Protein 6CH3 (pdb70)

Secondary structure (DSSP, 8-state):
--SSEEEE-GGGHHHH-SSS--HHHHHHHHHHHHHHHHTSS-PPP-EEEE-TTS-TTEEEEEETTEEEEEEE--TTSEEEE--S---S---SEEEE-SSS--EEEEE-GGGHHHHHHTT-EEE-HHHHHHHHHHHHHHHTTTTT--HHHHHHHHHHHHHH-HHHHHHIIIIIS-HHHHHHHHHHHHTTT-----HHHHHHHHHHHGGG---HHHHHHHHHHHTHHHHHHHHS-TT--EEEEEE-HHHHHHHHHHH--THHHHHHHHHHHHHHHHTTT---EEEE-TTTHHHHHHHHHHH-TT-EEEETTTS-SSS-EEEEEEE-/-HHHHHHHHHHHHHTT--HHHHHHHHHHHHHHHHHHHHHHHHHT-HHHHHHHHHHHHHHIIIIIITT--HHHHTHHHHHHHHHHHHHHHHHHHHHHHT-HHHHHHHHHHHHHHHHHHHT-----HHHHHHHHHHHHHHHH-HHHHHHHH----HHHHHHHH-

Organism: Salmonella typhimurium (strain LT2 / SGSC1412 / ATCC 700720) (NCBI:txid99287)

B-factor: mean 78.68, std 27.87, range [35.01, 174.86]

InterPro domains:
  IPR001712 Type III secretion system FHIPEP [PF00771] (31-680)
  IPR001712 Type III secretion system FHIPEP [PIRSF005419] (25-689)
  IPR001712 Type III secretion system FHIPEP [PR00949] (38-51)
  IPR001712 Type III secretion system FHIPEP [PR00949] (75-94)
  IPR001712 Type III secretion system FHIPEP [PR00949] (142-158)
  IPR001712 Type III secretion system FHIPEP [PR00949] (161-179)
  IPR001712 Type III secretion system FHIPEP [PR00949] (191-208)
  IPR001712 Type III secretion system FHIPEP [PR00949] (242-256)
  IPR001712 Type III secretion system FHIPEP [PTHR30161] (13-690)
  IPR006301 Flagellar biosynthesis protein FlhA [TIGR01398] (22-689)
  IPR025505 FHIPEP conserved site [PS00994] (147-170)
  IPR042193 FHIPEP, domain 3 [G3DSA:1.10.8.540] (505-592)
  IPR042194 FHIPEP, domain 1 [G3DSA:3.40.30.60] (361-504)
  IPR042196 FHIPEP, domain 4 [G3DSA:3.40.50.12790] (596-689)

GO terms:
  GO:0005515 protein binding (F, IPI)

Nearest PDB structures (foldseek):
  6ch3-assembly1_B  TM=1.006E+00  e=1.785E-22  Salmonella enterica subsp. enterica serovar Typhimurium str. LT2
  6gow-assembly1_E  TM=9.628E-01  e=5.610E-05  Bacillus subtilis
  5cwo-assembly2_B  TM=5.028E-01  e=2.666E+00  synthetic construct
  8fbi-assembly1_A-3  TM=4.375E-01  e=2.207E+00  synthetic construct
  6ch3-assembly1_A  TM=1.003E+00  e=2.460E-66  Salmonella enterica subsp. enterica serovar Typhimurium str. LT2

Foldseek 3Di:
DDQKEKEAAQLCVQCCDPVHDNVLVVLQVVLQVVVCVQQPFRFDDYHYDYDNVDDRQKMFIDGPNHTDWIDGFHQQWKKWFAPPPFDDDADAAWDAQGQDGTTIGTHGPVCQVVSVVRPTDIDGRSVSVSVSVSSRCLQCVLVRCDLVRLVVSLVVVCVVPVVLSVCCPPPLPYSVLVSLLQSVCSNQPHHCNPVVQLSVQSVVPSVPDPDSVVSNLSSLLSCLVVVQCVQPNDQDAQEEAEEDPVVLVVQVVVLCPVVVLQQVLLVVQQVCCPPPPHALEYEYASSCQVVVVVVNCVVVVSHHYDHPSSHDPPGNYDYDHYRD/DVVVCVLCVQPVQLVPADLLRLVLLLLVLLLVLLVQLLVCLVVPNLVSNVVSLVLNLCSLVVNQLVQFDPPLQPPLQVLVNVLSVQLNVLSVCCSVVVDNVSSVCSSVLSCLQSVLSVPLDPCVVVSNVSSVVSSVCCNVPRVSNCVGGSRDDSVSSRVSRD

Structure (mmCIF, N/CA/C/O backbone):
data_6CH3
#
_entry.id   6CH3
#
_cell.length_a   73.298
_cell.length_b   88.623
_cell.length_c   117.327
_cell.angle_alpha   90.00
_cell.angle_beta   90.00
_cell.angle_gamma   90.00
#
_symmetry.space_group_name_H-M   'P 21 21 21'
#
loop_
_entity.id
_entity.type
_entity.pdbx_description
1 polymer 'Flagellar biosynthesis protein FlhA'
2 polymer 'Flagellar secretion chaperone FliS,Flagellin'
3 water water
#
loop_
_atom_site.group_PDB
_atom_site.id
_atom_site.type_symbol
_atom_site.label_atom_id
_atom_site.label_alt_id
_atom_site.label_comp_id
_atom_site.label_asym_id
_atom_site.label_entity_id
_atom_site.label_seq_id
_atom_site.pdbx_PDB_ins_code
_atom_site.Cartn_x
_atom_site.Cartn_y
_atom_site.Cartn_z
_atom_site.occupancy
_atom_site.B_iso_or_equiv
_atom_site.auth_seq_id
_atom_site.auth_comp_id
_atom_site.auth_asym_id
_atom_site.auth_atom_id
_atom_site.pdbx_PDB_model_num
ATOM 1 N N . GLU A 1 1 ? -34.701 44.560 9.468 1.00 97.47 360 GLU A N 1
ATOM 2 C CA . GLU A 1 1 ? -33.952 44.169 8.280 1.00 90.29 360 GLU A CA 1
ATOM 3 C C . GLU A 1 1 ? -32.822 43.207 8.638 1.00 82.25 360 GLU A C 1
ATOM 4 O O . GLU A 1 1 ? -32.990 42.329 9.484 1.00 83.44 360 GLU A O 1
ATOM 10 N N . ASP A 1 2 ? -31.672 43.377 7.991 1.00 84.15 361 ASP A N 1
ATOM 11 C CA . ASP A 1 2 ? -30.521 42.514 8.220 1.00 83.81 361 ASP A CA 1
ATOM 12 C C . ASP A 1 2 ? -29.671 43.066 9.357 1.00 71.08 361 ASP A C 1
ATOM 13 O O . ASP A 1 2 ? -29.332 44.254 9.368 1.00 68.50 361 ASP A O 1
ATOM 18 N N . SER A 1 3 ? -29.329 42.198 10.313 1.00 64.90 362 SER A N 1
ATOM 19 C CA . SER A 1 3 ? -28.474 42.617 11.419 1.00 62.32 362 SER A CA 1
ATOM 20 C C . SER A 1 3 ? -27.057 42.907 10.942 1.00 57.91 362 SER A C 1
ATOM 21 O O . SER A 1 3 ? -26.414 43.847 11.423 1.00 65.56 362 SER A O 1
ATOM 24 N N . LEU A 1 4 ? -26.554 42.110 10.002 1.00 55.73 363 LEU A N 1
ATOM 25 C CA . LEU A 1 4 ? -25.257 42.338 9.378 1.00 64.38 363 LEU A CA 1
ATOM 26 C C . LEU A 1 4 ? -25.417 42.208 7.872 1.00 54.42 363 LEU A C 1
ATOM 27 O O . LEU A 1 4 ? -25.717 41.121 7.370 1.00 63.65 363 LEU A O 1
ATOM 32 N N . GLY A 1 5 ? -25.221 43.314 7.155 1.00 48.94 364 GLY A N 1
ATOM 33 C CA . GLY A 1 5 ? -25.364 43.317 5.720 1.00 60.75 364 GLY A CA 1
ATOM 34 C C . GLY A 1 5 ? -24.185 44.001 5.056 1.00 58.73 364 GLY A C 1
ATOM 35 O O . GLY A 1 5 ? -23.468 44.795 5.665 1.00 59.51 364 GLY A O 1
ATOM 36 N N . MET A 1 6 ? -23.999 43.675 3.779 1.00 57.76 365 MET A N 1
ATOM 37 C CA . MET A 1 6 ? -22.919 44.246 2.984 1.00 49.52 365 MET A CA 1
ATOM 38 C C . MET A 1 6 ? -23.394 44.403 1.548 1.00 57.11 365 MET A C 1
ATOM 39 O O . MET A 1 6 ? -23.802 43.423 0.918 1.00 60.05 365 MET A O 1
ATOM 44 N N . GLU A 1 7 ? -23.343 45.631 1.040 1.00 62.19 366 GLU A N 1
ATOM 45 C CA . GLU A 1 7 ? -23.741 45.949 -0.326 1.00 65.19 366 GLU A CA 1
ATOM 46 C C . GLU A 1 7 ? -22.496 46.298 -1.129 1.00 64.49 366 GLU A C 1
ATOM 47 O O . GLU A 1 7 ? -21.730 47.183 -0.736 1.00 68.58 366 GLU A O 1
ATOM 53 N N . VAL A 1 8 ? -22.301 45.608 -2.252 1.00 62.41 367 VAL A N 1
ATOM 54 C CA . VAL A 1 8 ? -21.121 45.792 -3.084 1.00 60.33 367 VAL A CA 1
ATOM 55 C C . VAL A 1 8 ? -21.548 46.183 -4.491 1.00 61.83 367 VAL A C 1
ATOM 56 O O . VAL A 1 8 ? -22.677 45.931 -4.922 1.00 58.70 367 VAL A O 1
ATOM 60 N N . GLY A 1 9 ? -20.619 46.809 -5.211 1.00 59.93 368 GLY A N 1
ATOM 61 C CA . GLY A 1 9 ? -20.808 47.091 -6.615 1.00 61.31 368 GLY A CA 1
ATOM 62 C C . GLY A 1 9 ? -20.613 45.850 -7.464 1.00 66.65 368 GLY A C 1
ATOM 63 O O . GLY A 1 9 ? -20.255 44.775 -6.984 1.00 63.23 368 GLY A O 1
ATOM 64 N N . TYR A 1 10 ? -20.854 46.011 -8.767 1.00 67.66 369 TYR A N 1
ATOM 65 C CA . TYR A 1 10 ? -20.775 44.864 -9.663 1.00 60.94 369 TYR A CA 1
ATOM 66 C C . TYR A 1 10 ? -19.341 44.407 -9.901 1.00 62.38 369 TYR A C 1
ATOM 67 O O . TYR A 1 10 ? -19.131 43.251 -10.284 1.00 59.91 369 TYR A O 1
ATOM 76 N N . ARG A 1 11 ? -18.354 45.278 -9.683 1.00 62.27 370 ARG A N 1
ATOM 77 C CA . ARG A 1 11 ? -16.963 44.853 -9.793 1.00 65.59 370 ARG A CA 1
ATOM 78 C C . ARG A 1 11 ? -16.538 43.951 -8.643 1.00 60.11 370 ARG A C 1
ATOM 79 O O . ARG A 1 11 ? -15.590 43.175 -8.800 1.00 50.04 370 ARG A O 1
ATOM 87 N N . LEU A 1 12 ? -17.216 44.028 -7.502 1.00 63.48 371 LEU A N 1
ATOM 88 C CA . LEU A 1 12 ? -16.885 43.217 -6.338 1.00 61.36 371 LEU A CA 1
ATOM 89 C C . LEU A 1 12 ? -17.659 41.907 -6.287 1.00 59.22 371 LEU A C 1
ATOM 90 O O . LEU A 1 12 ? -17.494 41.147 -5.328 1.00 56.55 371 LEU A O 1
ATOM 95 N N . ILE A 1 13 ? -18.497 41.631 -7.291 1.00 62.04 372 ILE A N 1
ATOM 96 C CA . ILE A 1 13 ? -19.260 40.379 -7.292 1.00 56.19 372 ILE A CA 1
ATOM 97 C C . ILE A 1 13 ? -18.360 39.154 -7.356 1.00 63.38 372 ILE A C 1
ATOM 98 O O . ILE A 1 13 ? -18.626 38.185 -6.628 1.00 65.24 372 ILE A O 1
ATOM 103 N N . PRO A 1 14 ? -17.305 39.100 -8.183 1.00 67.08 373 PRO A N 1
ATOM 104 C CA . PRO A 1 14 ? -16.451 37.899 -8.180 1.00 65.78 373 PRO A CA 1
ATOM 105 C C . PRO A 1 14 ? -15.846 37.571 -6.824 1.00 60.98 373 PRO A C 1
ATOM 106 O O . PRO A 1 14 ? -15.607 36.392 -6.536 1.00 65.11 373 PRO A O 1
ATOM 110 N N . MET A 1 15 ? -15.590 38.572 -5.980 1.00 61.56 374 MET A N 1
ATOM 111 C CA . MET A 1 15 ? -15.025 38.308 -4.662 1.00 59.14 374 MET A CA 1
ATOM 112 C C . MET A 1 15 ? -16.041 37.733 -3.686 1.00 57.15 374 MET A C 1
ATOM 113 O O . MET A 1 15 ? -15.643 37.122 -2.688 1.00 60.41 374 MET A O 1
ATOM 118 N N . VAL A 1 16 ? -17.335 37.915 -3.942 1.00 52.60 375 VAL A N 1
ATOM 119 C CA . VAL A 1 16 ? -18.387 37.430 -3.059 1.00 51.67 375 VAL A CA 1
ATOM 120 C C . VAL A 1 16 ? -19.202 36.319 -3.706 1.00 63.05 375 VAL A C 1
ATOM 121 O O . VAL A 1 16 ? -20.245 35.928 -3.172 1.00 60.72 375 VAL A O 1
ATOM 125 N N . ASP A 1 17 ? -18.754 35.798 -4.845 1.00 73.01 376 ASP A N 1
ATOM 126 C CA . ASP A 1 17 ? -19.455 34.736 -5.555 1.00 76.87 376 ASP A CA 1
ATOM 127 C C . ASP A 1 17 ? -18.730 33.418 -5.315 1.00 82.80 376 ASP A C 1
ATOM 128 O O . ASP A 1 17 ? -17.541 33.291 -5.630 1.00 84.08 376 ASP A O 1
ATOM 133 N N . PHE A 1 18 ? -19.447 32.442 -4.753 1.00 87.62 377 PHE A N 1
ATOM 134 C CA . PHE A 1 18 ? -18.843 31.144 -4.468 1.00 94.67 377 PHE A CA 1
ATOM 135 C C . PHE A 1 18 ? -18.540 30.366 -5.742 1.00 95.97 377 PHE A C 1
ATOM 136 O O . PHE A 1 18 ? -17.624 29.536 -5.756 1.00 94.13 377 PHE A O 1
ATOM 144 N N . GLN A 1 19 ? -19.291 30.617 -6.815 1.00 100.41 378 GLN A N 1
ATOM 145 C CA . GLN A 1 19 ? -19.037 29.954 -8.088 1.00 98.46 378 GLN A CA 1
ATOM 146 C C . GLN A 1 19 ? -17.806 30.500 -8.798 1.00 91.72 378 GLN A C 1
ATOM 147 O O . GLN A 1 19 ? -17.219 29.792 -9.622 1.00 99.59 378 GLN A O 1
ATOM 153 N N . GLN A 1 20 ? -17.404 31.734 -8.502 1.00 86.86 379 GLN A N 1
ATOM 154 C CA . GLN A 1 20 ? -16.193 32.296 -9.085 1.00 90.20 379 GLN A CA 1
ATOM 155 C C . GLN A 1 20 ? -15.029 32.131 -8.116 1.00 93.38 379 GLN A C 1
ATOM 156 O O . GLN A 1 20 ? -14.946 31.119 -7.413 1.00 97.80 379 GLN A O 1
ATOM 162 N N . ASP A 1 21 ? -14.124 33.111 -8.071 1.00 92.89 380 ASP A N 1
ATOM 163 C CA . ASP A 1 21 ? -12.999 33.035 -7.143 1.00 98.81 380 ASP A CA 1
ATOM 164 C C . ASP A 1 21 ? -13.479 33.102 -5.697 1.00 95.49 380 ASP A C 1
ATOM 165 O O . ASP A 1 21 ? -13.274 32.165 -4.917 1.00 89.76 380 ASP A O 1
ATOM 170 N N . GLY A 1 22 ? -14.119 34.206 -5.322 1.00 96.31 381 GLY A N 1
ATOM 171 C CA . GLY A 1 22 ? -14.695 34.338 -3.998 1.00 86.21 381 GLY A CA 1
ATOM 172 C C . GLY A 1 22 ? -13.680 34.406 -2.875 1.00 82.87 381 GLY A C 1
ATOM 173 O O . GLY A 1 22 ? -13.809 33.698 -1.872 1.00 73.60 381 GLY A O 1
ATOM 174 N N . GLU A 1 23 ? -12.662 35.257 -3.029 1.00 84.25 382 GLU A N 1
ATOM 175 C CA . GLU A 1 23 ? -11.675 35.416 -1.966 1.00 75.56 382 GLU A CA 1
ATOM 176 C C . GLU A 1 23 ? -12.270 36.139 -0.765 1.00 67.04 382 GLU A C 1
ATOM 177 O O . GLU A 1 23 ? -12.025 35.752 0.384 1.00 64.54 382 GLU A O 1
ATOM 183 N N . LEU 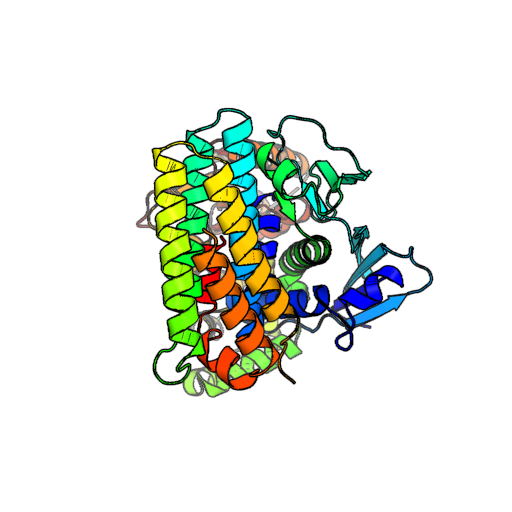A 1 24 ? -13.057 37.190 -1.010 1.00 65.18 383 LEU A N 1
ATOM 184 C CA . LEU A 1 24 ? -13.633 37.961 0.087 1.00 58.18 383 LEU A CA 1
ATOM 185 C C . LEU A 1 24 ? -14.683 37.161 0.848 1.00 58.82 383 LEU A C 1
ATOM 186 O O . LEU A 1 24 ? -14.879 37.383 2.048 1.00 55.70 383 LEU A O 1
ATOM 191 N N . LEU A 1 25 ? -15.361 36.227 0.176 1.00 59.77 384 LEU A N 1
ATOM 192 C CA . LEU A 1 25 ? -16.365 35.416 0.855 1.00 45.50 384 LEU A CA 1
ATOM 193 C C . LEU A 1 25 ? -15.724 34.483 1.876 1.00 41.69 384 LEU A C 1
ATOM 194 O O . LEU A 1 25 ? -16.249 34.309 2.982 1.00 44.30 384 LEU A O 1
ATOM 199 N N . GLY A 1 26 ? -14.588 33.878 1.524 1.00 43.74 385 GLY A N 1
ATOM 200 C CA . GLY A 1 26 ? -13.911 32.995 2.458 1.00 39.63 385 GLY A CA 1
ATOM 201 C C . GLY A 1 26 ? -13.285 33.726 3.627 1.00 52.13 385 GLY A C 1
ATOM 202 O O . GLY A 1 26 ? -13.178 33.171 4.725 1.00 47.14 385 GLY A O 1
ATOM 203 N N . ARG A 1 27 ? -12.865 34.976 3.417 1.00 51.37 386 ARG A N 1
ATOM 204 C CA . ARG A 1 27 ? -12.262 35.739 4.505 1.00 42.37 386 ARG A CA 1
ATOM 205 C C . ARG A 1 27 ? -13.302 36.139 5.543 1.00 52.27 386 ARG A C 1
ATOM 206 O O . ARG A 1 27 ? -13.008 36.164 6.744 1.00 54.62 386 ARG A O 1
ATOM 214 N N . ILE A 1 28 ? -14.523 36.456 5.103 1.00 52.73 387 ILE A N 1
ATOM 215 C CA . ILE A 1 28 ? -15.585 36.804 6.043 1.00 53.38 387 ILE A CA 1
ATOM 216 C C . ILE A 1 28 ? -15.901 35.623 6.950 1.00 53.09 387 ILE A C 1
ATOM 217 O O . ILE A 1 28 ? -16.106 35.784 8.160 1.00 62.68 387 ILE A O 1
ATOM 222 N N . ARG A 1 29 ? -15.935 34.414 6.384 1.00 44.75 388 ARG A N 1
ATOM 223 C CA . ARG A 1 29 ? -16.223 33.231 7.186 1.00 49.35 388 ARG A CA 1
ATOM 224 C C . ARG A 1 29 ? -15.091 32.919 8.157 1.00 58.13 388 ARG A C 1
ATOM 225 O O . ARG A 1 29 ? -15.332 32.340 9.222 1.00 58.29 388 ARG A O 1
ATOM 233 N N . SER A 1 30 ? -13.856 33.294 7.814 1.00 60.93 389 SER A N 1
ATOM 234 C CA . SER A 1 30 ? -12.750 33.124 8.751 1.00 53.79 389 SER A CA 1
ATOM 235 C C . SER A 1 30 ? -12.838 34.130 9.891 1.00 47.93 389 SER A C 1
ATOM 236 O O . SER A 1 30 ? -12.556 33.793 11.047 1.00 56.04 389 SER A O 1
ATOM 239 N N . ILE A 1 31 ? -13.218 35.371 9.582 1.00 37.37 390 ILE A N 1
ATOM 240 C CA . ILE A 1 31 ? -13.372 36.380 10.624 1.00 43.47 390 ILE A CA 1
ATOM 241 C C . ILE A 1 31 ? -14.526 36.016 11.549 1.00 51.97 390 ILE A C 1
ATOM 242 O O . ILE A 1 31 ? -14.452 36.221 12.767 1.00 67.88 390 ILE A O 1
ATOM 247 N N . ARG A 1 32 ? -15.604 35.463 10.991 1.00 56.15 391 ARG A N 1
ATOM 248 C CA . ARG A 1 32 ? -16.718 35.019 11.822 1.00 59.90 391 ARG A CA 1
ATOM 249 C C . ARG A 1 32 ? -16.310 33.846 12.705 1.00 55.75 391 ARG A C 1
ATOM 250 O O . ARG A 1 32 ? -16.768 33.733 13.848 1.00 53.15 391 ARG A O 1
ATOM 258 N N . LYS A 1 33 ? -15.449 32.964 12.192 1.00 47.06 392 LYS A N 1
ATOM 259 C CA . LYS A 1 33 ? -14.998 31.827 12.987 1.00 47.58 392 LYS A CA 1
ATOM 260 C C . LYS A 1 33 ? -14.112 32.278 14.142 1.00 44.88 392 LYS A C 1
ATOM 261 O O . LYS A 1 33 ? -14.257 31.792 15.269 1.00 43.70 392 LYS A O 1
ATOM 267 N N . LYS A 1 34 ? -13.189 33.208 13.882 1.00 49.09 393 LYS A N 1
ATOM 268 C CA . LYS A 1 34 ? -12.358 33.739 14.958 1.00 61.55 393 LYS A CA 1
ATOM 269 C C . LYS A 1 34 ? -13.173 34.598 15.916 1.00 55.94 393 LYS A C 1
ATOM 270 O O . LYS A 1 34 ? -12.862 34.656 17.111 1.00 53.26 393 LYS A O 1
ATOM 276 N N . PHE A 1 35 ? -14.206 35.276 15.408 1.00 54.43 394 PHE A N 1
ATOM 277 C CA . PHE A 1 35 ? -15.170 35.945 16.278 1.00 51.84 394 PHE A CA 1
ATOM 278 C C . PHE A 1 35 ? -15.773 34.954 17.267 1.00 50.62 394 PHE A C 1
ATOM 279 O O . PHE A 1 35 ? -15.774 35.190 18.481 1.00 51.73 394 PHE A O 1
ATOM 287 N N . ALA A 1 36 ? -16.280 33.827 16.761 1.00 49.62 395 ALA A N 1
ATOM 288 C CA . ALA A 1 36 ? -16.856 32.808 17.629 1.00 57.97 395 ALA A CA 1
ATOM 289 C C . ALA A 1 36 ? -15.829 32.208 18.579 1.00 63.99 395 ALA A C 1
ATOM 290 O O . ALA A 1 36 ? -16.206 31.697 19.639 1.00 70.34 395 ALA A O 1
ATOM 292 N N . GLN A 1 37 ? -14.542 32.261 18.229 1.00 67.08 396 GLN A N 1
ATOM 293 C CA . GLN A 1 37 ? -13.512 31.713 19.104 1.00 71.06 396 GLN A CA 1
ATOM 294 C C . GLN A 1 37 ? -13.115 32.698 20.196 1.00 67.38 396 GLN A C 1
ATOM 295 O O . GLN A 1 37 ? -12.957 32.308 21.357 1.00 60.53 396 GLN A O 1
ATOM 301 N N . ASP A 1 38 ? -12.953 33.976 19.846 1.00 60.58 397 ASP A N 1
ATOM 302 C CA . ASP A 1 38 ? -12.417 34.947 20.794 1.00 56.25 397 ASP A CA 1
ATOM 303 C C . ASP A 1 38 ? -13.490 35.469 21.743 1.00 68.16 397 ASP A C 1
ATOM 304 O O . ASP A 1 38 ? -13.286 35.503 22.961 1.00 64.65 397 ASP A O 1
ATOM 309 N N . MET A 1 39 ? -14.636 35.889 21.206 1.00 68.01 398 MET A N 1
ATOM 310 C CA . MET A 1 39 ? -15.653 36.510 22.049 1.00 61.01 398 MET A CA 1
ATOM 311 C C . MET A 1 39 ? -16.534 35.482 22.747 1.00 59.17 398 MET A C 1
ATOM 312 O O . MET A 1 39 ? -17.038 35.751 23.844 1.00 72.25 398 MET A O 1
ATOM 317 N N . GLY A 1 40 ? -16.736 34.312 22.142 1.00 54.99 399 GLY A N 1
ATOM 318 C CA . GLY A 1 40 ? -17.424 33.217 22.797 1.00 58.12 399 GLY A CA 1
ATOM 319 C C . GLY A 1 40 ? -18.823 32.923 22.300 1.00 62.51 399 GLY A C 1
ATOM 320 O O . GLY A 1 40 ? -19.487 32.050 22.873 1.00 66.48 399 GLY A O 1
ATOM 321 N N . PHE A 1 41 ? -19.301 33.609 21.265 1.00 59.53 400 PHE A N 1
ATOM 322 C CA . PHE A 1 41 ? -20.625 33.345 20.723 1.00 65.35 400 PHE A CA 1
ATOM 323 C C . PHE A 1 41 ? -20.586 33.480 19.208 1.00 55.06 400 PHE A C 1
ATOM 324 O O . PHE A 1 41 ? -19.719 34.153 18.645 1.00 50.89 400 PHE A O 1
ATOM 332 N N . LEU A 1 42 ? -21.543 32.828 18.551 1.00 65.23 401 LEU A N 1
ATOM 333 C CA . LEU A 1 42 ? -21.639 32.860 17.098 1.00 46.56 401 LEU A CA 1
ATOM 334 C C . LEU A 1 42 ? -22.372 34.119 16.650 1.00 56.51 401 LEU A C 1
ATOM 335 O O . LEU A 1 42 ? -23.569 34.274 16.927 1.00 68.09 401 LEU A O 1
ATOM 340 N N . PRO A 1 43 ? -21.697 35.033 15.962 1.00 56.52 402 PRO A N 1
ATOM 341 C CA . PRO A 1 43 ? -22.349 36.269 15.525 1.00 59.46 402 PRO A CA 1
ATOM 342 C C . PRO A 1 43 ? -23.274 36.005 14.352 1.00 63.53 402 PRO A C 1
ATOM 343 O O . PRO A 1 43 ? -23.173 34.957 13.696 1.00 57.30 402 PRO A O 1
ATOM 347 N N . PRO A 1 44 ? -24.195 36.921 14.060 1.00 69.37 403 PRO A N 1
ATOM 348 C CA . PRO A 1 44 ? -25.065 36.738 12.894 1.00 70.09 403 PRO A CA 1
ATOM 349 C C . PRO A 1 44 ? -24.280 36.792 11.594 1.00 66.78 403 PRO A C 1
ATOM 350 O O . PRO A 1 44 ? -23.205 37.391 11.510 1.00 70.43 403 PRO A O 1
ATOM 354 N N . VAL A 1 45 ? -24.837 36.143 10.570 1.00 69.10 404 VAL A N 1
ATOM 355 C CA . VAL A 1 45 ? -24.173 36.079 9.273 1.00 56.88 404 VAL A CA 1
ATOM 356 C C . VAL A 1 45 ? -24.123 37.462 8.633 1.00 64.57 404 VAL A C 1
ATOM 357 O O . VAL A 1 45 ? -24.902 38.366 8.958 1.00 82.88 404 VAL A O 1
ATOM 361 N N . VAL A 1 46 ? -23.191 37.622 7.700 1.00 59.45 405 VAL A N 1
ATOM 362 C CA . VAL A 1 46 ? -23.040 38.862 6.942 1.00 59.25 405 VAL A CA 1
ATOM 363 C C . VAL A 1 46 ? -23.734 38.631 5.604 1.00 53.42 405 VAL A C 1
ATOM 364 O O . VAL A 1 46 ? -23.156 38.086 4.661 1.00 55.41 405 VAL A O 1
ATOM 368 N N . HIS A 1 47 ? -24.996 39.046 5.521 1.00 47.96 406 HIS A N 1
ATOM 369 C CA . HIS A 1 47 ? -25.759 38.901 4.288 1.00 51.72 406 HIS A CA 1
ATOM 370 C C . HIS A 1 47 ? -25.204 39.847 3.230 1.00 57.04 406 HIS A C 1
ATOM 371 O O . HIS A 1 47 ? -25.150 41.063 3.442 1.00 58.80 406 HIS A O 1
ATOM 378 N N . ILE A 1 48 ? -24.792 39.293 2.094 1.00 50.01 407 ILE A N 1
ATOM 379 C CA . ILE A 1 48 ? -24.145 40.052 1.031 1.00 52.16 407 ILE A CA 1
ATOM 380 C C . ILE A 1 48 ? -25.124 40.190 -0.126 1.00 54.37 407 ILE A C 1
ATOM 381 O O . ILE A 1 48 ? -25.554 39.188 -0.711 1.00 57.54 407 ILE A O 1
ATOM 386 N N . ARG A 1 49 ? -25.476 41.430 -0.454 1.00 49.60 408 ARG A N 1
ATOM 387 C CA . ARG A 1 49 ? -26.316 41.740 -1.599 1.00 58.27 408 ARG A CA 1
ATOM 388 C C . ARG A 1 49 ? -25.561 42.651 -2.556 1.00 59.08 408 ARG A C 1
ATOM 389 O O . ARG A 1 49 ? -24.644 43.378 -2.165 1.00 58.49 408 ARG A O 1
ATOM 397 N N . ASP A 1 50 ? -25.956 42.602 -3.824 1.00 68.52 409 ASP A N 1
ATOM 398 C CA . ASP A 1 50 ? -25.383 43.458 -4.851 1.00 67.61 409 ASP A CA 1
ATOM 399 C C . ASP A 1 50 ? -26.264 44.683 -5.056 1.00 65.96 409 ASP A C 1
ATOM 400 O O . ASP A 1 50 ? -27.492 44.574 -5.125 1.00 76.42 409 ASP A O 1
ATOM 405 N N . ASN A 1 51 ? -25.629 45.849 -5.145 1.00 62.97 410 ASN A N 1
ATOM 406 C CA . ASN A 1 51 ? -26.326 47.119 -5.327 1.00 62.54 410 ASN A CA 1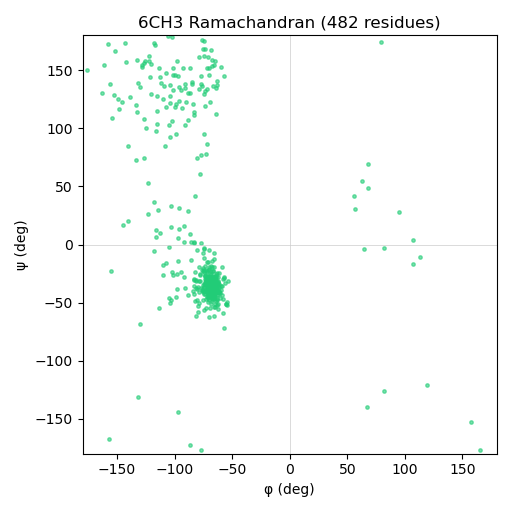
ATOM 407 C C . ASN A 1 51 ? -25.718 47.823 -6.532 1.00 66.10 410 ASN A C 1
ATOM 408 O O . ASN A 1 51 ? -24.591 48.322 -6.460 1.00 71.72 410 ASN A O 1
ATOM 413 N N . MET A 1 52 ? -26.466 47.862 -7.637 1.00 74.05 411 MET A N 1
ATOM 414 C CA . MET A 1 52 ? -25.985 48.498 -8.857 1.00 79.38 411 MET A CA 1
ATOM 415 C C . MET A 1 52 ? -25.948 50.017 -8.762 1.00 81.17 411 MET A C 1
ATOM 416 O O . MET A 1 52 ? -25.300 50.653 -9.600 1.00 81.71 411 MET A O 1
ATOM 421 N N . ASP A 1 53 ? -26.616 50.612 -7.772 1.00 86.02 412 ASP A N 1
ATOM 422 C CA . ASP A 1 53 ? -26.554 52.058 -7.598 1.00 91.25 412 ASP A CA 1
ATOM 423 C C . ASP A 1 53 ? -25.198 52.520 -7.083 1.00 82.65 412 ASP A C 1
ATOM 424 O O . ASP A 1 53 ? -24.840 53.687 -7.275 1.00 87.40 412 ASP A O 1
ATOM 429 N N . LEU A 1 54 ? -24.441 51.639 -6.437 1.00 65.66 413 LEU A N 1
ATOM 430 C CA . LEU A 1 54 ? -23.117 51.977 -5.945 1.00 65.62 413 LEU A CA 1
ATOM 431 C C . LEU A 1 54 ? -22.115 52.029 -7.096 1.00 72.94 413 LEU A C 1
ATOM 432 O O . LEU A 1 54 ? -22.387 51.597 -8.219 1.00 80.46 413 LEU A O 1
ATOM 437 N N . GLN A 1 55 ? -20.934 52.573 -6.800 1.00 67.10 414 GLN A N 1
ATOM 438 C CA . GLN A 1 55 ? -19.837 52.533 -7.749 1.00 63.89 414 GLN A CA 1
ATOM 439 C C . GLN A 1 55 ? -19.411 51.083 -7.977 1.00 75.95 414 GLN A C 1
ATOM 440 O O . GLN A 1 55 ? -19.684 50.210 -7.148 1.00 79.25 414 GLN A O 1
ATOM 446 N N . PRO A 1 56 ? -18.756 50.798 -9.108 1.00 71.46 415 PRO A N 1
ATOM 447 C CA . PRO A 1 56 ? -18.328 49.411 -9.370 1.00 62.81 415 PRO A CA 1
ATOM 448 C C . PRO A 1 56 ? -17.488 48.804 -8.256 1.00 58.00 415 PRO A C 1
ATOM 449 O O . PRO A 1 56 ? -17.810 47.715 -7.765 1.00 66.87 415 PRO A O 1
ATOM 453 N N . ALA A 1 57 ? -16.422 49.485 -7.835 1.00 51.93 416 ALA A N 1
ATOM 454 C CA . ALA A 1 57 ? -15.527 48.987 -6.797 1.00 57.24 416 ALA A CA 1
ATOM 455 C C . ALA A 1 57 ? -15.875 49.534 -5.416 1.00 58.70 416 ALA A C 1
ATOM 456 O O . ALA A 1 57 ? -14.986 49.712 -4.577 1.00 64.47 416 ALA A O 1
ATOM 458 N N . ARG A 1 58 ? -17.153 49.796 -5.161 1.00 54.81 417 ARG A N 1
ATOM 459 C CA . ARG A 1 58 ? -17.610 50.372 -3.905 1.00 61.49 417 ARG A CA 1
ATOM 460 C C . ARG A 1 58 ? -18.363 49.327 -3.092 1.00 58.28 417 ARG A C 1
ATOM 461 O O . ARG A 1 58 ? -19.183 48.578 -3.632 1.00 58.83 417 ARG A O 1
ATOM 469 N N . TYR A 1 59 ? -18.077 49.280 -1.792 1.00 59.09 418 TYR A N 1
ATOM 470 C CA . TYR A 1 59 ? -18.774 48.398 -0.870 1.00 57.24 418 TYR A CA 1
ATOM 471 C C . TYR A 1 59 ? -19.320 49.213 0.295 1.00 62.23 418 TYR A C 1
ATOM 472 O O . TYR A 1 59 ? -18.819 50.294 0.615 1.00 51.82 418 TYR A O 1
ATOM 481 N N . ARG A 1 60 ? -20.360 48.676 0.929 1.00 71.93 419 ARG A N 1
ATOM 482 C CA . ARG A 1 60 ? -20.991 49.310 2.079 1.00 66.87 419 ARG A CA 1
ATOM 483 C C . ARG A 1 60 ? -21.318 48.248 3.114 1.00 63.67 419 ARG A C 1
ATOM 484 O O . ARG A 1 60 ? -21.974 47.252 2.796 1.00 64.33 419 ARG A O 1
ATOM 492 N N . ILE A 1 61 ? -20.867 48.461 4.346 1.00 65.73 420 ILE A N 1
ATOM 493 C CA . ILE A 1 61 ? -21.140 47.554 5.455 1.00 57.37 420 ILE A CA 1
ATOM 494 C C . ILE A 1 61 ? -22.348 48.086 6.214 1.00 61.07 420 ILE A C 1
ATOM 495 O O . ILE A 1 61 ? -22.347 49.234 6.674 1.00 54.14 420 ILE A O 1
ATOM 500 N N . LEU A 1 62 ? -23.377 47.255 6.343 1.00 65.63 421 LEU A N 1
ATOM 501 C CA . LEU A 1 62 ? -24.640 47.646 6.950 1.00 70.37 421 LEU A CA 1
ATOM 502 C C . LEU A 1 62 ? -24.860 46.900 8.260 1.00 70.49 421 LEU A C 1
ATOM 503 O O . LEU A 1 62 ? -24.372 45.783 8.451 1.00 69.59 421 LEU A O 1
ATOM 508 N N . MET A 1 63 ? -25.605 47.536 9.162 1.00 71.59 422 MET A N 1
ATOM 509 C CA . MET A 1 63 ? -25.997 46.918 10.424 1.00 69.77 422 MET A CA 1
ATOM 510 C C . MET A 1 63 ? -27.360 47.466 10.814 1.00 74.29 422 MET A C 1
ATOM 511 O O . MET A 1 63 ? -27.496 48.670 11.049 1.00 74.36 422 MET A O 1
ATOM 516 N N . LYS A 1 64 ? -28.359 46.582 10.878 1.00 71.72 423 LYS A N 1
ATOM 517 C CA . LYS A 1 64 ? -29.747 46.967 11.140 1.00 84.79 423 LYS A CA 1
ATOM 518 C C . LYS A 1 64 ? -30.244 47.995 10.127 1.00 86.46 423 LYS A C 1
ATOM 519 O O . LYS A 1 64 ? -31.091 48.835 10.441 1.00 92.38 423 LYS A O 1
ATOM 525 N N . GLY A 1 65 ? -29.723 47.933 8.903 1.00 79.25 424 GLY A N 1
ATOM 526 C CA . GLY A 1 65 ? -30.057 48.894 7.876 1.00 82.42 424 GLY A CA 1
ATOM 527 C C . GLY A 1 65 ? -29.293 50.198 7.943 1.00 83.52 424 GLY A C 1
ATOM 528 O O . GLY A 1 65 ? -29.479 51.050 7.064 1.00 86.99 424 GLY A O 1
ATOM 529 N N . VAL A 1 66 ? -28.442 50.384 8.949 1.00 79.51 425 VAL A N 1
ATOM 530 C CA . VAL A 1 66 ? -27.676 51.613 9.126 1.00 71.70 425 VAL A CA 1
ATOM 531 C C . VAL A 1 66 ? -26.253 51.372 8.644 1.00 72.66 425 VAL A C 1
ATOM 532 O O . VAL A 1 66 ? -25.630 50.363 8.999 1.00 70.42 425 VAL A O 1
ATOM 536 N N . GLU A 1 67 ? -25.737 52.298 7.839 1.00 80.08 426 GLU A N 1
ATOM 537 C CA . GLU A 1 67 ? -24.384 52.166 7.315 1.00 77.15 426 GLU A CA 1
ATOM 538 C C . GLU A 1 67 ? -23.362 52.455 8.406 1.00 71.18 426 GLU A C 1
ATOM 539 O O . GLU A 1 67 ? -23.438 53.481 9.089 1.00 74.12 426 GLU A O 1
ATOM 545 N N . ILE A 1 68 ? -22.403 51.547 8.569 1.00 67.08 427 ILE A N 1
ATOM 546 C CA . ILE A 1 68 ? -21.338 51.711 9.552 1.00 61.15 427 ILE A CA 1
ATOM 547 C C . ILE A 1 68 ? -19.956 51.777 8.922 1.00 66.27 427 ILE A C 1
ATOM 548 O O . ILE A 1 68 ? -18.977 52.019 9.645 1.00 69.48 427 ILE A O 1
ATOM 553 N N . GLY A 1 69 ? -19.834 51.574 7.613 1.00 70.44 428 GLY A N 1
ATOM 554 C CA . GLY A 1 69 ? -18.541 51.626 6.960 1.00 76.87 428 GLY A CA 1
ATOM 555 C C . GLY A 1 69 ? -18.618 51.456 5.457 1.00 71.60 428 GLY A C 1
ATOM 556 O O . GLY A 1 69 ? -19.513 50.776 4.945 1.00 67.64 428 GLY A O 1
ATOM 557 N N . SER A 1 70 ? -17.681 52.071 4.739 1.00 75.21 429 SER A N 1
ATOM 558 C CA . SER A 1 70 ? -17.632 51.973 3.287 1.00 72.35 429 SER A CA 1
ATOM 559 C C . SER A 1 70 ? -16.215 52.288 2.830 1.00 68.51 429 SER A C 1
ATOM 560 O O . SER A 1 70 ? -15.361 52.696 3.620 1.00 75.72 429 SER A O 1
ATOM 563 N N . GLY A 1 71 ? -15.978 52.095 1.540 1.00 70.59 430 GLY A N 1
ATOM 564 C CA . GLY A 1 71 ? -14.673 52.360 0.973 1.00 71.33 430 GLY A CA 1
ATOM 565 C C . GLY A 1 71 ? -14.548 51.740 -0.400 1.00 64.65 430 GLY A C 1
ATOM 566 O O . GLY A 1 71 ? -15.489 51.145 -0.932 1.00 56.81 430 GLY A O 1
ATOM 567 N N . ASP A 1 72 ? -13.354 51.889 -0.965 1.00 66.71 431 ASP A N 1
ATOM 568 C CA . ASP A 1 72 ? -13.044 51.365 -2.285 1.00 53.59 431 ASP A CA 1
ATOM 569 C C . ASP A 1 72 ? -12.242 50.075 -2.173 1.00 49.75 431 ASP A C 1
ATOM 570 O O . ASP A 1 72 ? -11.516 49.853 -1.201 1.00 55.78 431 ASP A O 1
ATOM 575 N N . ALA A 1 73 ? -12.383 49.223 -3.186 1.00 49.77 432 ALA A N 1
ATOM 576 C CA . ALA A 1 73 ? -11.653 47.959 -3.241 1.00 53.03 432 ALA A CA 1
ATOM 577 C C . ALA A 1 73 ? -11.523 47.560 -4.703 1.00 69.79 432 ALA A C 1
ATOM 578 O O . ALA A 1 73 ? -12.513 47.173 -5.329 1.00 83.49 432 ALA A O 1
ATOM 580 N N . TYR A 1 74 ? -10.310 47.657 -5.245 1.00 67.74 433 TYR A N 1
ATOM 581 C CA . TYR A 1 74 ? -10.070 47.320 -6.639 1.00 60.57 433 TYR A CA 1
ATOM 582 C C . TYR A 1 74 ? -9.484 45.922 -6.725 1.00 63.35 433 TYR A C 1
ATOM 583 O O . TYR A 1 74 ? -8.384 45.690 -6.199 1.00 72.07 433 TYR A O 1
ATOM 592 N N . PRO A 1 75 ? -10.168 44.971 -7.378 1.00 60.25 434 PRO A N 1
ATOM 593 C CA . PRO A 1 75 ? -9.779 43.555 -7.279 1.00 68.44 434 PRO A CA 1
ATOM 594 C C . PRO A 1 75 ? -8.352 43.255 -7.716 1.00 79.39 434 PRO A C 1
ATOM 595 O O . PRO A 1 75 ? -7.556 42.737 -6.926 1.00 98.72 434 PRO A O 1
ATOM 599 N N . GLY A 1 76 ? -8.018 43.571 -8.966 1.00 63.41 435 GLY A N 1
ATOM 600 C CA . GLY A 1 76 ? -6.715 43.219 -9.504 1.00 73.00 435 GLY A CA 1
ATOM 601 C C . GLY A 1 76 ? -5.545 43.954 -8.880 1.00 66.69 435 GLY A C 1
ATOM 602 O O . GLY A 1 76 ? -4.400 43.535 -9.082 1.00 70.09 435 GLY A O 1
ATOM 603 N N . ARG A 1 77 ? -5.798 45.021 -8.132 1.00 55.38 436 ARG A N 1
ATOM 604 C CA . ARG A 1 77 ? -4.744 45.848 -7.565 1.00 52.45 436 ARG A CA 1
ATOM 605 C C . ARG A 1 77 ? -4.472 45.475 -6.112 1.00 64.46 436 ARG A C 1
ATOM 606 O O . ARG A 1 77 ? -5.312 44.894 -5.421 1.00 59.15 436 ARG A O 1
ATOM 614 N N . TRP A 1 78 ? -3.271 45.822 -5.658 1.00 67.65 437 TRP A N 1
ATOM 615 C CA . TRP A 1 78 ? -2.850 45.636 -4.278 1.00 59.73 437 TRP A CA 1
ATOM 616 C C . TRP A 1 78 ? -2.794 46.983 -3.572 1.00 60.52 437 TRP A C 1
ATOM 617 O O . TRP A 1 78 ? -2.483 48.009 -4.183 1.00 69.38 437 TRP A O 1
ATOM 628 N N . LEU A 1 79 ? -3.094 46.974 -2.275 1.00 54.06 438 LEU A N 1
ATOM 629 C CA . LEU A 1 79 ? -3.088 48.186 -1.463 1.00 57.91 438 LEU A CA 1
ATOM 630 C C . LEU A 1 79 ? -1.815 48.210 -0.626 1.00 58.61 438 LEU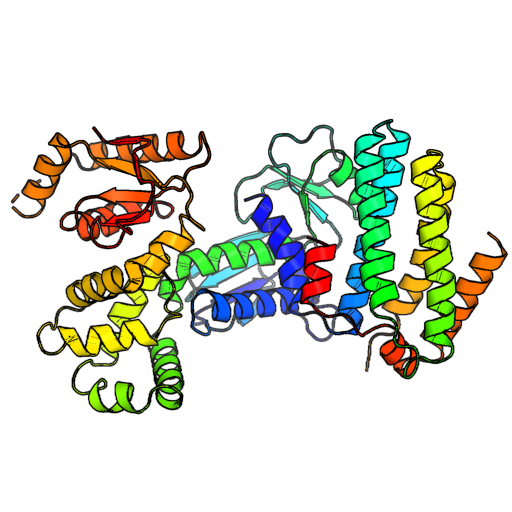 A C 1
ATOM 631 O O . LEU A 1 79 ? -1.692 47.465 0.352 1.00 45.82 438 LEU A O 1
ATOM 636 N N . ALA A 1 80 ? -0.871 49.066 -1.010 1.00 57.67 439 ALA A N 1
ATOM 637 C CA . ALA A 1 80 ? 0.365 49.256 -0.258 1.00 60.70 439 ALA A CA 1
ATOM 638 C C . ALA A 1 80 ? 0.126 50.338 0.788 1.00 60.27 439 ALA A C 1
ATOM 639 O O . ALA A 1 80 ? 0.018 51.522 0.455 1.00 60.43 439 ALA A O 1
ATOM 641 N N . ILE A 1 81 ? 0.041 49.933 2.051 1.00 63.33 440 ILE A N 1
ATOM 642 C CA . ILE A 1 81 ? -0.278 50.844 3.143 1.00 65.40 440 ILE A CA 1
ATOM 643 C C . ILE A 1 81 ? 1.017 51.337 3.773 1.00 68.38 440 ILE A C 1
ATOM 644 O O . ILE A 1 81 ? 1.919 50.543 4.066 1.00 63.63 440 ILE A O 1
ATOM 649 N N . ASN A 1 82 ? 1.108 52.649 3.983 1.00 72.38 441 ASN A N 1
ATOM 650 C CA . ASN A 1 82 ? 2.309 53.256 4.540 1.00 66.24 441 ASN A CA 1
ATOM 651 C C . ASN A 1 82 ? 2.174 53.372 6.052 1.00 65.21 441 ASN A C 1
ATOM 652 O O . ASN A 1 82 ? 1.274 54.077 6.528 1.00 61.05 441 ASN A O 1
ATOM 657 N N . PRO A 1 83 ? 3.027 52.708 6.838 1.00 73.39 442 PRO A N 1
ATOM 658 C CA . PRO A 1 83 ? 2.969 52.877 8.299 1.00 73.69 442 PRO A CA 1
ATOM 659 C C . PRO A 1 83 ? 3.430 54.244 8.775 1.00 74.06 442 PRO A C 1
ATOM 660 O O . PRO A 1 83 ? 3.329 54.524 9.977 1.00 68.34 442 PRO A O 1
ATOM 664 N N . GLY A 1 84 ? 3.927 55.098 7.883 1.00 84.42 443 GLY A N 1
ATOM 665 C CA . GLY A 1 84 ? 4.443 56.402 8.236 1.00 89.54 443 GLY A CA 1
ATOM 666 C C . GLY A 1 84 ? 5.951 56.508 8.168 1.00 93.71 443 GLY A C 1
ATOM 667 O O . GLY A 1 84 ? 6.479 57.628 8.135 1.00 100.33 443 GLY A O 1
ATOM 668 N N . THR A 1 85 ? 6.659 55.379 8.143 1.00 89.53 444 THR A N 1
ATOM 669 C CA . THR A 1 85 ? 8.115 55.369 8.088 1.00 87.21 444 THR A CA 1
ATOM 670 C C . THR A 1 85 ? 8.649 54.733 6.810 1.00 83.43 444 THR A C 1
ATOM 671 O O . THR A 1 85 ? 9.849 54.447 6.729 1.00 81.15 444 THR A O 1
ATOM 675 N N . ALA A 1 86 ? 7.797 54.506 5.814 1.00 78.82 445 ALA A N 1
ATOM 676 C CA . ALA A 1 86 ? 8.240 53.917 4.559 1.00 77.13 445 ALA A CA 1
ATOM 677 C C . ALA A 1 86 ? 8.781 54.993 3.627 1.00 80.71 445 ALA A C 1
ATOM 678 O O . ALA A 1 86 ? 8.228 56.092 3.534 1.00 88.37 445 ALA A O 1
ATOM 680 N N . ALA A 1 87 ? 9.868 54.667 2.934 1.00 79.89 446 ALA A N 1
ATOM 681 C CA . ALA A 1 87 ? 10.511 55.583 2.009 1.00 78.66 446 ALA A CA 1
ATOM 682 C C . ALA A 1 87 ? 10.138 55.224 0.572 1.00 81.94 446 ALA A C 1
ATOM 683 O O . ALA A 1 87 ? 9.414 54.262 0.307 1.00 81.11 446 ALA A O 1
ATOM 685 N N . GLY A 1 88 ? 10.644 56.017 -0.368 1.00 87.92 447 GLY A N 1
ATOM 686 C CA . GLY A 1 88 ? 10.393 55.790 -1.775 1.00 88.03 447 GLY A CA 1
ATOM 687 C C . GLY A 1 88 ? 9.025 56.279 -2.214 1.00 90.55 447 GLY A C 1
ATOM 688 O O . GLY A 1 88 ? 8.189 56.716 -1.421 1.00 84.95 447 GLY A O 1
ATOM 689 N N . THR A 1 89 ? 8.798 56.197 -3.523 1.00 98.03 448 THR A N 1
ATOM 690 C CA . THR A 1 89 ? 7.554 56.636 -4.137 1.00 104.02 448 THR A CA 1
ATOM 691 C C . THR A 1 89 ? 7.021 55.535 -5.042 1.00 99.11 448 THR A C 1
ATOM 692 O O . THR A 1 89 ? 7.776 54.929 -5.808 1.00 99.55 448 THR A O 1
ATOM 696 N N . LEU A 1 90 ? 5.714 55.281 -4.946 1.00 86.97 449 LEU A N 1
ATOM 697 C CA . LEU A 1 90 ? 5.051 54.251 -5.727 1.00 76.41 449 LEU A CA 1
ATOM 698 C C . LEU A 1 90 ? 4.095 54.867 -6.740 1.00 72.71 449 LEU A C 1
ATOM 699 O O . LEU A 1 90 ? 3.396 55.836 -6.422 1.00 74.34 449 LEU A O 1
ATOM 704 N N . PRO A 1 91 ? 4.045 54.339 -7.963 1.00 67.73 450 PRO A N 1
ATOM 705 C CA . PRO A 1 91 ? 3.022 54.775 -8.919 1.00 68.03 450 PRO A CA 1
ATOM 706 C C . PRO A 1 91 ? 1.721 54.012 -8.728 1.00 71.01 450 PRO A C 1
ATOM 707 O O . PRO A 1 91 ? 1.702 52.798 -8.511 1.00 74.59 450 PRO A O 1
ATOM 711 N N . GLY A 1 92 ? 0.618 54.742 -8.813 1.00 64.20 451 GLY A N 1
ATOM 712 C CA . GLY A 1 92 ? -0.689 54.124 -8.648 1.00 62.34 451 GLY A CA 1
ATOM 713 C C . GLY A 1 92 ? -1.727 55.154 -8.237 1.00 76.43 451 GLY A C 1
ATOM 714 O O . GLY A 1 92 ? -1.599 56.338 -8.547 1.00 89.88 451 GLY A O 1
ATOM 715 N N . GLU A 1 93 ? -2.748 54.670 -7.534 1.00 70.39 452 GLU A N 1
ATOM 716 C CA . GLU A 1 93 ? -3.875 55.491 -7.100 1.00 81.75 452 GLU A CA 1
ATOM 717 C C . GLU A 1 93 ? -3.727 55.766 -5.607 1.00 76.39 452 GLU A C 1
ATOM 718 O O . GLU A 1 93 ? -4.006 54.899 -4.775 1.00 76.93 452 GLU A O 1
ATOM 724 N N . LYS A 1 94 ? -3.285 56.975 -5.271 1.00 73.27 453 LYS A N 1
ATOM 725 C CA . LYS A 1 94 ? -3.152 57.362 -3.874 1.00 75.31 453 LYS A CA 1
ATOM 726 C C . LYS A 1 94 ? -4.523 57.446 -3.214 1.00 75.37 453 LYS A C 1
ATOM 727 O O . LYS A 1 94 ? -5.473 57.989 -3.785 1.00 79.27 453 LYS A O 1
ATOM 733 N N . THR A 1 95 ? -4.623 56.905 -2.004 1.00 72.63 454 THR A N 1
ATOM 734 C CA . THR A 1 95 ? -5.890 56.856 -1.285 1.00 75.62 454 THR A CA 1
ATOM 735 C C . THR A 1 95 ? -5.598 56.721 0.206 1.00 81.92 454 THR A C 1
ATOM 736 O O . THR A 1 95 ? -4.460 56.901 0.655 1.00 83.96 454 THR A O 1
ATOM 740 N N . VAL A 1 96 ? -6.637 56.409 0.977 1.00 75.95 455 VAL A N 1
ATOM 741 C CA . VAL A 1 96 ? -6.538 56.197 2.416 1.00 64.50 455 VAL A CA 1
ATOM 742 C C . VAL A 1 96 ? -7.262 54.901 2.751 1.00 66.52 455 VAL A C 1
ATOM 743 O O . VAL A 1 96 ? -8.330 54.617 2.196 1.00 75.85 455 VAL A O 1
ATOM 747 N N . ASP A 1 97 ? -6.677 54.110 3.647 1.00 61.89 456 ASP A N 1
ATOM 748 C CA . ASP A 1 97 ? -7.282 52.839 4.014 1.00 68.81 456 ASP A CA 1
ATOM 749 C C . ASP A 1 97 ? -8.638 53.074 4.677 1.00 80.05 456 ASP A C 1
ATOM 750 O O . ASP A 1 97 ? -8.778 53.982 5.506 1.00 82.05 456 ASP A O 1
ATOM 755 N N . PRO A 1 98 ? -9.660 52.287 4.330 1.00 84.10 457 PRO A N 1
ATOM 756 C CA . PRO A 1 98 ? -10.999 52.559 4.879 1.00 88.90 457 PRO A CA 1
ATOM 757 C C . PRO A 1 98 ? -11.118 52.252 6.361 1.00 83.07 457 PRO A C 1
ATOM 758 O O . PRO A 1 98 ? -11.826 52.970 7.079 1.00 78.41 457 PRO A O 1
ATOM 762 N N . ALA A 1 99 ? -10.448 51.202 6.842 1.00 84.16 458 ALA A N 1
ATOM 763 C CA . ALA A 1 99 ? -10.599 50.808 8.239 1.00 71.87 458 ALA A CA 1
ATOM 764 C C . ALA A 1 99 ? -9.993 51.832 9.189 1.00 69.68 458 ALA A C 1
ATOM 765 O O . ALA A 1 99 ? -10.468 51.981 10.320 1.00 75.78 458 ALA A O 1
ATOM 767 N N . PHE A 1 100 ? -8.952 52.542 8.756 1.00 72.33 459 PHE A N 1
ATOM 768 C CA . PHE A 1 100 ? -8.305 53.528 9.613 1.00 79.39 459 PHE A CA 1
ATOM 769 C C . PHE A 1 100 ? -8.113 54.845 8.872 1.00 96.04 459 PHE A C 1
ATOM 770 O O . PHE A 1 100 ? -9.049 55.355 8.247 1.00 111.31 459 PHE A O 1
ATOM 778 N N . GLY A 1 101 ? -6.906 55.400 8.934 1.00 91.45 460 GLY A N 1
ATOM 779 C CA . GLY A 1 101 ? -6.618 56.655 8.268 1.00 89.77 460 GLY A CA 1
ATOM 780 C C . GLY A 1 101 ? -5.209 56.731 7.719 1.00 84.91 460 GLY A C 1
ATOM 781 O O . GLY A 1 101 ? -4.715 57.819 7.406 1.00 91.76 460 GLY A O 1
ATOM 782 N N . LEU A 1 102 ? -4.553 55.581 7.596 1.00 75.54 461 LEU A N 1
ATOM 783 C CA . LEU A 1 102 ? -3.183 55.546 7.107 1.00 72.08 461 LEU A CA 1
ATOM 784 C C . LEU A 1 102 ? -3.130 55.858 5.616 1.00 70.94 461 LEU A C 1
ATOM 785 O O . LEU A 1 102 ? -4.078 55.606 4.868 1.00 68.99 461 LEU A O 1
ATOM 790 N N . ASP A 1 103 ? -2.001 56.417 5.187 1.00 64.96 462 ASP A N 1
ATOM 791 C CA . ASP A 1 103 ? -1.791 56.682 3.771 1.00 58.14 462 ASP A CA 1
ATOM 792 C C . ASP A 1 103 ? -1.517 55.378 3.033 1.00 61.19 462 ASP A C 1
ATOM 793 O O . ASP A 1 103 ? -0.695 54.566 3.469 1.00 66.25 462 ASP A O 1
ATOM 798 N N . ALA A 1 104 ? -2.211 55.175 1.916 1.00 60.02 463 ALA A N 1
ATOM 799 C CA . ALA A 1 104 ? -2.066 53.963 1.126 1.00 60.13 463 ALA A CA 1
ATOM 800 C C . ALA A 1 104 ? -2.170 54.315 -0.350 1.00 52.69 463 ALA A C 1
ATOM 801 O O . ALA A 1 104 ? -2.475 55.451 -0.723 1.00 51.89 463 ALA A O 1
ATOM 803 N N . ILE A 1 105 ? -1.911 53.322 -1.196 1.00 46.23 464 ILE A N 1
ATOM 804 C CA . ILE A 1 105 ? -1.954 53.515 -2.641 1.00 53.95 464 ILE A CA 1
ATOM 805 C C . ILE A 1 105 ? -2.207 52.165 -3.296 1.00 53.31 464 ILE A C 1
ATOM 806 O O . ILE A 1 105 ? -1.646 51.144 -2.887 1.00 46.95 464 ILE A O 1
ATOM 811 N N . TRP A 1 106 ? -3.069 52.166 -4.310 1.00 56.81 465 TRP A N 1
ATOM 812 C CA . TRP A 1 106 ? -3.363 50.958 -5.071 1.00 56.78 465 TRP A CA 1
ATOM 813 C C . TRP A 1 106 ? -2.310 50.779 -6.157 1.00 61.15 465 TRP A C 1
ATOM 814 O O . TRP A 1 106 ? -2.140 51.650 -7.018 1.00 60.97 465 TRP A O 1
ATOM 825 N N . ILE A 1 107 ? -1.604 49.650 -6.116 1.00 54.83 466 ILE A N 1
ATOM 826 C CA . ILE A 1 107 ? -0.509 49.375 -7.034 1.00 57.06 466 ILE A CA 1
ATOM 827 C C . ILE A 1 107 ? -0.798 48.079 -7.780 1.00 58.97 466 ILE A C 1
ATOM 828 O O . ILE A 1 107 ? -1.631 47.266 -7.373 1.00 63.37 466 ILE A O 1
ATOM 833 N N . GLU A 1 108 ? -0.088 47.895 -8.890 1.00 52.32 467 GLU A N 1
ATOM 834 C CA . GLU A 1 108 ? -0.189 46.657 -9.643 1.00 54.45 467 GLU A CA 1
ATOM 835 C C . GLU A 1 108 ? 0.478 45.516 -8.880 1.00 52.98 467 GLU A C 1
ATOM 836 O O . GLU A 1 108 ? 1.289 45.727 -7.973 1.00 63.07 467 GLU A O 1
ATOM 842 N N . SER A 1 109 ? 0.122 44.287 -9.260 1.00 49.23 468 SER A N 1
ATOM 843 C CA . SER A 1 109 ? 0.663 43.113 -8.584 1.00 53.29 468 SER A CA 1
ATOM 844 C C . SER A 1 109 ? 2.161 42.950 -8.806 1.00 68.94 468 SER A C 1
ATOM 845 O O . SER A 1 109 ? 2.826 42.300 -7.993 1.00 70.70 468 SER A O 1
ATOM 848 N N . ALA A 1 110 ? 2.705 43.522 -9.883 1.00 71.78 469 ALA A N 1
ATOM 849 C CA . ALA A 1 110 ? 4.137 43.405 -10.134 1.00 63.60 469 ALA A CA 1
ATOM 850 C C . ALA A 1 110 ? 4.954 44.197 -9.123 1.00 74.03 469 ALA A C 1
ATOM 851 O O . ALA A 1 110 ? 6.095 43.827 -8.824 1.00 92.12 469 ALA A O 1
ATOM 853 N N . LEU A 1 111 ? 4.395 45.282 -8.587 1.00 64.03 470 LEU A N 1
ATOM 854 C CA . LEU A 1 111 ? 5.072 46.108 -7.598 1.00 53.38 470 LEU A CA 1
ATOM 855 C C . LEU A 1 111 ? 4.761 45.684 -6.167 1.00 53.22 470 LEU A C 1
ATOM 856 O O . LEU A 1 111 ? 5.009 46.457 -5.234 1.00 63.51 470 LEU A O 1
ATOM 861 N N . LYS A 1 112 ? 4.224 44.477 -5.975 1.00 58.37 471 LYS A N 1
ATOM 862 C CA . LYS A 1 112 ? 3.892 44.015 -4.630 1.00 69.28 471 LYS A CA 1
ATOM 863 C C . LYS A 1 112 ? 5.147 43.865 -3.778 1.00 64.95 471 LYS A C 1
ATOM 864 O O . LYS A 1 112 ? 5.238 44.430 -2.682 1.00 60.06 471 LYS A O 1
ATOM 870 N N . GLU A 1 113 ? 6.128 43.105 -4.268 1.00 63.46 472 GLU A N 1
ATOM 871 C CA . GLU A 1 113 ? 7.357 42.909 -3.505 1.00 65.55 472 GLU A CA 1
ATOM 872 C C . GLU A 1 113 ? 8.188 44.184 -3.456 1.00 64.04 472 GLU A C 1
ATOM 873 O O . GLU A 1 113 ? 8.832 44.471 -2.441 1.00 57.25 472 GLU A O 1
ATOM 879 N N . GLN A 1 114 ? 8.186 44.962 -4.543 1.00 62.57 473 GLN A N 1
ATOM 880 C CA . GLN A 1 114 ? 8.933 46.216 -4.556 1.00 57.73 473 GLN A CA 1
ATOM 881 C C . GLN A 1 114 ? 8.417 47.175 -3.491 1.00 58.80 473 GLN A C 1
ATOM 882 O O . GLN A 1 114 ? 9.198 47.905 -2.870 1.00 51.18 473 GLN A O 1
ATOM 888 N N . ALA A 1 115 ? 7.102 47.184 -3.263 1.00 60.76 474 ALA A N 1
ATOM 889 C CA . ALA A 1 115 ? 6.545 48.010 -2.199 1.00 53.50 474 ALA A CA 1
ATOM 890 C C . ALA A 1 115 ? 6.970 47.512 -0.824 1.00 55.72 474 ALA A C 1
ATOM 891 O O . ALA A 1 115 ? 7.165 48.318 0.093 1.00 64.51 474 ALA A O 1
ATOM 893 N N . GLN A 1 116 ? 7.118 46.195 -0.662 1.00 59.60 475 GLN A N 1
ATOM 894 C CA . GLN A 1 116 ? 7.583 45.655 0.611 1.00 59.14 475 GLN A CA 1
ATOM 895 C C . GLN A 1 116 ? 9.051 45.978 0.854 1.00 67.41 475 GLN A C 1
ATOM 896 O O . GLN A 1 116 ? 9.478 46.081 2.010 1.00 68.26 475 GLN A O 1
ATOM 902 N N . ILE A 1 117 ? 9.837 46.137 -0.215 1.00 68.83 476 ILE A N 1
ATOM 903 C CA . ILE A 1 117 ? 11.235 46.529 -0.059 1.00 71.97 476 ILE A CA 1
ATOM 904 C C . ILE A 1 117 ? 11.328 47.929 0.534 1.00 65.69 476 ILE A C 1
ATOM 905 O O . ILE A 1 117 ? 12.203 48.215 1.361 1.00 67.92 476 ILE A O 1
ATOM 910 N N . GLN A 1 118 ? 10.424 48.817 0.131 1.00 52.47 477 GLN A N 1
ATOM 911 C CA . GLN A 1 118 ? 10.425 50.199 0.590 1.00 51.21 477 GLN A CA 1
ATOM 912 C C . GLN A 1 118 ? 9.691 50.389 1.912 1.00 58.43 477 GLN A C 1
ATOM 913 O O . GLN A 1 118 ? 9.584 51.526 2.384 1.00 58.96 477 GLN A O 1
ATOM 919 N N . GLY A 1 119 ? 9.186 49.319 2.513 1.00 51.58 478 GLY A N 1
ATOM 920 C CA . GLY A 1 119 ? 8.578 49.385 3.821 1.00 59.53 478 GLY A CA 1
ATOM 921 C C . GLY A 1 119 ? 7.075 49.547 3.855 1.00 65.63 478 GLY A C 1
ATOM 922 O O . GLY A 1 119 ? 6.555 50.108 4.827 1.00 61.70 478 GLY A O 1
ATOM 923 N N . PHE A 1 120 ? 6.360 49.074 2.840 1.00 66.38 479 PHE A N 1
ATOM 924 C CA . PHE A 1 120 ? 4.910 49.179 2.791 1.00 50.88 479 PHE A CA 1
ATOM 925 C C . PHE A 1 120 ? 4.263 47.852 3.167 1.00 58.06 479 PHE A C 1
ATOM 926 O O . PHE A 1 120 ? 4.791 46.776 2.875 1.00 63.41 479 PHE A O 1
ATOM 934 N N . THR A 1 121 ? 3.108 47.942 3.823 1.00 60.85 480 THR A N 1
ATOM 935 C CA . THR A 1 121 ? 2.299 46.770 4.151 1.00 60.45 480 THR A CA 1
ATOM 936 C C . THR A 1 121 ? 1.328 46.546 2.998 1.00 61.92 480 THR A C 1
ATOM 937 O O . THR A 1 121 ? 0.326 47.253 2.867 1.00 65.18 480 THR A O 1
ATOM 941 N N . VAL A 1 122 ? 1.627 45.560 2.158 1.00 55.35 481 VAL A N 1
ATOM 942 C CA . VAL A 1 122 ? 0.874 45.306 0.935 1.00 54.20 481 VAL A CA 1
ATOM 943 C C . VAL A 1 122 ? -0.116 44.180 1.199 1.00 52.87 481 VAL A C 1
ATOM 944 O O . VAL A 1 122 ? 0.279 43.066 1.565 1.00 57.41 481 VAL A O 1
ATOM 948 N N . VAL A 1 123 ? -1.402 44.468 1.012 1.00 50.66 482 VAL A N 1
ATOM 949 C CA . VAL A 1 123 ? -2.464 43.487 1.185 1.00 56.81 482 VAL A CA 1
ATOM 950 C C . VAL A 1 123 ? -3.340 43.488 -0.059 1.00 64.30 482 VAL A C 1
ATOM 951 O O . VAL A 1 123 ? -3.451 44.495 -0.765 1.00 55.28 482 VAL A O 1
ATOM 955 N N . GLU A 1 124 ? -3.963 42.343 -0.328 1.00 60.83 483 GLU A N 1
ATOM 956 C CA . GLU A 1 124 ? -4.822 42.213 -1.493 1.00 49.99 483 GLU A CA 1
ATOM 957 C C . GLU A 1 124 ? -6.143 42.949 -1.269 1.00 45.18 483 GLU A C 1
ATOM 958 O O . GLU A 1 124 ? -6.426 43.469 -0.187 1.00 48.65 483 GLU A O 1
ATOM 964 N N . ALA A 1 125 ? -6.962 42.984 -2.324 1.00 50.65 484 ALA A N 1
ATOM 965 C CA . ALA A 1 125 ? -8.204 43.750 -2.277 1.00 44.69 484 ALA A CA 1
ATOM 966 C C . ALA A 1 125 ? -9.197 43.152 -1.287 1.00 44.77 484 ALA A C 1
ATOM 967 O O . ALA A 1 125 ? -9.849 43.887 -0.536 1.00 40.64 484 ALA A O 1
ATOM 969 N N . SER A 1 126 ? -9.332 41.823 -1.277 1.00 40.48 485 SER A N 1
ATOM 970 C CA . SER A 1 126 ? -10.268 41.185 -0.358 1.00 40.86 485 SER A CA 1
ATOM 971 C C . SER A 1 126 ? -9.866 41.404 1.095 1.00 51.26 485 SER A C 1
ATOM 972 O O . SER A 1 126 ? -10.731 41.448 1.978 1.00 61.70 485 SER A O 1
ATOM 975 N N . THR A 1 127 ? -8.566 41.545 1.363 1.00 47.85 486 THR A N 1
ATOM 976 C CA . THR A 1 127 ? -8.119 41.817 2.725 1.00 45.16 486 THR A CA 1
ATOM 977 C C . THR A 1 127 ? -8.525 43.214 3.179 1.00 50.95 486 THR A C 1
ATOM 978 O O . THR A 1 127 ? -8.847 43.412 4.357 1.00 48.42 486 THR A O 1
ATOM 982 N N . VAL A 1 128 ? -8.526 44.186 2.262 1.00 50.53 487 VAL A N 1
ATOM 983 C CA . VAL A 1 128 ? -8.903 45.552 2.617 1.00 52.08 487 VAL A CA 1
ATOM 984 C C . VAL A 1 128 ? -10.321 45.588 3.168 1.00 63.99 487 VAL A C 1
ATOM 985 O O . VAL A 1 128 ? -10.600 46.263 4.167 1.00 67.33 487 VAL A O 1
ATOM 989 N N . VAL A 1 129 ? -11.239 44.862 2.531 1.00 65.03 488 VAL A N 1
ATOM 990 C CA . VAL A 1 129 ? -12.615 44.838 3.009 1.00 63.84 488 VAL A CA 1
ATOM 991 C C . VAL A 1 129 ? -12.732 43.973 4.256 1.00 55.31 488 VAL A C 1
ATOM 992 O O . VAL A 1 129 ? -13.468 44.306 5.193 1.00 59.23 488 VAL A O 1
ATOM 996 N N . ALA A 1 130 ? -12.016 42.846 4.287 1.00 48.09 489 ALA A N 1
ATOM 997 C CA . ALA A 1 130 ? -12.070 41.967 5.450 1.00 47.57 489 ALA A CA 1
ATOM 998 C C . ALA A 1 130 ? -11.548 42.669 6.697 1.00 61.13 489 ALA A C 1
ATOM 999 O O . ALA A 1 130 ? -12.144 42.561 7.775 1.00 69.81 489 ALA A O 1
ATOM 1001 N N . THR A 1 131 ? -10.438 43.400 6.569 1.00 61.67 490 THR A N 1
ATOM 1002 C CA . THR A 1 131 ? -9.906 44.142 7.708 1.00 58.71 490 THR A CA 1
ATOM 1003 C C . THR A 1 131 ? -10.883 45.218 8.165 1.00 56.24 490 THR A C 1
ATOM 1004 O O . THR A 1 131 ? -11.044 45.452 9.369 1.00 60.33 490 THR A O 1
ATOM 1008 N N . HIS A 1 132 ? -11.552 45.878 7.217 1.00 55.93 491 HIS A N 1
ATOM 1009 C CA . HIS A 1 132 ? -12.540 46.888 7.579 1.00 51.29 491 HIS A CA 1
ATOM 1010 C C . HIS A 1 132 ? -13.743 46.257 8.270 1.00 55.85 491 HIS A C 1
ATOM 1011 O O . HIS A 1 132 ? -14.295 46.830 9.216 1.00 44.77 491 HIS A O 1
ATOM 1018 N N . LEU A 1 133 ? -14.159 45.073 7.815 1.00 52.20 492 LEU A N 1
ATOM 1019 C CA . LEU A 1 133 ? -15.283 44.393 8.449 1.00 48.65 492 LEU A CA 1
ATOM 1020 C C . LEU A 1 133 ? -14.903 43.862 9.826 1.00 58.60 492 LEU A C 1
ATOM 1021 O O . LEU A 1 133 ? -15.695 43.950 10.772 1.00 64.77 492 LEU A O 1
ATOM 1026 N N . ASN A 1 134 ? -13.694 43.309 9.957 1.00 57.83 493 ASN A N 1
ATOM 1027 C CA . ASN A 1 134 ? -13.248 42.804 11.252 1.00 54.43 493 ASN A CA 1
ATOM 1028 C C . ASN A 1 134 ? -13.066 43.927 12.265 1.00 50.64 493 ASN A C 1
ATOM 1029 O O . ASN A 1 134 ? -13.338 43.734 13.456 1.00 50.05 493 ASN A O 1
ATOM 1034 N N . HIS A 1 135 ? -12.611 45.098 11.815 1.00 56.16 494 HIS A N 1
ATOM 1035 C CA . HIS A 1 135 ? -12.478 46.252 12.696 1.00 53.97 494 HIS A CA 1
ATOM 1036 C C . HIS A 1 135 ? -13.825 46.798 13.149 1.00 60.13 494 HIS A C 1
ATOM 1037 O O . HIS A 1 135 ? -13.900 47.418 14.215 1.00 64.61 494 HIS A O 1
ATOM 1044 N N . LEU A 1 136 ? -14.885 46.584 12.370 1.00 67.61 495 LEU A N 1
ATOM 1045 C CA . LEU A 1 136 ? -16.202 47.115 12.701 1.00 63.36 495 LEU A CA 1
ATOM 1046 C C . LEU A 1 136 ? -17.008 46.177 13.591 1.00 60.35 495 LEU A C 1
ATOM 1047 O O . LEU A 1 136 ? -17.646 46.633 14.546 1.00 60.90 495 LEU A O 1
ATOM 1052 N N . ILE A 1 137 ? -16.999 44.873 13.299 1.00 55.23 496 ILE A N 1
ATOM 1053 C CA . ILE A 1 137 ? -17.752 43.932 14.120 1.00 56.41 496 ILE A CA 1
ATOM 1054 C C . ILE A 1 137 ? -17.177 43.828 15.525 1.00 67.59 496 ILE A C 1
ATOM 1055 O O . ILE A 1 137 ? -17.888 43.426 16.454 1.00 80.95 496 ILE A O 1
ATOM 1060 N N . GLY A 1 138 ? -15.903 44.178 15.709 1.00 58.77 497 GLY A N 1
ATOM 1061 C CA . GLY A 1 138 ? -15.347 44.210 17.051 1.00 51.57 497 GLY A CA 1
ATOM 1062 C C . GLY A 1 138 ? -15.879 45.373 17.866 1.00 63.66 497 GLY A C 1
ATOM 1063 O O . GLY A 1 138 ? -16.105 45.245 19.072 1.00 64.78 497 GLY A O 1
ATOM 1064 N N . GLN A 1 139 ? -16.089 46.522 17.219 1.00 62.48 498 GLN A N 1
ATOM 1065 C CA . GLN A 1 139 ? -16.646 47.676 17.918 1.00 63.94 498 GLN A CA 1
ATOM 1066 C C . GLN A 1 139 ? -18.099 47.437 18.308 1.00 59.79 498 GLN A C 1
ATOM 1067 O O . GLN A 1 139 ? -18.542 47.875 19.376 1.00 82.03 498 GLN A O 1
ATOM 1073 N N . PHE A 1 140 ? -18.855 46.745 17.455 1.00 54.16 499 PHE A N 1
ATOM 1074 C CA . PHE A 1 140 ? -20.265 46.465 17.694 1.00 60.96 499 PHE A CA 1
ATOM 1075 C C . PHE A 1 140 ? -20.501 45.030 18.152 1.00 64.67 499 PHE A C 1
ATOM 1076 O O . PHE A 1 140 ? -21.539 44.441 17.834 1.00 74.43 499 PHE A O 1
ATOM 1084 N N . SER A 1 141 ? -19.553 44.452 18.896 1.00 59.20 500 SER A N 1
ATOM 1085 C CA . SER A 1 141 ? -19.712 43.076 19.352 1.00 56.17 500 SER A CA 1
ATOM 1086 C C . SER A 1 141 ? -20.892 42.931 20.305 1.00 59.38 500 SER A C 1
ATOM 1087 O O . SER A 1 141 ? -21.498 41.856 20.382 1.00 57.72 500 SER A O 1
ATOM 1090 N N . ALA A 1 142 ? -21.235 43.995 21.036 1.00 64.16 501 ALA A N 1
ATOM 1091 C CA . ALA A 1 142 ? -22.369 43.917 21.949 1.00 70.39 501 ALA A CA 1
ATOM 1092 C C . ALA A 1 142 ? -23.690 43.979 21.193 1.00 76.98 501 ALA A C 1
ATOM 1093 O O . ALA A 1 142 ? -24.645 43.273 21.540 1.00 71.69 501 ALA A O 1
ATOM 1095 N N . GLU A 1 143 ? -23.765 44.817 20.154 1.00 83.85 502 GLU A N 1
ATOM 1096 C CA . GLU A 1 143 ? -24.989 44.926 19.368 1.00 75.05 502 GLU A CA 1
ATOM 1097 C C . GLU A 1 143 ? -25.274 43.668 18.559 1.00 64.09 502 GLU A C 1
ATOM 1098 O O . GLU A 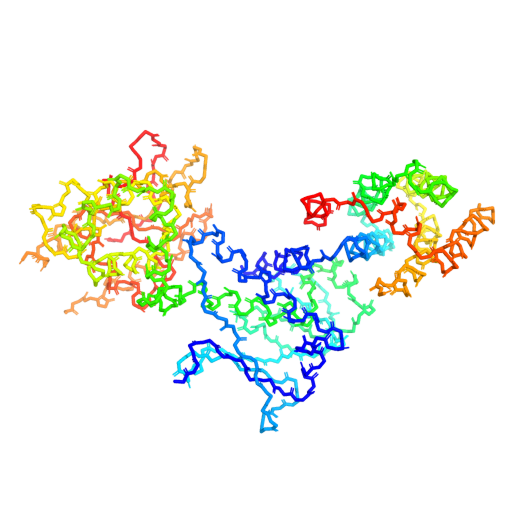1 143 ? -26.428 43.435 18.187 1.00 62.81 502 GLU A O 1
ATOM 1104 N N . LEU A 1 144 ? -24.255 42.857 18.277 1.00 61.33 503 LEU A N 1
ATOM 1105 C CA . LEU A 1 144 ? -24.442 41.606 17.555 1.00 58.98 503 LEU A CA 1
ATOM 1106 C C . LEU A 1 144 ? -24.883 40.461 18.457 1.00 66.94 503 LEU A C 1
ATOM 1107 O O . LEU A 1 144 ? -25.062 39.342 17.966 1.00 58.17 503 LEU A O 1
ATOM 1112 N N . PHE A 1 145 ? -25.065 40.711 19.751 1.00 70.20 504 PHE A N 1
ATOM 1113 C CA . PHE A 1 145 ? -25.448 39.686 20.718 1.00 59.19 504 PHE A CA 1
ATOM 1114 C C . PHE A 1 145 ? -26.897 39.940 21.128 1.00 66.73 504 PHE A C 1
ATOM 1115 O O . PHE A 1 145 ? -27.178 40.591 22.135 1.00 74.49 504 PHE A O 1
ATOM 1123 N N . GLY A 1 146 ? -27.824 39.419 20.326 1.00 66.33 505 GLY A N 1
ATOM 1124 C CA . GLY A 1 146 ? -29.239 39.542 20.599 1.00 65.97 505 GLY A CA 1
ATOM 1125 C C . GLY A 1 146 ? -29.744 38.439 21.508 1.00 74.67 505 GLY A C 1
ATOM 1126 O O . GLY A 1 146 ? -28.984 37.637 22.054 1.00 86.56 505 GLY A O 1
ATOM 1127 N N . ARG A 1 147 ? -31.069 38.406 21.668 1.00 79.91 506 ARG A N 1
ATOM 1128 C CA . ARG A 1 147 ? -31.681 37.399 22.530 1.00 86.72 506 ARG A CA 1
ATOM 1129 C C . ARG A 1 147 ? -31.502 35.997 21.961 1.00 89.57 506 ARG A C 1
ATOM 1130 O O . ARG A 1 147 ? -31.306 35.037 22.715 1.00 97.45 506 ARG A O 1
ATOM 1138 N N . GLN A 1 148 ? -31.569 35.856 20.635 1.00 85.36 507 GLN A N 1
ATOM 1139 C CA . GLN A 1 148 ? -31.369 34.544 20.030 1.00 91.25 507 GLN A CA 1
ATOM 1140 C C . GLN A 1 148 ? -29.918 34.096 20.154 1.00 82.45 507 GLN A C 1
ATOM 1141 O O . GLN A 1 148 ? -29.645 32.908 20.363 1.00 82.08 507 GLN A O 1
ATOM 1147 N N . GLU A 1 149 ? -28.974 35.033 20.030 1.00 74.00 508 GLU A N 1
ATOM 1148 C CA . GLU A 1 149 ? -27.575 34.700 20.273 1.00 80.81 508 GLU A CA 1
ATOM 1149 C C . GLU A 1 149 ? -27.340 34.312 21.727 1.00 84.45 508 GLU A C 1
ATOM 1150 O O . GLU A 1 149 ? -26.417 33.545 22.021 1.00 90.80 508 GLU A O 1
ATOM 1156 N N . ALA A 1 150 ? -28.162 34.825 22.644 1.00 80.00 509 ALA A N 1
ATOM 1157 C CA . ALA A 1 150 ? -28.074 34.418 24.040 1.00 72.51 509 ALA A CA 1
ATOM 1158 C C . ALA A 1 150 ? -28.832 33.123 24.302 1.00 74.20 509 ALA A C 1
ATOM 1159 O O . ALA A 1 150 ? -28.445 32.353 25.188 1.00 76.30 509 ALA A O 1
ATOM 1161 N N . GLN A 1 151 ? -29.905 32.869 23.550 1.00 77.55 510 GLN A N 1
ATOM 1162 C CA . GLN A 1 151 ? -30.660 31.633 23.732 1.00 82.26 510 GLN A CA 1
ATOM 1163 C C . GLN A 1 151 ? -29.885 30.431 23.207 1.00 92.29 510 GLN A C 1
ATOM 1164 O O . GLN A 1 151 ? -29.828 29.386 23.867 1.00 95.84 510 GLN A O 1
ATOM 1170 N N . GLN A 1 152 ? -29.288 30.556 22.019 1.00 94.64 511 GLN A N 1
ATOM 1171 C CA . GLN A 1 152 ? -28.469 29.472 21.488 1.00 95.58 511 GLN A CA 1
ATOM 1172 C C . GLN A 1 152 ? -27.242 29.238 22.359 1.00 84.79 511 GLN A C 1
ATOM 1173 O O . GLN A 1 152 ? -26.816 28.094 22.553 1.00 85.03 511 GLN A O 1
ATOM 1179 N N . LEU A 1 153 ? -26.662 30.314 22.896 1.00 75.26 512 LEU A N 1
ATOM 1180 C CA . LEU A 1 153 ? -25.539 30.169 23.815 1.00 69.65 512 LEU A CA 1
ATOM 1181 C C . LEU A 1 153 ? -25.969 29.510 25.119 1.00 70.92 512 LEU A C 1
ATOM 1182 O O . LEU A 1 153 ? -25.187 28.771 25.726 1.00 70.35 512 LEU A O 1
ATOM 1187 N N . LEU A 1 154 ? -27.204 29.762 25.561 1.00 66.99 513 LEU A N 1
ATOM 1188 C CA . LEU A 1 154 ? -27.712 29.089 26.752 1.00 73.82 513 LEU A CA 1
ATOM 1189 C C . LEU A 1 154 ? -27.984 27.615 26.485 1.00 88.48 513 LEU A C 1
ATOM 1190 O O . LEU A 1 154 ? -27.819 26.782 27.384 1.00 94.61 513 LEU A O 1
ATOM 1195 N N . ASP A 1 155 ? -28.402 27.272 25.264 1.00 93.56 514 ASP A N 1
ATOM 1196 C CA . ASP A 1 155 ? -28.591 25.867 24.923 1.00 95.56 514 ASP A CA 1
ATOM 1197 C C . ASP A 1 155 ? -27.258 25.154 24.737 1.00 84.26 514 ASP A C 1
ATOM 1198 O O . ASP A 1 155 ? -27.175 23.937 24.935 1.00 83.46 514 ASP A O 1
ATOM 1203 N N . ARG A 1 156 ? -26.210 25.890 24.359 1.00 76.40 515 ARG A N 1
ATOM 1204 C CA . ARG A 1 156 ? -24.885 25.289 24.251 1.00 79.63 515 ARG A CA 1
ATOM 1205 C C . ARG A 1 156 ? -24.330 24.946 25.627 1.00 88.42 515 ARG A C 1
ATOM 1206 O O . ARG A 1 156 ? -23.796 23.850 25.837 1.00 91.48 515 ARG A O 1
ATOM 1214 N N . VAL A 1 157 ? -24.449 25.873 26.581 1.00 89.11 516 VAL A N 1
ATOM 1215 C CA . VAL A 1 157 ? -23.981 25.604 27.934 1.00 91.25 516 VAL A CA 1
ATOM 1216 C C . VAL A 1 157 ? -24.914 24.650 28.666 1.00 95.30 516 VAL A C 1
ATOM 1217 O O . VAL A 1 157 ? -24.516 24.054 29.673 1.00 87.94 516 VAL A O 1
ATOM 1221 N N . SER A 1 158 ? -26.151 24.489 28.190 1.00 103.50 517 SER A N 1
ATOM 1222 C CA . SER A 1 158 ? -27.034 23.485 28.772 1.00 107.85 517 SER A CA 1
ATOM 1223 C C . SER A 1 158 ? -26.547 22.075 28.465 1.00 118.03 517 SER A C 1
ATOM 1224 O O . SER A 1 158 ? -26.751 21.160 29.271 1.00 120.54 517 SER A O 1
ATOM 1227 N N . GLN A 1 159 ? -25.906 21.882 27.311 1.00 122.45 518 GLN A N 1
ATOM 1228 C CA . GLN A 1 159 ? -25.369 20.574 26.960 1.00 128.02 518 GLN A CA 1
ATOM 1229 C C . GLN A 1 159 ? -24.059 20.291 27.686 1.00 127.93 518 GLN A C 1
ATOM 1230 O O . GLN A 1 159 ? -23.710 19.124 27.898 1.00 130.03 518 GLN A O 1
ATOM 1236 N N . GLU A 1 160 ? -23.331 21.338 28.082 1.00 127.71 519 GLU A N 1
ATOM 1237 C CA . GLU A 1 160 ? -22.057 21.178 28.769 1.00 127.92 519 GLU A CA 1
ATOM 1238 C C . GLU A 1 160 ? -22.144 21.408 30.272 1.00 130.26 519 GLU A C 1
ATOM 1239 O O . GLU A 1 160 ? -21.295 20.895 31.009 1.00 131.43 519 GLU A O 1
ATOM 1245 N N . MET A 1 161 ? -23.138 22.159 30.742 1.00 119.82 520 MET A N 1
ATOM 1246 C CA . MET A 1 161 ? -23.337 22.420 32.167 1.00 114.66 520 MET A CA 1
ATOM 1247 C C . MET A 1 161 ? -24.805 22.216 32.515 1.00 105.89 520 MET A C 1
ATOM 1248 O O . MET A 1 161 ? -25.543 23.180 32.752 1.00 100.14 520 MET A O 1
ATOM 1253 N N . PRO A 1 162 ? -25.265 20.962 32.559 1.00 104.66 521 PRO A N 1
ATOM 1254 C CA . PRO A 1 162 ? -26.675 20.727 32.903 1.00 107.11 521 PRO A CA 1
ATOM 1255 C C . PRO A 1 162 ? -26.976 20.955 34.373 1.00 109.85 521 PRO A C 1
ATOM 1256 O O . PRO A 1 162 ? -28.093 21.371 34.705 1.00 107.84 521 PRO A O 1
ATOM 1260 N N . LYS A 1 163 ? -26.015 20.700 35.264 1.00 107.82 522 LYS A N 1
ATOM 1261 C CA . LYS A 1 163 ? -26.259 20.888 36.690 1.00 105.16 522 LYS A CA 1
ATOM 1262 C C . LYS A 1 163 ? -26.328 22.362 37.066 1.00 104.57 522 LYS A C 1
ATOM 1263 O O . LYS A 1 163 ? -27.036 22.723 38.013 1.00 114.11 522 LYS A O 1
ATOM 1269 N N . LEU A 1 164 ? -25.608 23.220 36.347 1.00 97.76 523 LEU A N 1
ATOM 1270 C CA . LEU A 1 164 ? -25.647 24.656 36.595 1.00 92.65 523 LEU A CA 1
ATOM 1271 C C . LEU A 1 164 ? -26.819 25.339 35.899 1.00 92.95 523 LEU A C 1
ATOM 1272 O O . LEU A 1 164 ? -27.451 26.225 36.482 1.00 93.69 523 LEU A O 1
ATOM 1277 N N . THR A 1 165 ? -27.128 24.937 34.665 1.00 96.85 524 THR A N 1
ATOM 1278 C CA . THR A 1 165 ? -28.193 25.583 33.906 1.00 98.08 524 THR A CA 1
ATOM 1279 C C . THR A 1 165 ? -29.581 25.183 34.392 1.00 102.46 524 THR A C 1
ATOM 1280 O O . THR A 1 165 ? -30.540 25.932 34.173 1.00 99.27 524 THR A O 1
ATOM 1284 N N . GLU A 1 166 ? -29.709 24.031 35.054 1.00 112.43 525 GLU A N 1
ATOM 1285 C CA . GLU A 1 166 ? -31.021 23.550 35.477 1.00 126.73 525 GLU A CA 1
ATOM 1286 C C . GLU A 1 166 ? -31.670 24.509 36.469 1.00 127.34 525 GLU A C 1
ATOM 1287 O O . GLU A 1 166 ? -32.790 24.986 36.252 1.00 127.78 525 GLU A O 1
ATOM 1293 N N . ASP A 1 167 ? -30.978 24.804 37.566 1.00 125.93 526 ASP A N 1
ATOM 1294 C CA . ASP A 1 167 ? -31.524 25.655 38.614 1.00 131.63 526 ASP A CA 1
ATOM 1295 C C . ASP A 1 167 ? -31.315 27.141 38.355 1.00 125.98 526 ASP A C 1
ATOM 1296 O O . ASP A 1 167 ? -31.940 27.963 39.034 1.00 132.42 526 ASP A O 1
ATOM 1301 N N . LEU A 1 168 ? -30.465 27.507 37.395 1.00 117.25 527 LEU A N 1
ATOM 1302 C CA . LEU A 1 168 ? -30.160 28.917 37.172 1.00 110.02 527 LEU A CA 1
ATOM 1303 C C . LEU A 1 168 ? -31.255 29.604 36.362 1.00 107.34 527 LEU A C 1
ATOM 1304 O O . LEU A 1 168 ? -31.790 30.636 36.781 1.00 103.02 527 LEU A O 1
ATOM 1309 N N . VAL A 1 169 ? -31.601 29.048 35.205 1.00 105.03 528 VAL A N 1
ATOM 1310 C CA . VAL A 1 169 ? -32.611 29.646 34.335 1.00 104.90 528 VAL A CA 1
ATOM 1311 C C . VAL A 1 169 ? -33.835 28.739 34.281 1.00 103.73 528 VAL A C 1
ATOM 1312 O O . VAL A 1 169 ? -33.696 27.507 34.314 1.00 103.39 528 VAL A O 1
ATOM 1316 N N . PRO A 1 170 ? -35.055 29.296 34.213 1.00 99.44 529 PRO A N 1
ATOM 1317 C CA . PRO A 1 170 ? -35.315 30.735 34.298 1.00 90.87 529 PRO A CA 1
ATOM 1318 C C . PRO A 1 170 ? -35.687 31.179 35.710 1.00 91.60 529 PRO A C 1
ATOM 1319 O O . PRO A 1 170 ? -36.173 32.294 35.899 1.00 90.94 529 PRO A O 1
ATOM 1323 N N . GLY A 1 171 ? -35.460 30.306 36.689 1.00 89.90 530 GLY A N 1
ATOM 1324 C CA . GLY A 1 171 ? -35.833 30.587 38.061 1.00 92.52 530 GLY A CA 1
ATOM 1325 C C . GLY A 1 171 ? -34.999 31.668 38.717 1.00 96.25 530 GLY A C 1
ATOM 1326 O O . GLY A 1 171 ? -35.525 32.716 39.105 1.00 102.47 530 GLY A O 1
ATOM 1327 N N . VAL A 1 172 ? -33.695 31.424 38.851 1.00 95.74 531 VAL A N 1
ATOM 1328 C CA . VAL A 1 172 ? -32.822 32.391 39.509 1.00 93.76 531 VAL A CA 1
ATOM 1329 C C . VAL A 1 172 ? -32.599 33.604 38.614 1.00 90.48 531 VAL A C 1
ATOM 1330 O O . VAL A 1 172 ? -32.842 34.748 39.018 1.00 82.23 531 VAL A O 1
ATOM 1334 N N . VAL A 1 173 ? -32.133 33.376 37.388 1.00 90.83 532 VAL A N 1
ATOM 1335 C CA . VAL A 1 173 ? -31.866 34.440 36.428 1.00 82.01 532 VAL A CA 1
ATOM 1336 C C . VAL A 1 173 ? -32.730 34.205 35.199 1.00 78.99 532 VAL A C 1
ATOM 1337 O O . VAL A 1 173 ? -32.740 33.100 34.643 1.00 85.03 532 VAL A O 1
ATOM 1341 N N . THR A 1 174 ? -33.452 35.239 34.778 1.00 78.51 533 THR A N 1
ATOM 1342 C CA . THR A 1 174 ? -34.215 35.161 33.545 1.00 75.03 533 THR A CA 1
ATOM 1343 C C . THR A 1 174 ? -33.292 35.347 32.344 1.00 75.98 533 THR A C 1
ATOM 1344 O O . THR A 1 174 ? -32.172 35.852 32.459 1.00 77.14 533 THR A O 1
ATOM 1348 N N . LEU A 1 175 ? -33.779 34.924 31.175 1.00 75.18 534 LEU A N 1
ATOM 1349 C CA . LEU A 1 175 ? -32.995 35.084 29.955 1.00 64.99 534 LEU A CA 1
ATOM 1350 C C . LEU A 1 175 ? -32.783 36.555 29.622 1.00 70.06 534 LEU A C 1
ATOM 1351 O O . LEU A 1 175 ? -31.747 36.920 29.055 1.00 77.85 534 LEU A O 1
ATOM 1356 N N . THR A 1 176 ? -33.747 37.411 29.970 1.00 70.60 535 THR A N 1
ATOM 1357 C CA . THR A 1 176 ? -33.576 38.844 29.756 1.00 65.38 535 THR A CA 1
ATOM 1358 C C . THR A 1 176 ? -32.453 39.399 30.623 1.00 62.78 535 THR A C 1
ATOM 1359 O O . THR A 1 176 ? -31.630 40.193 30.150 1.00 66.85 535 THR A O 1
ATOM 1363 N N . THR A 1 177 ? -32.400 38.991 31.892 1.00 68.98 536 THR A N 1
ATOM 1364 C CA . THR A 1 177 ? -31.317 39.432 32.765 1.00 67.42 536 THR A CA 1
ATOM 1365 C C . THR A 1 177 ? -29.991 38.803 32.355 1.00 62.26 536 THR A C 1
ATOM 1366 O O . THR A 1 177 ? -28.949 39.471 32.372 1.00 51.81 536 THR A O 1
ATOM 1370 N N . LEU A 1 178 ? -30.010 37.522 31.979 1.00 62.69 537 LEU A N 1
ATOM 1371 C CA . LEU A 1 178 ? -28.789 36.862 31.529 1.00 57.95 537 LEU A CA 1
ATOM 1372 C C . LEU A 1 178 ? -28.241 37.520 30.269 1.00 60.85 537 LEU A C 1
ATOM 1373 O O . LEU A 1 178 ? -27.026 37.707 30.136 1.00 59.29 537 LEU A O 1
ATOM 1378 N N . HIS A 1 179 ? -29.123 37.881 29.334 1.00 65.90 538 HIS A N 1
ATOM 1379 C CA . HIS A 1 179 ? -28.677 38.565 28.125 1.00 61.31 538 HIS A CA 1
ATOM 1380 C C . HIS A 1 179 ? -28.198 39.979 28.424 1.00 58.75 538 HIS A C 1
ATOM 1381 O O . HIS A 1 179 ? -27.273 40.470 27.767 1.00 68.29 538 HIS A O 1
ATOM 1388 N N . LYS A 1 180 ? -28.809 40.647 29.405 1.00 60.46 539 LYS A N 1
ATOM 1389 C CA . LYS A 1 180 ? -28.395 42.004 29.745 1.00 70.25 539 LYS A CA 1
ATOM 1390 C C . LYS A 1 180 ? -27.000 42.020 30.357 1.00 70.44 539 LYS A C 1
ATOM 1391 O O . LYS A 1 180 ? -26.208 42.931 30.087 1.00 66.37 539 LYS A O 1
ATOM 1397 N N . VAL A 1 181 ? -26.677 41.018 31.177 1.00 64.28 540 VAL A N 1
ATOM 1398 C CA . VAL A 1 181 ? -25.364 40.972 31.816 1.00 64.87 540 VAL A CA 1
ATOM 1399 C C . VAL A 1 181 ? -24.281 40.658 30.790 1.00 64.15 540 VAL A C 1
ATOM 1400 O O . VAL A 1 181 ? -23.255 41.345 30.717 1.00 68.58 540 VAL A O 1
ATOM 1404 N N . LEU A 1 182 ? -24.492 39.614 29.983 1.00 58.96 541 LEU A N 1
ATOM 1405 C CA . LEU A 1 182 ? -23.487 39.217 29.000 1.00 57.34 541 LEU A CA 1
ATOM 1406 C C . LEU A 1 182 ? -23.228 40.316 27.978 1.00 61.98 541 LEU A C 1
ATOM 1407 O O . LEU A 1 182 ? -22.093 40.479 27.515 1.00 61.68 541 LEU A O 1
ATOM 1412 N N . GLN A 1 183 ? -24.260 41.079 27.614 1.00 58.53 542 GLN A N 1
ATOM 1413 C CA . GLN A 1 183 ? -24.062 42.179 26.676 1.00 54.10 542 GLN A CA 1
ATOM 1414 C C . GLN A 1 183 ? -23.245 43.303 27.299 1.00 55.81 542 GLN A C 1
ATOM 1415 O O . GLN A 1 183 ? -22.478 43.972 26.596 1.00 56.29 542 GLN A O 1
ATOM 1421 N N . ASN A 1 184 ? -23.389 43.523 28.609 1.00 60.04 543 ASN A N 1
ATOM 1422 C CA . ASN A 1 184 ? -22.589 44.543 29.277 1.00 59.39 543 ASN A CA 1
ATOM 1423 C C . ASN A 1 184 ? -21.109 44.180 29.283 1.00 58.38 543 ASN A C 1
ATOM 1424 O O . ASN A 1 184 ? -20.254 45.072 29.241 1.00 66.86 543 ASN A O 1
ATOM 1429 N N . LEU A 1 185 ? -20.789 42.886 29.339 1.00 49.47 544 LEU A N 1
ATOM 1430 C CA . LEU A 1 185 ? -19.398 42.463 29.217 1.00 56.24 544 LEU A CA 1
ATOM 1431 C C . LEU A 1 185 ? -18.872 42.724 27.810 1.00 60.40 544 LEU A C 1
ATOM 1432 O O . LEU A 1 185 ? -17.765 43.246 27.635 1.00 69.81 544 LEU A O 1
ATOM 1437 N N . LEU A 1 186 ? -19.662 42.370 26.793 1.00 56.47 545 LEU A N 1
ATOM 1438 C CA . LEU A 1 186 ? -19.242 42.576 25.410 1.00 57.51 545 LEU A CA 1
ATOM 1439 C C . LEU A 1 186 ? -19.125 44.055 25.066 1.00 56.90 545 LEU A C 1
ATOM 1440 O O . LEU A 1 186 ? -18.338 44.424 24.188 1.00 64.21 545 LEU A O 1
ATOM 1445 N N . ALA A 1 187 ? -19.894 44.912 25.741 1.00 55.01 546 ALA A N 1
ATOM 1446 C CA . ALA A 1 187 ? -19.856 46.339 25.446 1.00 63.66 546 ALA A CA 1
ATOM 1447 C C . ALA A 1 187 ? -18.536 46.983 25.846 1.00 74.49 546 ALA A C 1
ATOM 1448 O O . ALA A 1 187 ? -18.223 48.074 25.357 1.00 79.04 546 ALA A O 1
ATOM 1450 N N . GLU A 1 188 ? -17.758 46.340 26.716 1.00 75.11 547 GLU A N 1
ATOM 1451 C CA . GLU A 1 188 ? -16.497 46.892 27.196 1.00 80.20 547 GLU A CA 1
ATOM 1452 C C . GLU A 1 188 ? -15.327 45.951 26.919 1.00 85.72 547 GLU A C 1
ATOM 1453 O O . GLU A 1 188 ? -14.318 45.976 27.628 1.00 91.52 547 GLU A O 1
ATOM 1459 N N . LYS A 1 189 ? -15.464 45.111 25.890 1.00 80.00 548 LYS A N 1
ATOM 1460 C CA . LYS A 1 189 ? -14.361 44.319 25.343 1.00 73.29 548 LYS A CA 1
ATOM 1461 C C . LYS A 1 189 ? -13.804 43.328 26.366 1.00 76.81 548 LYS A C 1
ATOM 1462 O O . LYS A 1 189 ? -12.607 43.306 26.660 1.00 90.28 548 LYS A O 1
ATOM 1468 N N . VAL A 1 190 ? -14.693 42.496 26.911 1.00 69.35 549 VAL A N 1
ATOM 1469 C CA . VAL A 1 190 ? -14.312 41.369 27.747 1.00 76.89 549 VAL A CA 1
ATOM 1470 C C . VAL A 1 190 ? -15.110 40.163 27.269 1.00 72.93 549 VAL A C 1
ATOM 1471 O O . VAL A 1 190 ? -16.344 40.193 27.291 1.00 71.31 549 VAL A O 1
ATOM 1475 N N . PRO A 1 191 ? -14.466 39.086 26.827 1.00 71.62 550 PRO A N 1
ATOM 1476 C CA . PRO A 1 191 ? -15.207 37.966 26.236 1.00 69.10 550 PRO A CA 1
ATOM 1477 C C . PRO A 1 191 ? -16.043 37.229 27.271 1.00 61.21 550 PRO A C 1
ATOM 1478 O O . PRO A 1 191 ? -15.907 37.409 28.483 1.00 71.03 550 PRO A O 1
ATOM 1482 N N . ILE A 1 192 ? -16.929 36.376 26.760 1.00 55.19 551 ILE A N 1
ATOM 1483 C CA . ILE A 1 192 ? -17.776 35.535 27.598 1.00 59.36 551 ILE A CA 1
ATOM 1484 C C . ILE A 1 192 ? -17.460 34.073 27.315 1.00 60.76 551 ILE A C 1
ATOM 1485 O O . ILE A 1 192 ? -18.355 33.221 27.307 1.00 69.52 551 ILE A O 1
ATOM 1490 N N . ARG A 1 193 ? -16.180 33.775 27.078 1.00 61.26 552 ARG A N 1
ATOM 1491 C CA . ARG A 1 193 ? -15.774 32.396 26.826 1.00 63.73 552 ARG A CA 1
ATOM 1492 C C . ARG A 1 193 ? -15.920 31.541 28.078 1.00 69.19 552 ARG A C 1
ATOM 1493 O O . ARG A 1 193 ? -16.442 30.421 28.021 1.00 63.02 552 ARG A O 1
ATOM 1501 N N . ASP A 1 194 ? -15.463 32.053 29.221 1.00 71.38 553 ASP A N 1
ATOM 1502 C CA . ASP A 1 194 ? -15.493 31.304 30.477 1.00 72.36 553 ASP A CA 1
ATOM 1503 C C . ASP A 1 194 ? -16.918 31.319 31.022 1.00 80.27 553 ASP A C 1
ATOM 1504 O O . ASP A 1 194 ? -17.260 32.045 31.959 1.00 84.80 553 ASP A O 1
ATOM 1509 N N . MET A 1 195 ? -17.768 30.489 30.415 1.00 86.72 554 MET A N 1
ATOM 1510 C CA . MET A 1 195 ? -19.126 30.324 30.916 1.00 78.03 554 MET A CA 1
ATOM 1511 C C . MET A 1 195 ? -19.180 29.501 32.195 1.00 78.62 554 MET A C 1
ATOM 1512 O O . MET A 1 195 ? -20.234 29.456 32.837 1.00 70.80 554 MET A O 1
ATOM 1517 N N . ARG A 1 196 ? -18.077 28.850 32.574 1.00 86.59 555 ARG A N 1
ATOM 1518 C CA . ARG A 1 196 ? -18.019 28.186 33.871 1.00 89.80 555 ARG A CA 1
ATOM 1519 C C . ARG A 1 196 ? -18.156 29.197 35.001 1.00 83.82 555 ARG A C 1
ATOM 1520 O O . ARG A 1 196 ? -18.949 29.007 35.929 1.00 88.18 555 ARG A O 1
ATOM 1528 N N . THR A 1 197 ? -17.397 30.292 34.927 1.00 77.78 556 THR A N 1
ATOM 1529 C CA . THR A 1 197 ? -17.369 31.269 36.010 1.00 74.14 556 THR A CA 1
ATOM 1530 C C . THR A 1 197 ? -18.576 32.199 35.971 1.00 73.67 556 THR A C 1
ATOM 1531 O O . THR A 1 197 ? -19.099 32.582 37.024 1.00 75.68 556 THR A O 1
ATOM 1535 N N . ILE A 1 198 ? -19.033 32.569 34.772 1.00 69.02 557 ILE A N 1
ATOM 1536 C CA . ILE A 1 198 ? -20.133 33.525 34.656 1.00 63.79 557 ILE A CA 1
ATOM 1537 C C . ILE A 1 198 ? -21.403 32.956 35.275 1.00 69.40 557 ILE A C 1
ATOM 1538 O O . ILE A 1 198 ? -22.045 33.595 36.118 1.00 69.17 557 ILE A O 1
ATOM 1543 N N . LEU A 1 199 ? -21.786 31.743 34.868 1.00 72.60 558 LEU A N 1
ATOM 1544 C CA . LEU A 1 199 ? -22.982 31.125 35.430 1.00 67.80 558 LEU A CA 1
ATOM 1545 C C . LEU A 1 199 ? -22.788 30.747 36.893 1.00 76.42 558 LEU A C 1
ATOM 1546 O O . LEU A 1 199 ? -23.754 30.752 37.665 1.00 73.26 558 LEU A O 1
ATOM 1551 N N . GLU A 1 200 ? -21.557 30.420 37.291 1.00 82.39 559 GLU A N 1
ATOM 1552 C CA . GLU A 1 200 ? -21.299 30.086 38.688 1.00 77.23 559 GLU A CA 1
ATOM 1553 C C . GLU A 1 200 ? -21.427 31.314 39.580 1.00 66.86 559 GLU A C 1
ATOM 1554 O O . GLU A 1 200 ? -21.984 31.233 40.681 1.00 58.90 559 GLU A O 1
ATOM 1560 N N . THR A 1 201 ? -20.919 32.461 39.121 1.00 66.96 560 THR A N 1
ATOM 1561 C CA . THR A 1 201 ? -21.039 33.688 39.901 1.00 56.78 560 THR A CA 1
ATOM 1562 C C . THR A 1 201 ? -22.494 34.126 40.018 1.00 54.90 560 THR A C 1
ATOM 1563 O O . THR A 1 201 ? -22.924 34.593 41.080 1.00 64.85 560 THR A O 1
ATOM 1567 N N . LEU A 1 202 ? -23.268 33.978 38.940 1.00 57.51 561 LEU A N 1
ATOM 1568 C CA . LEU A 1 202 ? -24.685 34.323 38.996 1.00 53.95 561 LEU A CA 1
ATOM 1569 C C . LEU A 1 202 ? -25.431 33.424 39.973 1.00 64.93 561 LEU A C 1
ATOM 1570 O O . LEU A 1 202 ? -26.333 33.880 40.684 1.00 70.13 561 LEU A O 1
ATOM 1575 N N . ALA A 1 203 ? -25.063 32.143 40.033 1.00 68.28 562 ALA A N 1
ATOM 1576 C CA . ALA A 1 203 ? -25.687 31.231 40.983 1.00 57.77 562 ALA A CA 1
ATOM 1577 C C . ALA A 1 203 ? -25.378 31.585 42.431 1.00 70.14 562 ALA A C 1
ATOM 1578 O O . ALA A 1 203 ? -26.029 31.046 43.333 1.00 70.66 562 ALA A O 1
ATOM 1580 N N . GLU A 1 204 ? -24.414 32.472 42.674 1.00 69.62 563 GLU A N 1
ATOM 1581 C CA . GLU A 1 204 ? -24.031 32.877 44.021 1.00 73.74 563 GLU A CA 1
ATOM 1582 C C . GLU A 1 204 ? -24.668 34.190 44.456 1.00 74.24 563 GLU A C 1
ATOM 1583 O O . GLU A 1 204 ? -25.048 34.329 45.623 1.00 85.04 563 GLU A O 1
ATOM 1589 N N . HIS A 1 205 ? -24.800 35.156 43.548 1.00 66.91 564 HIS A N 1
ATOM 1590 C CA . HIS A 1 205 ? -25.227 36.503 43.908 1.00 71.53 564 HIS A CA 1
ATOM 1591 C C . HIS A 1 205 ? -26.616 36.874 43.414 1.00 68.91 564 HIS A C 1
ATOM 1592 O O . HIS A 1 205 ? -27.259 37.731 44.022 1.00 74.11 564 HIS A O 1
ATOM 1599 N N . ALA A 1 206 ? -27.094 36.261 42.331 1.00 62.73 565 ALA A N 1
ATOM 1600 C CA . ALA A 1 206 ? -28.413 36.615 41.811 1.00 67.58 565 ALA A CA 1
ATOM 1601 C C . ALA A 1 206 ? -29.560 36.305 42.769 1.00 74.73 565 ALA A C 1
ATOM 1602 O O . ALA A 1 206 ? -30.533 37.080 42.781 1.00 76.15 565 ALA A O 1
ATOM 1604 N N . PRO A 1 207 ? -29.543 35.226 43.561 1.00 74.89 566 PRO A N 1
ATOM 1605 C CA . PRO A 1 207 ? -30.601 35.064 44.575 1.00 70.99 566 PRO A CA 1
ATOM 1606 C C . PRO A 1 207 ? -30.674 36.211 45.568 1.00 79.46 566 PRO A C 1
ATOM 1607 O O . PRO A 1 207 ? -31.714 36.383 46.216 1.00 95.48 566 PRO A O 1
ATOM 1611 N N . LEU A 1 208 ? -29.609 37.002 45.710 1.00 79.39 567 LEU A N 1
ATOM 1612 C CA . LEU A 1 208 ? -29.603 38.156 46.601 1.00 84.79 567 LEU A CA 1
ATOM 1613 C C . LEU A 1 208 ? -29.439 39.472 45.850 1.00 89.40 567 LEU A C 1
ATOM 1614 O O . LEU A 1 208 ? -29.293 40.522 46.488 1.00 88.50 567 LEU A O 1
ATOM 1619 N N . GLN A 1 209 ? -29.461 39.448 44.518 1.00 93.78 568 GLN A N 1
ATOM 1620 C CA . GLN A 1 209 ? -29.287 40.659 43.726 1.00 87.84 568 GLN A CA 1
ATOM 1621 C C . GLN A 1 209 ? -30.074 40.531 42.431 1.00 88.25 568 GLN A C 1
ATOM 1622 O O . GLN A 1 209 ? -29.888 39.567 41.683 1.00 89.53 568 GLN A O 1
ATOM 1628 N N . SER A 1 210 ? -30.943 41.510 42.167 1.00 88.41 569 SER A N 1
ATOM 1629 C CA . SER A 1 210 ? -31.766 41.510 40.967 1.00 84.09 569 SER A CA 1
ATOM 1630 C C . SER A 1 210 ? -31.339 42.536 39.928 1.00 81.77 569 SER A C 1
ATOM 1631 O O . SER A 1 210 ? -31.768 42.432 38.774 1.00 81.84 569 SER A O 1
ATOM 1634 N N . ASP A 1 211 ? -30.519 43.509 40.299 1.00 75.97 570 ASP A N 1
ATOM 1635 C CA . ASP A 1 211 ? -30.081 44.534 39.356 1.00 74.25 570 ASP A CA 1
ATOM 1636 C C . ASP A 1 211 ? -29.070 43.943 38.382 1.00 74.41 570 ASP A C 1
ATOM 1637 O O . ASP A 1 211 ? -28.013 43.467 38.817 1.00 70.41 570 ASP A O 1
ATOM 1642 N N . PRO A 1 212 ? -29.346 43.940 37.075 1.00 81.10 571 PRO A N 1
ATOM 1643 C CA . PRO A 1 212 ? -28.368 43.383 36.125 1.00 79.66 571 PRO A CA 1
ATOM 1644 C C . PRO A 1 212 ? -27.047 44.130 36.109 1.00 71.41 571 PRO A C 1
ATOM 1645 O O . PRO A 1 212 ? -26.001 43.514 35.865 1.00 65.11 571 PRO A O 1
ATOM 1649 N N . HIS A 1 213 ? -27.059 45.441 36.359 1.00 70.20 572 HIS A N 1
ATOM 1650 C CA . HIS A 1 213 ? -25.808 46.191 36.400 1.00 71.69 572 HIS A CA 1
ATOM 1651 C C . HIS A 1 213 ? -24.983 45.837 37.630 1.00 73.18 572 HIS A C 1
ATOM 1652 O O . HIS A 1 213 ? -23.748 45.834 37.565 1.00 73.49 572 HIS A O 1
ATOM 1659 N N . GLU A 1 214 ? -25.639 45.538 38.753 1.00 73.02 573 GLU A N 1
ATOM 1660 C CA . GLU A 1 214 ? -24.909 45.063 39.923 1.00 69.25 573 GLU A CA 1
ATOM 1661 C C . GLU A 1 214 ? 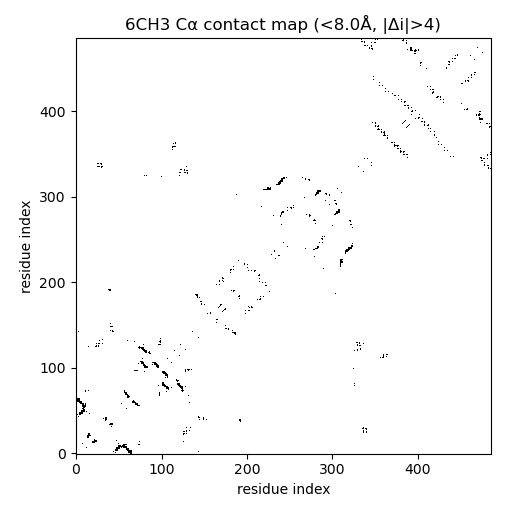-24.383 43.651 39.701 1.00 65.25 573 GLU A C 1
ATOM 1662 O O . GLU A 1 214 ? -23.290 43.309 40.168 1.00 56.03 573 GLU A O 1
ATOM 1668 N N . LEU A 1 215 ? -25.146 42.817 38.991 1.00 67.79 574 LEU A N 1
ATOM 1669 C CA . LEU A 1 215 ? -24.660 41.486 38.644 1.00 61.95 574 LEU A CA 1
ATOM 1670 C C . LEU A 1 215 ? -23.492 41.555 37.670 1.00 64.29 574 LEU A C 1
ATOM 1671 O O . LEU A 1 215 ? -22.594 40.709 37.722 1.00 68.56 574 LEU A O 1
ATOM 1676 N N . THR A 1 216 ? -23.487 42.550 36.780 1.00 59.29 575 THR A N 1
ATOM 1677 C CA . THR A 1 216 ? -22.381 42.696 35.840 1.00 57.23 575 THR A CA 1
ATOM 1678 C C . THR A 1 216 ? -21.079 43.013 36.567 1.00 63.26 575 THR A C 1
ATOM 1679 O O . THR A 1 216 ? -20.022 42.466 36.231 1.00 66.71 575 THR A O 1
ATOM 1683 N N . ALA A 1 217 ? -21.138 43.889 37.572 1.00 66.41 576 ALA A N 1
ATOM 1684 C CA . ALA A 1 217 ? -19.935 44.238 38.320 1.00 61.71 576 ALA A CA 1
ATOM 1685 C C . ALA A 1 217 ? -19.403 43.046 39.106 1.00 60.00 576 ALA A C 1
ATOM 1686 O O . ALA A 1 217 ? -18.186 42.884 39.249 1.00 63.60 576 ALA A O 1
ATOM 1688 N N . VAL A 1 218 ? -20.298 42.201 39.621 1.00 56.18 577 VAL A N 1
ATOM 1689 C CA . VAL A 1 218 ? -19.862 41.046 40.400 1.00 55.39 577 VAL A CA 1
ATOM 1690 C C . VAL A 1 218 ? -19.298 39.964 39.486 1.00 59.21 577 VAL A C 1
ATOM 1691 O O . VAL A 1 218 ? -18.294 39.320 39.809 1.00 69.08 577 VAL A O 1
ATOM 1695 N N . VAL A 1 219 ? -19.937 39.740 38.337 1.00 60.91 578 VAL A N 1
ATOM 1696 C CA . VAL A 1 219 ? -19.400 38.791 37.369 1.00 62.45 578 VAL A CA 1
ATOM 1697 C C . VAL A 1 219 ? -18.067 39.283 36.827 1.00 61.50 578 VAL A C 1
ATOM 1698 O O . VAL A 1 219 ? -17.167 38.482 36.542 1.00 51.50 578 VAL A O 1
ATOM 1702 N N . ARG A 1 220 ? -17.899 40.599 36.703 1.00 60.23 579 ARG A N 1
ATOM 1703 C CA . ARG A 1 220 ? -16.670 41.110 36.110 1.00 53.49 579 ARG A CA 1
ATOM 1704 C C . ARG A 1 220 ? -15.475 40.923 37.038 1.00 63.50 579 ARG A C 1
ATOM 1705 O O . ARG A 1 220 ? -14.359 40.671 36.569 1.00 69.18 579 ARG A O 1
ATOM 1713 N N . VAL A 1 221 ? -15.675 41.064 38.351 1.00 70.26 580 VAL A N 1
ATOM 1714 C CA . VAL A 1 221 ? -14.562 40.864 39.272 1.00 75.32 580 VAL A CA 1
ATOM 1715 C C . VAL A 1 221 ? -14.227 39.388 39.422 1.00 66.59 580 VAL A C 1
ATOM 1716 O O . VAL A 1 221 ? -13.109 39.048 39.826 1.00 60.53 580 VAL A O 1
ATOM 1720 N N . ALA A 1 222 ? -15.171 38.496 39.113 1.00 61.70 581 ALA A N 1
ATOM 1721 C CA . ALA A 1 222 ? -14.858 37.072 39.103 1.00 62.26 581 ALA A CA 1
ATOM 1722 C C . ALA A 1 222 ? -13.993 36.708 37.904 1.00 62.34 581 ALA A C 1
ATOM 1723 O O . ALA A 1 222 ? -13.155 35.803 37.995 1.00 60.44 581 ALA A O 1
ATOM 1725 N N . LEU A 1 223 ? -14.180 37.402 36.780 1.00 54.49 582 LEU A N 1
ATOM 1726 C CA . LEU A 1 223 ? -13.326 37.267 35.606 1.00 57.78 582 LEU A CA 1
ATOM 1727 C C . LEU A 1 223 ? -12.132 38.212 35.648 1.00 66.89 582 LEU A C 1
ATOM 1728 O O . LEU A 1 223 ? -11.629 38.618 34.592 1.00 66.13 582 LEU A O 1
ATOM 1733 N N . GLY A 1 224 ? -11.661 38.565 36.845 1.00 63.70 583 GLY A N 1
ATOM 1734 C CA . GLY A 1 224 ? -10.657 39.611 36.959 1.00 63.84 583 GLY A CA 1
ATOM 1735 C C . GLY A 1 224 ? -9.324 39.229 36.342 1.00 72.57 583 GLY A C 1
ATOM 1736 O O . GLY A 1 224 ? -8.705 40.026 35.632 1.00 76.78 583 GLY A O 1
ATOM 1737 N N . ARG A 1 225 ? -8.858 38.007 36.611 1.00 74.83 584 ARG A N 1
ATOM 1738 C CA . ARG A 1 225 ? -7.576 37.577 36.063 1.00 74.68 584 ARG A CA 1
ATOM 1739 C C . ARG A 1 225 ? -7.628 37.441 34.547 1.00 77.31 584 ARG A C 1
ATOM 1740 O O . ARG A 1 225 ? -6.612 37.643 33.874 1.00 78.45 584 ARG A O 1
ATOM 1748 N N . ALA A 1 226 ? -8.796 37.108 33.993 1.00 82.00 585 ALA A N 1
ATOM 1749 C CA . ALA A 1 226 ? -8.924 37.024 32.542 1.00 68.64 585 ALA A CA 1
ATOM 1750 C C . ALA A 1 226 ? -8.864 38.407 31.903 1.00 65.16 585 ALA A C 1
ATOM 1751 O O . ALA A 1 226 ? -8.262 38.578 30.836 1.00 77.53 585 ALA A O 1
ATOM 1753 N N . ILE A 1 227 ? -9.481 39.404 32.540 1.00 64.68 586 ILE A N 1
ATOM 1754 C CA . ILE A 1 227 ? -9.419 40.766 32.021 1.00 67.44 586 ILE A CA 1
ATOM 1755 C C . ILE A 1 227 ? -8.015 41.335 32.169 1.00 72.34 586 ILE A C 1
ATOM 1756 O O . ILE A 1 227 ? -7.565 42.127 31.332 1.00 76.33 586 ILE A O 1
ATOM 1761 N N . THR A 1 228 ? -7.299 40.942 33.224 1.00 70.11 587 THR A N 1
ATOM 1762 C CA . THR A 1 228 ? -5.933 41.420 33.412 1.00 67.43 587 THR A CA 1
ATOM 1763 C C . THR A 1 228 ? -5.007 40.888 32.325 1.00 71.48 587 THR A C 1
ATOM 1764 O O . THR A 1 228 ? -4.099 41.596 31.873 1.00 84.53 587 THR A O 1
ATOM 1768 N N . GLN A 1 229 ? -5.232 39.651 31.878 1.00 72.04 588 GLN A N 1
ATOM 1769 C CA . GLN A 1 229 ? -4.339 39.038 30.902 1.00 81.15 588 GLN A CA 1
ATOM 1770 C C . GLN A 1 229 ? -4.584 39.540 29.485 1.00 88.49 588 GLN A C 1
ATOM 1771 O O . GLN A 1 229 ? -3.640 39.611 28.691 1.00 96.49 588 GLN A O 1
ATOM 1777 N N . GLN A 1 230 ? -5.827 39.890 29.143 1.00 88.29 589 GLN A N 1
ATOM 1778 C CA . GLN A 1 230 ? -6.103 40.368 27.792 1.00 97.00 589 GLN A CA 1
ATOM 1779 C C . GLN A 1 230 ? -5.505 41.745 27.535 1.00 96.59 589 GLN A C 1
ATOM 1780 O O . GLN A 1 230 ? -5.336 42.125 26.372 1.00 98.40 589 GLN A O 1
ATOM 1786 N N . TRP A 1 231 ? -5.183 42.498 28.589 1.00 92.95 590 TRP A N 1
ATOM 1787 C CA . TRP A 1 231 ? -4.490 43.770 28.449 1.00 95.56 590 TRP A CA 1
ATOM 1788 C C . TRP A 1 231 ? -3.060 43.738 28.966 1.00 101.20 590 TRP A C 1
ATOM 1789 O O . TRP A 1 231 ? -2.276 44.625 28.617 1.00 107.81 590 TRP A O 1
ATOM 1800 N N . PHE A 1 232 ? -2.706 42.748 29.784 1.00 98.69 591 PHE A N 1
ATOM 1801 C CA . PHE A 1 232 ? -1.353 42.608 30.323 1.00 99.51 591 PHE A CA 1
ATOM 1802 C C . PHE A 1 232 ? -0.991 41.131 30.335 1.00 104.46 591 PHE A C 1
ATOM 1803 O O . PHE A 1 232 ? -1.150 40.441 31.349 1.00 103.21 591 PHE A O 1
ATOM 1811 N N . PRO A 1 233 ? -0.505 40.605 29.212 1.00 106.65 592 PRO A N 1
ATOM 1812 C CA . PRO A 1 233 ? -0.158 39.181 29.157 1.00 111.27 592 PRO A CA 1
ATOM 1813 C C . PRO A 1 233 ? 1.067 38.862 30.000 1.00 113.71 592 PRO A C 1
ATOM 1814 O O . PRO A 1 233 ? 1.943 39.703 30.215 1.00 116.12 592 PRO A O 1
ATOM 1818 N N . GLY A 1 234 ? 1.117 37.619 30.478 1.00 114.25 593 GLY A N 1
ATOM 1819 C CA . GLY A 1 234 ? 2.252 37.178 31.274 1.00 119.45 593 GLY A CA 1
ATOM 1820 C C . GLY A 1 234 ? 2.307 37.891 32.612 1.00 121.45 593 GLY A C 1
ATOM 1821 O O . GLY A 1 234 ? 1.285 38.122 33.266 1.00 119.45 593 GLY A O 1
ATOM 1822 N N . ASN A 1 235 ? 3.523 38.243 33.029 1.00 128.72 594 ASN A N 1
ATOM 1823 C CA . ASN A 1 235 ? 3.715 39.021 34.246 1.00 137.97 594 ASN A CA 1
ATOM 1824 C C . ASN A 1 235 ? 4.474 40.301 33.920 1.00 142.88 594 ASN A C 1
ATOM 1825 O O . ASN A 1 235 ? 5.506 40.598 34.532 1.00 137.75 594 ASN A O 1
ATOM 1830 N N . GLU A 1 236 ? 3.970 41.060 32.950 1.00 148.47 595 GLU A N 1
ATOM 1831 C CA . GLU A 1 236 ? 4.617 42.286 32.515 1.00 152.59 595 GLU A CA 1
ATOM 1832 C C . GLU A 1 236 ? 4.361 43.410 33.518 1.00 148.85 595 GLU A C 1
ATOM 1833 O O . GLU A 1 236 ? 3.738 43.222 34.566 1.00 144.97 595 GLU A O 1
ATOM 1839 N N . GLU A 1 237 ? 4.853 44.600 33.185 1.00 148.05 596 GLU A N 1
ATOM 1840 C CA . GLU A 1 237 ? 4.661 45.779 34.021 1.00 144.67 596 GLU A CA 1
ATOM 1841 C C . GLU A 1 237 ? 3.300 46.387 33.703 1.00 135.13 596 GLU A C 1
ATOM 1842 O O . GLU A 1 237 ? 3.092 46.918 32.607 1.00 137.02 596 GLU A O 1
ATOM 1848 N N . VAL A 1 238 ? 2.370 46.301 34.652 1.00 127.04 597 VAL A N 1
ATOM 1849 C CA . VAL A 1 238 ? 1.049 46.898 34.488 1.00 118.63 597 VAL A CA 1
ATOM 1850 C C . VAL A 1 238 ? 1.207 48.408 34.388 1.00 120.70 597 VAL A C 1
ATOM 1851 O O . VAL A 1 238 ? 1.586 49.068 35.362 1.00 121.39 597 VAL A O 1
ATOM 1855 N N . GLN A 1 239 ? 0.926 48.963 33.211 1.00 116.46 598 GLN A N 1
ATOM 1856 C CA . GLN A 1 239 ? 1.074 50.393 32.944 1.00 115.49 598 GLN A CA 1
ATOM 1857 C C . GLN A 1 239 ? -0.307 50.962 32.634 1.00 106.17 598 GLN A C 1
ATOM 1858 O O . GLN A 1 239 ? -0.788 50.865 31.501 1.00 114.49 598 GLN A O 1
ATOM 1864 N N . VAL A 1 240 ? -0.939 51.560 33.641 1.00 95.22 599 VAL A N 1
ATOM 1865 C CA . VAL A 1 240 ? -2.292 52.083 33.523 1.00 87.64 599 VAL A CA 1
ATOM 1866 C C . VAL A 1 240 ? -2.267 53.591 33.759 1.00 86.29 599 VAL A C 1
ATOM 1867 O O . VAL A 1 240 ? -1.244 54.174 34.119 1.00 86.41 599 VAL A O 1
ATOM 1871 N N . ILE A 1 241 ? -3.422 54.217 33.540 1.00 85.73 600 ILE A N 1
ATOM 1872 C CA . ILE A 1 241 ? -3.664 55.607 33.909 1.00 96.70 600 ILE A CA 1
ATOM 1873 C C . ILE A 1 241 ? -4.390 55.618 35.244 1.00 100.25 600 ILE A C 1
ATOM 1874 O O . ILE A 1 241 ? -5.208 54.741 35.535 1.00 98.30 600 ILE A O 1
ATOM 1879 N N . GLY A 1 242 ? -4.092 56.615 36.065 1.00 102.47 601 GLY A N 1
ATOM 1880 C CA . GLY A 1 242 ? -4.763 56.772 37.338 1.00 92.95 601 GLY A CA 1
ATOM 1881 C C . GLY A 1 242 ? -5.307 58.174 37.503 1.00 99.49 601 GLY A C 1
ATOM 1882 O O . GLY A 1 242 ? -4.813 59.132 36.907 1.00 106.79 601 GLY A O 1
ATOM 1883 N N . LEU A 1 243 ? -6.348 58.280 38.319 1.00 100.03 602 LEU A N 1
ATOM 1884 C CA . LEU A 1 243 ? -6.905 59.572 38.682 1.00 106.22 602 LEU A CA 1
ATOM 1885 C C . LEU A 1 243 ? -6.155 60.142 39.877 1.00 109.94 602 LEU A C 1
ATOM 1886 O O . LEU A 1 243 ? -5.610 59.406 40.703 1.00 103.54 602 LEU A O 1
ATOM 1891 N N . ASP A 1 244 ? -6.123 61.470 39.955 1.00 117.93 603 ASP A N 1
ATOM 1892 C CA . ASP A 1 244 ? -5.527 62.122 41.112 1.00 122.81 603 ASP A CA 1
ATOM 1893 C C . ASP A 1 244 ? -6.324 61.774 42.362 1.00 115.74 603 ASP A C 1
ATOM 1894 O O . ASP A 1 244 ? -7.556 61.693 42.328 1.00 113.29 603 ASP A O 1
ATOM 1899 N N . THR A 1 245 ? -5.609 61.548 43.468 1.00 115.78 604 THR A N 1
ATOM 1900 C CA . THR A 1 245 ? -6.278 61.231 44.726 1.00 109.39 604 THR A CA 1
ATOM 1901 C C . THR A 1 245 ? -7.255 62.323 45.130 1.00 108.42 604 THR A C 1
ATOM 1902 O O . THR A 1 245 ? -8.255 62.045 45.802 1.00 107.18 604 THR A O 1
ATOM 1906 N N . ALA A 1 246 ? -6.989 63.568 44.739 1.00 111.87 605 ALA A N 1
ATOM 1907 C CA . ALA A 1 246 ? -7.991 64.610 44.914 1.00 107.76 605 ALA A CA 1
ATOM 1908 C C . ALA A 1 246 ? -9.210 64.337 44.038 1.00 103.36 605 ALA A C 1
ATOM 1909 O O . ALA A 1 246 ? -10.337 64.246 44.537 1.00 105.23 605 ALA A O 1
ATOM 1911 N N . LEU A 1 247 ? -8.989 64.147 42.729 1.00 104.09 606 LEU A N 1
ATOM 1912 C CA . LEU A 1 247 ? -10.093 63.992 41.779 1.00 102.28 606 LEU A CA 1
ATOM 1913 C C . LEU A 1 247 ? -11.025 62.845 42.152 1.00 105.57 606 LEU A C 1
ATOM 1914 O O . LEU A 1 247 ? -12.233 62.920 41.890 1.00 103.05 606 LEU A O 1
ATOM 1919 N N . GLU A 1 248 ? -10.492 61.776 42.748 1.00 109.22 607 GLU A N 1
ATOM 1920 C CA . GLU A 1 248 ? -11.351 60.695 43.220 1.00 116.49 607 GLU A CA 1
ATOM 1921 C C . GLU A 1 248 ? -12.343 61.200 44.258 1.00 116.20 607 GLU A C 1
ATOM 1922 O O . GLU A 1 248 ? -13.509 60.789 44.264 1.00 116.84 607 GLU A O 1
ATOM 1928 N N . ARG A 1 249 ? -11.904 62.101 45.136 1.00 117.72 608 ARG A N 1
ATOM 1929 C CA . ARG A 1 249 ? -12.793 62.710 46.117 1.00 120.37 608 ARG A CA 1
ATOM 1930 C C . ARG A 1 249 ? -13.691 63.787 45.522 1.00 120.05 608 ARG A C 1
ATOM 1931 O O . ARG A 1 249 ? -14.451 64.415 46.268 1.00 132.95 608 ARG A O 1
ATOM 1939 N N . LEU A 1 250 ? -13.601 64.042 44.218 1.00 106.99 609 LEU A N 1
ATOM 1940 C CA . LEU A 1 250 ? -14.568 64.882 43.522 1.00 102.75 609 LEU A CA 1
ATOM 1941 C C . LEU A 1 250 ? -15.619 64.050 42.800 1.00 99.99 609 LEU A C 1
ATOM 1942 O O . LEU A 1 250 ? -16.815 64.336 42.899 1.00 102.46 609 LEU A O 1
ATOM 1947 N N . LEU A 1 251 ? -15.184 63.007 42.092 1.00 94.64 610 LEU A N 1
ATOM 1948 C CA . LEU A 1 251 ? -16.112 62.167 41.343 1.00 95.28 610 LEU A CA 1
ATOM 1949 C C . LEU A 1 251 ? -16.917 61.259 42.267 1.00 103.52 610 LEU A C 1
ATOM 1950 O O . LEU A 1 251 ? -18.098 60.998 42.011 1.00 102.32 610 LEU A O 1
ATOM 1955 N N . LEU A 1 252 ? -16.297 60.763 43.344 1.00 110.39 611 LEU A N 1
ATOM 1956 C CA . LEU A 1 252 ? -17.047 59.996 44.337 1.00 106.03 611 LEU A CA 1
ATOM 1957 C C . LEU A 1 252 ? -18.176 60.825 44.930 1.00 106.36 611 LEU A C 1
ATOM 1958 O O . LEU A 1 252 ? -19.258 60.301 45.224 1.00 100.72 611 LEU A O 1
ATOM 1963 N N . GLN A 1 253 ? -17.942 62.124 45.111 1.00 111.76 612 GLN A N 1
ATOM 1964 C CA . GLN A 1 253 ? -18.949 62.980 45.726 1.00 120.19 612 GLN A CA 1
ATOM 1965 C C . GLN A 1 253 ? -20.072 63.297 44.748 1.00 124.97 612 GLN A C 1
ATOM 1966 O O . GLN A 1 253 ? -21.248 63.321 45.130 1.00 127.90 612 GLN A O 1
ATOM 1972 N N . ALA A 1 254 ? -19.729 63.539 43.480 1.00 128.17 613 ALA A N 1
ATOM 1973 C CA . ALA A 1 254 ? -20.755 63.704 42.458 1.00 130.55 613 ALA A CA 1
ATOM 1974 C C . ALA A 1 254 ? -21.583 62.432 42.309 1.00 132.26 613 ALA A C 1
ATOM 1975 O O . ALA A 1 254 ? -22.809 62.498 42.148 1.00 132.77 613 ALA A O 1
ATOM 1977 N N . LEU A 1 255 ? -20.925 61.265 42.368 1.00 132.02 614 LEU A N 1
ATOM 1978 C CA . LEU A 1 255 ? -21.632 59.985 42.375 1.00 128.22 614 LEU A CA 1
ATOM 1979 C C . LEU A 1 255 ? -22.669 59.943 43.493 1.00 132.82 614 LEU A C 1
ATOM 1980 O O . LEU A 1 255 ? -23.839 59.618 43.260 1.00 133.12 614 LEU A O 1
ATOM 1985 N N . GLN A 1 256 ? -22.263 60.300 44.708 1.00 134.11 615 GLN A N 1
ATOM 1986 C CA . GLN A 1 256 ? -23.153 60.271 45.865 1.00 132.00 615 GLN A CA 1
ATOM 1987 C C . GLN A 1 256 ? -24.280 61.294 45.744 1.00 133.84 615 GLN A C 1
ATOM 1988 O O . GLN A 1 256 ? -25.443 60.931 45.563 1.00 132.04 615 GLN A O 1
ATOM 1994 N N . GLY A 1 264 ? -21.994 69.546 34.323 1.00 122.73 623 GLY A N 1
ATOM 1995 C CA . GLY A 1 264 ? -21.191 70.688 34.713 1.00 129.38 623 GLY A CA 1
ATOM 1996 C C . GLY A 1 264 ? -19.866 70.750 33.987 1.00 133.68 623 GLY A C 1
ATOM 1997 O O . GLY A 1 264 ? -19.812 70.818 32.759 1.00 130.38 623 GLY A O 1
ATOM 1998 N N . LEU A 1 265 ? -18.785 70.726 34.756 1.00 134.22 624 LEU A N 1
ATOM 1999 C CA . LEU A 1 265 ? -17.440 70.708 34.191 1.00 135.50 624 LEU A CA 1
ATOM 2000 C C . LEU A 1 265 ? -17.001 69.309 33.775 1.00 133.98 624 LEU A C 1
ATOM 2001 O O . LEU A 1 265 ? -15.858 68.905 34.005 1.00 135.91 624 LEU A O 1
ATOM 2006 N N . ALA A 1 266 ? -17.915 68.549 33.164 1.00 130.04 625 ALA A N 1
ATOM 2007 C CA . ALA A 1 266 ? -17.560 67.248 32.614 1.00 119.37 625 ALA A CA 1
ATOM 2008 C C . ALA A 1 266 ? -16.661 67.390 31.394 1.00 126.82 625 ALA A C 1
ATOM 2009 O O . ALA A 1 266 ? -15.860 66.492 31.106 1.00 124.36 625 ALA A O 1
ATOM 2011 N N . ASP A 1 267 ? -16.775 68.510 30.672 1.00 132.44 626 ASP A N 1
ATOM 2012 C CA . ASP A 1 267 ? -15.878 68.773 29.551 1.00 142.47 626 ASP A CA 1
ATOM 2013 C C . ASP A 1 267 ? -14.428 68.856 30.005 1.00 140.58 626 ASP A C 1
ATOM 2014 O O . ASP A 1 267 ? -13.524 68.453 29.265 1.00 142.24 626 ASP A O 1
ATOM 2019 N N . ARG A 1 268 ? -14.190 69.376 31.213 1.00 140.13 627 ARG A N 1
ATOM 2020 C CA . ARG A 1 268 ? -12.838 69.400 31.764 1.00 138.11 627 ARG A CA 1
ATOM 2021 C C . ARG A 1 268 ? -12.290 67.989 31.939 1.00 132.47 627 ARG A C 1
ATOM 2022 O O . ARG A 1 268 ? -11.111 67.732 31.667 1.00 133.12 627 ARG A O 1
ATOM 2030 N N . LEU A 1 269 ? -13.134 67.061 32.401 1.00 127.90 628 LEU A N 1
ATOM 2031 C CA . LEU A 1 269 ? -12.705 65.676 32.557 1.00 120.99 628 LEU A CA 1
ATOM 2032 C C . LEU A 1 269 ? -12.372 65.058 31.207 1.00 123.31 628 LEU A C 1
ATOM 2033 O O . LEU A 1 269 ? -11.375 64.338 31.070 1.00 125.58 628 LEU A O 1
ATOM 2038 N N . LEU A 1 270 ? -13.196 65.338 30.196 1.00 121.19 629 LEU A N 1
ATOM 2039 C CA . LEU A 1 270 ? -12.980 64.774 28.868 1.00 118.82 629 LEU A CA 1
ATOM 2040 C C . LEU A 1 270 ? -11.634 65.208 28.301 1.00 126.34 629 LEU A C 1
ATOM 2041 O O . LEU A 1 270 ? -10.900 64.401 27.718 1.00 127.78 629 LEU A O 1
ATOM 2046 N N . ALA A 1 271 ? -11.285 66.483 28.484 1.00 127.76 630 ALA A N 1
ATOM 2047 C CA . ALA A 1 271 ? -10.051 67.013 27.914 1.00 129.85 630 ALA A CA 1
ATOM 2048 C C . ALA A 1 271 ? -8.824 66.334 28.513 1.00 124.30 630 ALA A C 1
ATOM 2049 O O . ALA A 1 271 ? -7.925 65.897 27.785 1.00 126.48 630 ALA A O 1
ATOM 2051 N N . GLN A 1 272 ? -8.769 66.233 29.843 1.00 121.65 631 GLN A N 1
ATOM 2052 C CA . GLN A 1 272 ? -7.600 65.641 30.487 1.00 125.00 631 GLN A CA 1
ATOM 2053 C C . GLN A 1 272 ? -7.501 64.148 30.211 1.00 125.25 631 GLN A C 1
ATOM 2054 O O . GLN A 1 272 ? -6.392 63.609 30.114 1.00 124.63 631 GLN A O 1
ATOM 2060 N N . THR A 1 273 ? -8.641 63.466 30.082 1.00 125.19 632 THR A N 1
ATOM 2061 C CA . THR A 1 273 ? -8.613 62.039 29.780 1.00 125.03 632 THR A CA 1
ATOM 2062 C C . THR A 1 273 ? -8.024 61.783 28.399 1.00 125.84 632 THR A C 1
ATOM 2063 O O . THR A 1 273 ? -7.314 60.791 28.193 1.00 126.59 632 THR A O 1
ATOM 2067 N N . GLN A 1 274 ? -8.308 62.666 27.438 1.00 130.50 633 GLN A N 1
ATOM 2068 C CA . GLN A 1 274 ? -7.767 62.488 26.094 1.00 130.80 633 GLN A CA 1
ATOM 2069 C C . GLN A 1 274 ? -6.260 62.708 26.074 1.00 134.92 633 GLN A C 1
ATOM 2070 O O . GLN A 1 274 ? -5.537 61.999 25.364 1.00 132.07 633 GLN A O 1
ATOM 2076 N N . GLU A 1 275 ? -5.766 63.687 26.838 1.00 140.08 634 GLU A N 1
ATOM 2077 C CA . GLU A 1 275 ? -4.321 63.858 26.958 1.00 144.77 634 GLU A CA 1
ATOM 2078 C C . GLU A 1 275 ? -3.669 62.593 27.494 1.00 140.76 634 GLU A C 1
ATOM 2079 O O . GLU A 1 275 ? -2.655 62.128 26.961 1.00 140.45 634 GLU A O 1
ATOM 2085 N N . ALA A 1 276 ? -4.248 62.022 28.552 1.00 136.52 635 ALA A N 1
ATOM 2086 C CA . ALA A 1 276 ? -3.664 60.843 29.179 1.00 131.84 635 ALA A CA 1
ATOM 2087 C C . ALA A 1 276 ? -3.561 59.684 28.196 1.00 130.15 635 ALA A C 1
ATOM 2088 O O . ALA A 1 276 ? -2.595 58.913 28.235 1.00 133.17 635 ALA A O 1
ATOM 2090 N N . LEU A 1 277 ? -4.540 59.549 27.298 1.00 124.43 636 LEU A N 1
ATOM 2091 C CA . LEU A 1 277 ? -4.463 58.506 26.279 1.00 119.66 636 LEU A CA 1
ATOM 2092 C C . LEU A 1 277 ? -3.339 58.773 25.287 1.00 131.70 636 LEU A C 1
ATOM 2093 O O . LEU A 1 277 ? -2.740 57.827 24.762 1.00 136.89 636 LEU A O 1
ATOM 2098 N N . SER A 1 278 ? -3.039 60.046 25.018 1.00 137.31 637 SER A N 1
ATOM 2099 C CA . SER A 1 278 ? -1.985 60.371 24.062 1.00 136.00 637 SER A CA 1
ATOM 2100 C C . SER A 1 278 ? -0.611 59.994 24.601 1.00 140.67 637 SER A C 1
ATOM 2101 O O . SER A 1 278 ? 0.238 59.495 23.854 1.00 138.38 637 SER A O 1
ATOM 2104 N N . ARG A 1 279 ? -0.371 60.223 25.892 1.00 144.35 638 ARG A N 1
ATOM 2105 C CA . ARG A 1 279 ? 0.904 59.856 26.493 1.00 151.63 638 ARG A CA 1
ATOM 2106 C C . ARG A 1 279 ? 0.987 58.379 26.857 1.00 146.76 638 ARG A C 1
ATOM 2107 O O . ARG A 1 279 ? 2.049 57.928 27.301 1.00 149.79 638 ARG A O 1
ATOM 2115 N N . GLN A 1 280 ? -0.095 57.615 26.684 1.00 137.89 639 GLN A N 1
ATOM 2116 C CA . GLN A 1 280 ? 0.008 56.163 26.779 1.00 129.34 639 GLN A CA 1
ATOM 2117 C C . GLN A 1 280 ? 0.606 55.562 25.518 1.00 137.45 639 GLN A C 1
ATOM 2118 O O . GLN A 1 280 ? 1.194 54.476 25.571 1.00 138.18 639 GLN A O 1
ATOM 2124 N N . GLU A 1 281 ? 0.451 56.244 24.380 1.00 144.32 640 GLU A N 1
ATOM 2125 C CA . GLU A 1 281 ? 1.055 55.772 23.141 1.00 150.62 640 GLU A CA 1
ATOM 2126 C C . GLU A 1 281 ? 2.573 55.733 23.246 1.00 152.28 640 GLU A C 1
ATOM 2127 O O . GLU A 1 281 ? 3.215 54.867 22.639 1.00 158.45 640 GLU A O 1
ATOM 2133 N N . MET A 1 282 ? 3.164 56.656 24.003 1.00 150.34 641 MET A N 1
ATOM 2134 C CA . MET A 1 282 ? 4.580 56.558 24.330 1.00 155.38 641 MET A CA 1
ATOM 2135 C C . MET A 1 282 ? 4.812 55.401 25.292 1.00 154.74 641 MET A C 1
ATOM 2136 O O . MET A 1 282 ? 3.962 55.097 26.135 1.00 141.11 641 MET A O 1
ATOM 2141 N N . LEU A 1 283 ? 5.965 54.745 25.149 1.00 170.02 642 LEU A N 1
ATOM 2142 C CA . LEU A 1 283 ? 6.378 53.559 25.902 1.00 172.04 642 LEU A CA 1
ATOM 2143 C C . LEU A 1 283 ? 5.493 52.343 25.625 1.00 166.78 642 LEU A C 1
ATOM 2144 O O . LEU A 1 283 ? 5.777 51.255 26.143 1.00 167.76 642 LEU A O 1
ATOM 2149 N N . GLY A 1 284 ? 4.435 52.481 24.832 1.00 158.98 643 GLY A N 1
ATOM 2150 C CA . GLY A 1 284 ? 3.593 51.348 24.504 1.00 151.05 643 GLY A CA 1
ATOM 2151 C C . GLY A 1 284 ? 2.794 50.792 25.667 1.00 143.78 643 GLY A C 1
ATOM 2152 O O . GLY A 1 284 ? 3.051 49.674 26.128 1.00 145.29 643 GLY A O 1
ATOM 2153 N N . ALA A 1 285 ? 1.806 51.551 26.136 1.00 136.91 644 ALA A N 1
ATOM 2154 C CA . ALA A 1 285 ? 0.954 51.111 27.225 1.00 120.83 644 ALA A CA 1
ATOM 2155 C C . ALA A 1 285 ? -0.504 51.092 26.781 1.00 113.45 644 ALA A C 1
ATOM 2156 O O . ALA A 1 285 ? -0.930 51.945 25.996 1.00 109.71 644 ALA A O 1
ATOM 2158 N N . PRO A 1 286 ? -1.290 50.128 27.267 1.00 109.53 645 PRO A N 1
ATOM 2159 C CA . PRO A 1 286 ? -2.674 50.021 26.810 1.00 99.24 645 PRO A CA 1
ATOM 2160 C C . PRO A 1 286 ? -3.496 51.207 27.277 1.00 93.96 645 PRO A C 1
ATOM 2161 O O . PRO A 1 286 ? -3.181 51.836 28.301 1.00 91.75 645 PRO A O 1
ATOM 2165 N N . PRO A 1 287 ? -4.565 51.555 26.552 1.00 94.85 646 PRO A N 1
ATOM 2166 C CA . PRO A 1 287 ? -5.458 52.648 26.981 1.00 97.57 646 PRO A CA 1
ATOM 2167 C C . PRO A 1 287 ? -6.403 52.212 28.097 1.00 100.24 646 PRO A C 1
ATOM 2168 O O . PRO A 1 287 ? -7.630 52.237 27.962 1.00 97.11 646 PRO A O 1
ATOM 2172 N N . VAL A 1 288 ? -5.823 51.805 29.220 1.00 101.89 647 VAL A N 1
ATOM 2173 C CA . VAL A 1 288 ? -6.569 51.275 30.354 1.00 99.51 647 VAL A CA 1
ATOM 2174 C C . VAL A 1 288 ? -6.642 52.334 31.442 1.00 94.52 647 VAL A C 1
ATOM 2175 O O . VAL A 1 288 ? -5.649 53.014 31.736 1.00 93.42 647 VAL A O 1
ATOM 2179 N N . LEU A 1 289 ? -7.821 52.479 32.042 1.00 94.73 648 LEU A N 1
ATOM 2180 C CA . LEU A 1 289 ? -8.065 53.458 33.099 1.00 91.91 648 LEU A CA 1
ATOM 2181 C C . LEU A 1 289 ? -8.388 52.692 34.378 1.00 85.25 648 LEU A C 1
ATOM 2182 O O . LEU A 1 289 ? -9.498 52.174 34.537 1.00 86.82 648 LEU A O 1
ATOM 2187 N N . LEU A 1 290 ? -7.418 52.618 35.284 1.00 81.38 649 LEU A N 1
ATOM 2188 C CA . LEU A 1 290 ? -7.623 52.004 36.588 1.00 80.34 649 LEU A CA 1
ATOM 2189 C C . LEU A 1 290 ? -8.182 53.046 37.548 1.00 85.48 649 LEU A C 1
ATOM 2190 O O . LEU A 1 290 ? -7.645 54.153 37.654 1.00 94.02 649 LEU A O 1
ATOM 2195 N N . VAL A 1 291 ? -9.258 52.688 38.244 1.00 82.27 650 VAL A N 1
ATOM 2196 C CA . VAL A 1 291 ? -9.994 53.615 39.094 1.00 83.62 650 VAL A CA 1
ATOM 2197 C C . VAL A 1 291 ? -10.645 52.815 40.217 1.00 79.82 650 VAL A C 1
ATOM 2198 O O . VAL A 1 291 ? -10.710 51.585 40.175 1.00 72.64 650 VAL A O 1
ATOM 2202 N N . ASN A 1 292 ? -11.118 53.525 41.241 1.00 77.74 651 ASN A N 1
ATOM 2203 C CA . ASN A 1 292 ? -11.794 52.887 42.361 1.00 81.10 651 ASN A CA 1
ATOM 2204 C C . ASN A 1 292 ? -13.027 52.126 41.884 1.00 73.98 651 ASN A C 1
ATOM 2205 O O . ASN A 1 292 ? -13.638 52.460 40.865 1.00 79.26 651 ASN A O 1
ATOM 2210 N N . HIS A 1 293 ? -13.388 51.086 42.641 1.00 66.75 652 HIS A N 1
ATOM 2211 C CA . HIS A 1 293 ? -14.525 50.243 42.282 1.00 64.35 652 HIS A CA 1
ATOM 2212 C C . HIS A 1 293 ? -15.838 51.014 42.242 1.00 71.06 652 HIS A C 1
ATOM 2213 O O . HIS A 1 293 ? -16.770 50.592 41.549 1.00 78.23 652 HIS A O 1
ATOM 2220 N N . ALA A 1 294 ? -15.937 52.129 42.966 1.00 67.95 653 ALA A N 1
ATOM 2221 C CA . ALA A 1 294 ? -17.180 52.892 42.979 1.00 66.63 653 ALA A CA 1
ATOM 2222 C C . ALA A 1 294 ? -17.308 53.786 41.751 1.00 76.39 653 ALA A C 1
ATOM 2223 O O . ALA A 1 294 ? -18.406 53.935 41.204 1.00 79.54 653 ALA A O 1
ATOM 2225 N N . LEU A 1 295 ? -16.205 54.394 41.307 1.00 75.38 654 LEU A N 1
ATOM 2226 C CA . LEU A 1 295 ? -16.247 55.236 40.117 1.00 71.89 654 LEU A CA 1
ATOM 2227 C C . LEU A 1 295 ? -16.245 54.433 38.825 1.00 77.61 654 LEU A C 1
ATOM 2228 O O . LEU A 1 295 ? -16.635 54.971 37.783 1.00 82.58 654 LEU A O 1
ATOM 2233 N N . ARG A 1 296 ? -15.818 53.171 38.873 1.00 81.92 655 ARG A N 1
ATOM 2234 C CA . ARG A 1 296 ? -15.589 52.406 37.648 1.00 81.82 655 ARG A CA 1
ATOM 2235 C C . ARG A 1 296 ? -16.805 52.338 36.732 1.00 83.87 655 ARG A C 1
ATOM 2236 O O . ARG A 1 296 ? -16.659 52.634 35.534 1.00 82.60 655 ARG A O 1
ATOM 2244 N N . PRO A 1 297 ? -18.006 51.969 37.193 1.00 83.68 656 PRO A N 1
ATOM 2245 C CA . PRO A 1 297 ? -19.125 51.869 36.244 1.00 71.22 656 PRO A CA 1
ATOM 2246 C C . PRO A 1 297 ? -19.622 53.215 35.748 1.00 74.28 656 PRO A C 1
ATOM 2247 O O . PRO A 1 297 ? -20.150 53.289 34.631 1.00 79.45 656 PRO A O 1
ATOM 2251 N N . LEU A 1 298 ? -19.463 54.282 36.532 1.00 83.38 657 LEU A N 1
ATOM 2252 C CA . LEU A 1 298 ? -20.005 55.579 36.135 1.00 94.77 657 LEU A CA 1
ATOM 2253 C C . LEU A 1 298 ? -19.169 56.212 35.029 1.00 99.04 657 LEU A C 1
ATOM 2254 O O . LEU A 1 298 ? -19.689 56.556 33.961 1.00 107.01 657 LEU A O 1
ATOM 2259 N N . LEU A 1 299 ? -17.868 56.384 35.265 1.00 97.80 658 LEU A N 1
ATOM 2260 C CA . LEU A 1 299 ? -17.022 57.011 34.259 1.00 99.62 658 LEU A CA 1
ATOM 2261 C C . LEU A 1 299 ? -16.695 56.083 33.096 1.00 101.92 658 LEU A C 1
ATOM 2262 O O . LEU A 1 299 ? -16.100 56.537 32.113 1.00 103.17 658 LEU A O 1
ATOM 2267 N N . SER A 1 300 ? -17.065 54.803 33.176 1.00 99.11 659 SER A N 1
ATOM 2268 C CA . SER A 1 300 ? -16.921 53.927 32.019 1.00 99.36 659 SER A CA 1
ATOM 2269 C C . SER A 1 300 ? -17.996 54.217 30.980 1.00 98.96 659 SER A C 1
ATOM 2270 O O . SER A 1 300 ? -17.698 54.366 29.791 1.00 105.38 659 SER A O 1
ATOM 2273 N N . ARG A 1 301 ? -19.254 54.308 31.414 1.00 93.29 660 ARG A N 1
ATOM 2274 C CA . ARG A 1 301 ? -20.339 54.651 30.503 1.00 98.79 660 ARG A CA 1
ATOM 2275 C C . ARG A 1 301 ? -20.339 56.122 30.114 1.00 106.12 660 ARG A C 1
ATOM 2276 O O . ARG A 1 301 ? -21.175 56.527 29.298 1.00 111.99 660 ARG A O 1
ATOM 2284 N N . PHE A 1 302 ? -19.433 56.927 30.669 1.00 103.22 661 PHE A N 1
ATOM 2285 C CA . PHE A 1 302 ? -19.320 58.341 30.335 1.00 104.67 661 PHE A CA 1
ATOM 2286 C C . PHE A 1 302 ? -18.134 58.631 29.422 1.00 110.75 661 PHE A C 1
ATOM 2287 O O . PHE A 1 302 ? -18.292 59.295 28.393 1.00 117.21 661 PHE A O 1
ATOM 2295 N N . LEU A 1 303 ? -16.943 58.145 29.780 1.00 109.35 662 LEU A N 1
ATOM 2296 C CA . LEU A 1 303 ? -15.762 58.409 28.965 1.00 104.22 662 LEU A CA 1
ATOM 2297 C C . LEU A 1 303 ? -15.803 57.632 27.655 1.00 104.72 662 LEU A C 1
ATOM 2298 O O . LEU A 1 303 ? -15.408 58.154 26.606 1.00 113.61 662 LEU A O 1
ATOM 2303 N N . ARG A 1 304 ? -16.278 56.386 27.691 1.00 96.27 663 ARG A N 1
ATOM 2304 C CA . ARG A 1 304 ? -16.259 55.543 26.500 1.00 95.85 663 ARG A CA 1
ATOM 2305 C C . ARG A 1 304 ? -17.319 55.925 25.475 1.00 100.27 663 ARG A C 1
ATOM 2306 O O . ARG A 1 304 ? -17.348 55.321 24.397 1.00 101.65 663 ARG A O 1
ATOM 2314 N N . ARG A 1 305 ? -18.186 56.896 25.772 1.00 100.19 664 ARG A N 1
ATOM 2315 C CA . ARG A 1 305 ? -19.113 57.386 24.758 1.00 100.39 664 ARG A CA 1
ATOM 2316 C C . ARG A 1 305 ? -18.367 58.126 23.655 1.00 107.43 664 ARG A C 1
ATOM 2317 O O . ARG A 1 305 ? -18.579 57.867 22.464 1.00 109.54 664 ARG A O 1
ATOM 2325 N N . SER A 1 306 ? -17.486 59.051 24.034 1.00 104.29 665 SER A N 1
ATOM 2326 C CA . SER A 1 306 ? -16.665 59.785 23.082 1.00 107.47 665 SER A CA 1
ATOM 2327 C C . SER A 1 306 ? -15.271 59.195 22.920 1.00 111.07 665 SER A C 1
ATOM 2328 O O . SER A 1 306 ? -14.573 59.551 21.964 1.00 115.34 665 SER A O 1
ATOM 2331 N N . LEU A 1 307 ? -14.850 58.311 23.822 1.00 103.92 666 LEU A N 1
ATOM 2332 C CA . LEU A 1 307 ? -13.552 57.641 23.742 1.00 96.59 666 LEU A CA 1
ATOM 2333 C C . LEU A 1 307 ? -13.767 56.135 23.831 1.00 92.54 666 LEU A C 1
ATOM 2334 O O . LEU A 1 307 ? -13.492 55.514 24.865 1.00 81.48 666 LEU A O 1
ATOM 2339 N N . PRO A 1 308 ? -14.260 55.514 22.756 1.00 95.58 667 PRO A N 1
ATOM 2340 C CA . PRO A 1 308 ? -14.534 54.068 22.813 1.00 92.76 667 PRO A CA 1
ATOM 2341 C C . PRO A 1 308 ? -13.289 53.223 23.014 1.00 88.23 667 PRO A C 1
ATOM 2342 O O . PRO A 1 308 ? -13.384 52.122 23.570 1.00 82.52 667 PRO A O 1
ATOM 2346 N N . GLN A 1 309 ? -12.121 53.704 22.581 1.00 91.36 668 GLN A N 1
ATOM 2347 C CA . GLN A 1 309 ? -10.888 52.944 22.747 1.00 99.10 668 GLN A CA 1
ATOM 2348 C C . GLN A 1 309 ? -10.420 52.889 24.195 1.00 101.78 668 GLN A C 1
ATOM 2349 O O . GLN A 1 309 ? -9.561 52.061 24.518 1.00 99.00 668 GLN A O 1
ATOM 2355 N N . LEU A 1 310 ? -10.957 53.739 25.066 1.00 106.28 669 LEU A N 1
ATOM 2356 C CA . LEU A 1 310 ? -10.573 53.735 26.469 1.00 104.54 669 LEU A CA 1
ATOM 2357 C C . LEU A 1 310 ? -11.222 52.565 27.197 1.00 98.06 669 LEU A C 1
ATOM 2358 O O . LEU A 1 310 ? -12.407 52.276 27.008 1.00 99.99 669 LEU A O 1
ATOM 2363 N N . VAL A 1 311 ? -10.435 51.890 28.030 1.00 91.79 670 VAL A N 1
ATOM 2364 C CA . VAL A 1 311 ? -10.900 50.764 28.829 1.00 85.43 670 VAL A CA 1
ATOM 2365 C C . VAL A 1 311 ? -10.807 51.155 30.297 1.00 82.78 670 VAL A C 1
ATOM 2366 O O . VAL A 1 311 ? -9.751 51.600 30.759 1.00 89.86 670 VAL A O 1
ATOM 2370 N N . VAL A 1 312 ? -11.909 50.993 31.023 1.00 77.38 671 VAL A N 1
ATOM 2371 C CA . VAL A 1 312 ? -11.988 51.358 32.432 1.00 74.74 671 VAL A CA 1
ATOM 2372 C C . VAL A 1 312 ? -11.928 50.091 33.272 1.00 74.65 671 VAL A C 1
ATOM 2373 O O . VAL A 1 312 ? -12.698 49.148 33.046 1.00 79.12 671 VAL A O 1
ATOM 2377 N N . LEU A 1 313 ? -11.017 50.067 34.240 1.00 71.35 672 LEU A N 1
ATOM 2378 C CA . LEU A 1 313 ? -10.824 48.925 35.119 1.00 73.58 672 LEU A CA 1
ATOM 2379 C C . LEU A 1 313 ? -11.131 49.316 36.559 1.00 78.69 672 LEU A C 1
ATOM 2380 O O . LEU A 1 313 ? -11.341 50.488 36.884 1.00 78.27 672 LEU A O 1
ATOM 2385 N N . SER A 1 314 ? -11.155 48.308 37.425 1.00 78.66 673 SER A N 1
ATOM 2386 C CA . SER A 1 314 ? -11.392 48.494 38.847 1.00 77.31 673 SER A CA 1
ATOM 2387 C C . SER A 1 314 ? -10.259 47.851 39.636 1.00 83.32 673 SER A C 1
ATOM 2388 O O . SER A 1 314 ? -9.560 46.960 39.147 1.00 90.42 673 SER A O 1
ATOM 2391 N N . ASN A 1 315 ? -10.082 48.322 40.873 1.00 81.48 674 ASN A N 1
ATOM 2392 C CA . ASN A 1 315 ? -9.055 47.745 41.734 1.00 86.99 674 ASN A CA 1
ATOM 2393 C C . ASN A 1 315 ? -9.388 46.310 42.116 1.00 80.50 674 ASN A C 1
ATOM 2394 O O . ASN A 1 315 ? -8.480 45.497 42.323 1.00 81.00 674 ASN A O 1
ATOM 2399 N N . LEU A 1 316 ? -10.677 45.983 42.208 1.00 74.73 675 LEU A N 1
ATOM 2400 C CA . LEU A 1 316 ? -11.101 44.660 42.645 1.00 74.31 675 LEU A CA 1
ATOM 2401 C C . LEU A 1 316 ? -10.943 43.603 41.562 1.00 72.25 675 LEU A C 1
ATOM 2402 O O . LEU A 1 316 ? -10.868 42.412 41.885 1.00 69.34 675 LEU A O 1
ATOM 2407 N N . GLU A 1 317 ? -10.893 44.005 40.292 1.00 81.87 676 GLU A N 1
ATOM 2408 C CA . GLU A 1 317 ? -10.731 43.060 39.197 1.00 83.41 676 GLU A CA 1
ATOM 2409 C C . GLU A 1 317 ? -9.296 42.948 38.704 1.00 74.59 676 GLU A C 1
ATOM 2410 O O . GLU A 1 317 ? -8.930 41.907 38.148 1.00 72.34 676 GLU A O 1
ATOM 2416 N N . LEU A 1 318 ? -8.477 43.979 38.892 1.00 71.54 677 LEU A N 1
ATOM 2417 C CA . LEU A 1 318 ? -7.065 43.873 38.551 1.00 76.08 677 LEU A CA 1
ATOM 2418 C C . LEU A 1 318 ? -6.362 42.974 39.560 1.00 79.25 677 LEU A C 1
ATOM 2419 O O . LEU A 1 318 ? -6.558 43.112 40.772 1.00 97.76 677 LEU A O 1
ATOM 2424 N N . SER A 1 319 ? -5.548 42.047 39.059 1.00 71.27 678 SER A N 1
ATOM 2425 C CA . SER A 1 319 ? -4.888 41.080 39.928 1.00 86.56 678 SER A CA 1
ATOM 2426 C C . SER A 1 319 ? -3.926 41.780 40.881 1.00 96.51 678 SER A C 1
ATOM 2427 O O . SER A 1 319 ? -3.157 42.657 40.477 1.00 98.38 678 SER A O 1
ATOM 2430 N N . ASP A 1 320 ? -3.975 41.384 42.154 1.00 105.48 679 ASP A N 1
ATOM 2431 C CA . ASP A 1 320 ? -3.138 42.019 43.167 1.00 123.52 679 ASP A CA 1
ATOM 2432 C C . ASP A 1 320 ? -1.677 41.612 43.014 1.00 135.31 679 ASP A C 1
ATOM 2433 O O . ASP A 1 320 ? -0.778 42.460 43.053 1.00 139.36 679 ASP A O 1
ATOM 2438 N N . ASN A 1 321 ? -1.421 40.315 42.840 1.00 143.51 680 ASN A N 1
ATOM 2439 C CA . ASN A 1 321 ? -0.057 39.789 42.759 1.00 150.45 680 ASN A CA 1
ATOM 2440 C C . ASN A 1 321 ? 0.497 40.005 41.349 1.00 143.47 680 ASN A C 1
ATOM 2441 O O . ASN A 1 321 ? 0.630 39.085 40.539 1.00 145.04 680 ASN A O 1
ATOM 2446 N N . ARG A 1 322 ? 0.835 41.262 41.067 1.00 130.44 681 ARG A N 1
ATOM 2447 C CA . ARG A 1 322 ? 1.361 41.630 39.761 1.00 124.38 681 ARG A CA 1
ATOM 2448 C C . ARG A 1 322 ? 2.076 42.968 39.873 1.00 124.68 681 ARG A C 1
ATOM 2449 O O . ARG A 1 322 ? 1.769 43.778 40.752 1.00 117.70 681 ARG A O 1
ATOM 2457 N N . HIS A 1 323 ? 3.033 43.188 38.972 1.00 133.64 682 HIS A N 1
ATOM 2458 C CA . HIS A 1 323 ? 3.797 44.430 38.951 1.00 140.38 682 HIS A CA 1
ATOM 2459 C C . HIS A 1 323 ? 2.954 45.575 38.403 1.00 131.72 682 HIS A C 1
ATOM 2460 O O . HIS A 1 323 ? 2.878 45.768 37.185 1.00 131.14 682 HIS A O 1
ATOM 2467 N N . ILE A 1 324 ? 2.326 46.343 39.290 1.00 120.79 683 ILE A N 1
ATOM 2468 C CA . ILE A 1 324 ? 1.452 47.443 38.901 1.00 118.85 683 ILE A CA 1
ATOM 2469 C C . ILE A 1 324 ? 2.214 48.755 39.014 1.00 123.23 683 ILE A C 1
ATOM 2470 O O . ILE A 1 324 ? 3.067 48.933 39.891 1.00 127.81 683 ILE A O 1
ATOM 2475 N N . ARG A 1 325 ? 1.900 49.687 38.114 1.00 122.32 684 ARG A N 1
ATOM 2476 C CA . ARG A 1 325 ? 2.556 50.990 38.100 1.00 127.90 684 ARG A CA 1
ATOM 2477 C C . ARG A 1 325 ? 1.725 51.960 37.276 1.00 122.01 684 ARG A C 1
ATOM 2478 O O . ARG A 1 325 ? 1.344 51.649 36.144 1.00 116.68 684 ARG A O 1
ATOM 2486 N N . MET A 1 326 ? 1.452 53.132 37.842 1.00 121.74 685 MET A N 1
ATOM 2487 C CA . MET A 1 326 ? 0.716 54.166 37.132 1.00 123.17 685 MET A CA 1
ATOM 2488 C C . MET A 1 326 ? 1.624 54.870 36.130 1.00 117.86 685 MET A C 1
ATOM 2489 O O . MET A 1 326 ? 2.819 55.056 36.377 1.00 120.19 685 MET A O 1
ATOM 2494 N N . THR A 1 327 ? 1.050 55.254 34.991 1.00 116.72 686 THR A N 1
ATOM 2495 C CA . THR A 1 327 ? 1.791 55.918 33.926 1.00 119.46 686 THR A CA 1
ATOM 2496 C C . THR A 1 327 ? 1.349 57.357 33.708 1.00 122.26 686 THR A C 1
ATOM 2497 O O . THR A 1 327 ? 2.179 58.270 33.739 1.00 121.34 686 THR A O 1
ATOM 2501 N N . ALA A 1 328 ? 0.059 57.587 33.485 1.00 124.75 687 ALA A N 1
ATOM 2502 C CA . ALA A 1 328 ? -0.478 58.924 33.295 1.00 129.88 687 ALA A CA 1
ATOM 2503 C C . ALA A 1 328 ? -1.237 59.358 34.545 1.00 132.09 687 ALA A C 1
ATOM 2504 O O . ALA A 1 328 ? -1.337 58.622 35.532 1.00 121.36 687 ALA A O 1
ATOM 2506 N N . THR A 1 329 ? -1.775 60.574 34.498 1.00 143.25 688 THR A N 1
ATOM 2507 C CA . THR A 1 329 ? -2.480 61.140 35.641 1.00 146.07 688 THR A CA 1
ATOM 2508 C C . THR A 1 329 ? -3.511 62.144 35.150 1.00 148.06 688 THR A C 1
ATOM 2509 O O . THR A 1 329 ? -3.186 63.039 34.366 1.00 158.48 688 THR A O 1
ATOM 2513 N N . ILE A 1 330 ? -4.745 61.989 35.616 1.00 130.30 689 ILE A N 1
ATOM 2514 C CA . ILE A 1 330 ? -5.831 62.913 35.301 1.00 121.72 689 ILE A CA 1
ATOM 2515 C C . ILE A 1 330 ? -6.028 63.771 36.546 1.00 117.97 689 ILE A C 1
ATOM 2516 O O . ILE A 1 330 ? -6.771 63.417 37.462 1.00 121.37 689 ILE A O 1
ATOM 2521 N N . GLY A 1 331 ? -5.343 64.910 36.584 1.00 111.05 690 GLY A N 1
ATOM 2522 C CA . GLY A 1 331 ? -5.453 65.834 37.696 1.00 107.35 690 GLY A CA 1
ATOM 2523 C C . GLY A 1 331 ? -4.297 66.815 37.769 1.00 114.13 690 GLY A C 1
ATOM 2524 O O . GLY A 1 331 ? -4.314 67.754 38.564 1.00 116.36 690 GLY A O 1
ATOM 2525 N N . GLY B 2 6 ? -3.215 48.850 13.899 1.00 52.13 6 GLY B N 1
ATOM 2526 C CA . GLY B 2 6 ? -3.522 49.414 12.598 1.00 63.10 6 GLY B CA 1
ATOM 2527 C C . GLY B 2 6 ? -2.784 48.730 11.463 1.00 71.37 6 GLY B C 1
ATOM 2528 O O . GLY B 2 6 ? -3.389 48.032 10.649 1.00 67.41 6 GLY B O 1
ATOM 2529 N N . ILE B 2 7 ? -1.467 48.937 11.410 1.00 82.20 7 ILE B N 1
ATOM 2530 C CA . ILE B 2 7 ? -0.657 48.297 10.378 1.00 74.65 7 ILE B CA 1
ATOM 2531 C C . ILE B 2 7 ? -0.634 46.788 10.577 1.00 75.33 7 ILE B C 1
ATOM 2532 O O . ILE B 2 7 ? -0.773 46.019 9.618 1.00 77.26 7 ILE B O 1
ATOM 2537 N N . LYS B 2 8 ? -0.466 46.338 11.823 1.00 81.80 8 LYS B N 1
ATOM 2538 C CA . LYS B 2 8 ? -0.478 44.909 12.106 1.00 73.54 8 LYS B CA 1
ATOM 2539 C C . LYS B 2 8 ? -1.851 44.287 11.888 1.00 65.01 8 LYS B C 1
ATOM 2540 O O . LYS B 2 8 ? -1.944 43.066 11.727 1.00 68.90 8 LYS B O 1
ATOM 2546 N N . ALA B 2 9 ? -2.913 45.095 11.878 1.00 56.27 9 ALA B N 1
ATOM 2547 C CA . ALA B 2 9 ? -4.250 44.559 11.641 1.00 57.62 9 ALA B CA 1
ATOM 2548 C C . ALA B 2 9 ? -4.391 44.054 10.211 1.00 69.26 9 ALA B C 1
ATOM 2549 O O . ALA B 2 9 ? -4.898 42.950 9.979 1.00 65.30 9 ALA B O 1
ATOM 2551 N N . TYR B 2 10 ? -3.946 44.850 9.235 1.00 64.88 10 TYR B N 1
ATOM 2552 C CA . TYR B 2 10 ? -4.001 44.412 7.844 1.00 52.67 10 TYR B CA 1
ATOM 2553 C C . TYR B 2 10 ? -3.085 43.219 7.603 1.00 53.77 10 TYR B C 1
ATOM 2554 O O . TYR B 2 10 ? -3.437 42.303 6.852 1.00 59.87 10 TYR B O 1
ATOM 2563 N N . ALA B 2 11 ? -1.907 43.213 8.231 1.00 47.56 11 ALA B N 1
ATOM 2564 C CA . ALA B 2 11 ? -0.983 42.099 8.051 1.00 42.96 11 ALA B CA 1
ATOM 2565 C C . ALA B 2 11 ? -1.504 40.824 8.700 1.00 55.62 11 ALA B C 1
ATOM 2566 O O . ALA B 2 11 ? -1.269 39.726 8.182 1.00 56.10 11 ALA B O 1
ATOM 2568 N N . GLN B 2 12 ? -2.212 40.945 9.826 1.00 59.66 12 GLN B N 1
ATOM 2569 C CA . GLN B 2 12 ? -2.741 39.761 10.495 1.00 57.68 12 GLN B CA 1
ATOM 2570 C C . GLN B 2 12 ? -3.933 39.185 9.740 1.00 55.42 12 GLN B C 1
ATOM 2571 O O . GLN B 2 12 ? -4.041 37.963 9.580 1.00 59.23 12 GLN B O 1
ATOM 2577 N N . VAL B 2 13 ? -4.835 40.047 9.266 1.00 45.68 13 VAL B N 1
ATOM 2578 C CA . VAL B 2 13 ? -6.000 39.570 8.526 1.00 47.99 13 VAL B CA 1
ATOM 2579 C C . VAL B 2 13 ? -5.589 39.011 7.169 1.00 53.57 13 VAL B C 1
ATOM 2580 O O . VAL B 2 13 ? -6.205 38.062 6.668 1.00 58.43 13 VAL B O 1
ATOM 2584 N N . SER B 2 14 ? -4.536 39.566 6.561 1.00 53.95 14 SER B N 1
ATOM 2585 C CA . SER B 2 14 ? -4.108 39.100 5.245 1.00 47.24 14 SER B CA 1
ATOM 2586 C C . SER B 2 14 ? -3.682 37.638 5.269 1.00 47.94 14 SER B C 1
ATOM 2587 O O . SER B 2 14 ? -3.790 36.945 4.251 1.00 56.19 14 SER B O 1
ATOM 2590 N N . VAL B 2 15 ? -3.206 37.151 6.409 1.00 44.97 15 VAL B N 1
ATOM 2591 C CA . VAL B 2 15 ? -2.732 35.777 6.536 1.00 46.84 15 VAL B CA 1
ATOM 2592 C C . VAL B 2 15 ? -3.744 34.897 7.258 1.00 58.41 15 VAL B C 1
ATOM 2593 O O . VAL B 2 15 ? -4.056 33.798 6.802 1.00 58.22 15 VAL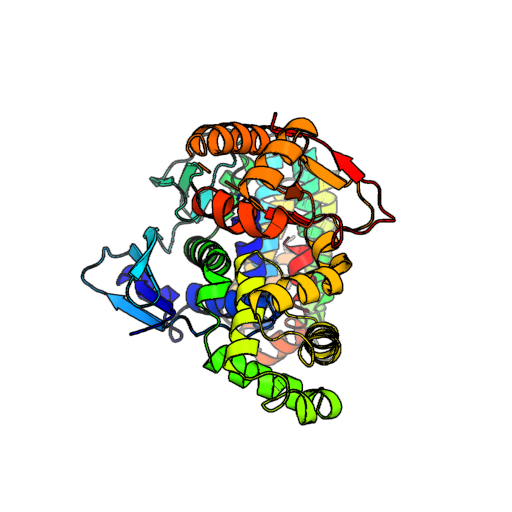 B O 1
ATOM 2597 N N . GLU B 2 16 ? -4.274 35.369 8.390 1.00 53.93 16 GLU B N 1
ATOM 2598 C CA . GLU B 2 16 ? -5.178 34.542 9.185 1.00 54.66 16 GLU B CA 1
ATOM 2599 C C . GLU B 2 16 ? -6.487 34.279 8.450 1.00 51.08 16 GLU B C 1
ATOM 2600 O O . GLU B 2 16 ? -6.956 33.137 8.391 1.00 41.05 16 GLU B O 1
ATOM 2606 N N . SER B 2 17 ? -7.095 35.324 7.882 1.00 39.77 17 SER B N 1
ATOM 2607 C CA . SER B 2 17 ? -8.367 35.146 7.190 1.00 53.59 17 SER B CA 1
ATOM 2608 C C . SER B 2 17 ? -8.229 34.277 5.949 1.00 47.63 17 SER B C 1
ATOM 2609 O O . SER B 2 17 ? -9.233 33.745 5.463 1.00 62.92 17 SER B O 1
ATOM 2612 N N . ALA B 2 18 ? -7.014 34.120 5.426 1.00 44.18 18 ALA B N 1
ATOM 2613 C CA . ALA B 2 18 ? -6.786 33.258 4.275 1.00 46.12 18 ALA B CA 1
ATOM 2614 C C . ALA B 2 18 ? -6.414 31.836 4.670 1.00 53.90 18 ALA B C 1
ATOM 2615 O O . ALA B 2 18 ? -6.692 30.900 3.913 1.00 63.20 18 ALA B O 1
ATOM 2617 N N . VAL B 2 19 ? -5.798 31.653 5.838 1.00 58.70 19 VAL B N 1
ATOM 2618 C CA . VAL B 2 19 ? -5.401 30.316 6.271 1.00 58.03 19 VAL B CA 1
ATOM 2619 C C . VAL B 2 19 ? -6.583 29.568 6.879 1.00 52.19 19 VAL B C 1
ATOM 2620 O O . VAL B 2 19 ? -6.735 28.358 6.675 1.00 53.57 19 VAL B O 1
ATOM 2624 N N . MET B 2 20 ? -7.444 30.271 7.619 1.00 46.46 20 MET B N 1
ATOM 2625 C CA . MET B 2 20 ? -8.553 29.605 8.295 1.00 54.30 20 MET B CA 1
ATOM 2626 C C . MET B 2 20 ? -9.583 29.062 7.311 1.00 62.62 20 MET B C 1
ATOM 2627 O O . MET B 2 20 ? -10.253 28.066 7.608 1.00 66.45 20 MET B O 1
ATOM 2632 N N . SER B 2 21 ? -9.725 29.691 6.145 1.00 66.06 21 SER B N 1
ATOM 2633 C CA . SER B 2 21 ? -10.666 29.245 5.126 1.00 69.39 21 SER B CA 1
ATOM 2634 C C . SER B 2 21 ? -9.986 28.509 3.981 1.00 68.88 21 SER B C 1
ATOM 2635 O O . SER B 2 21 ? -10.603 28.318 2.928 1.00 83.79 21 SER B O 1
ATOM 2638 N N . ALA B 2 22 ? -8.736 28.094 4.157 1.00 62.06 22 ALA B N 1
ATOM 2639 C CA . ALA B 2 22 ? -7.983 27.442 3.096 1.00 55.28 22 ALA B CA 1
ATOM 2640 C C . ALA B 2 22 ? -8.178 25.933 3.160 1.00 53.43 22 ALA B C 1
ATOM 2641 O O . ALA B 2 22 ? -8.105 25.334 4.238 1.00 59.80 22 ALA B O 1
ATOM 2643 N N . SER B 2 23 ? -8.429 25.327 2.003 1.00 54.02 23 SER B N 1
ATOM 2644 C CA . SER B 2 23 ? -8.478 23.883 1.889 1.00 47.23 23 SER B CA 1
ATOM 2645 C C . SER B 2 23 ? -7.058 23.329 1.972 1.00 57.40 23 SER B C 1
ATOM 2646 O O . SER B 2 23 ? -6.085 24.085 1.924 1.00 55.16 23 SER B O 1
ATOM 2649 N N . PRO B 2 24 ? -6.904 22.009 2.126 1.00 51.54 24 PRO B N 1
ATOM 2650 C CA . PRO B 2 24 ? -5.553 21.426 2.061 1.00 44.65 24 PRO B CA 1
ATOM 2651 C C . PRO B 2 24 ? -4.794 21.796 0.798 1.00 54.67 24 PRO B C 1
ATOM 2652 O O . PRO B 2 24 ? -3.563 21.915 0.834 1.00 62.50 24 PRO B O 1
ATOM 2656 N N . HIS B 2 25 ? -5.496 21.991 -0.319 1.00 56.13 25 HIS B N 1
ATOM 2657 C CA . HIS B 2 25 ? -4.844 22.437 -1.544 1.00 47.56 25 HIS B CA 1
ATOM 2658 C C . HIS B 2 25 ? -4.483 23.917 -1.480 1.00 49.59 25 HIS B C 1
ATOM 2659 O O . HIS B 2 25 ? -3.429 24.323 -1.981 1.00 51.36 25 HIS B O 1
ATOM 2666 N N . GLN B 2 26 ? -5.342 24.735 -0.866 1.00 49.80 26 GLN B N 1
ATOM 2667 C CA . GLN B 2 26 ? -5.075 26.168 -0.796 1.00 51.16 26 GLN B CA 1
ATOM 2668 C C . GLN B 2 26 ? -3.968 26.492 0.200 1.00 54.39 26 GLN B C 1
ATOM 2669 O O . GLN B 2 26 ? -3.287 27.513 0.053 1.00 57.28 26 GLN B O 1
ATOM 2675 N N . LEU B 2 27 ? -3.778 25.648 1.218 1.00 54.71 27 LEU B N 1
ATOM 2676 C CA . LEU B 2 27 ? -2.665 25.850 2.140 1.00 56.78 27 LEU B CA 1
ATOM 2677 C C . LEU B 2 27 ? -1.326 25.730 1.426 1.00 64.00 27 LEU B C 1
ATOM 2678 O O . LEU B 2 27 ? -0.368 26.429 1.777 1.00 65.17 27 LEU B O 1
ATOM 2683 N N . ILE B 2 28 ? -1.242 24.854 0.423 1.00 58.64 28 ILE B N 1
ATOM 2684 C CA . ILE B 2 28 ? -0.010 24.716 -0.343 1.00 48.56 28 ILE B CA 1
ATOM 2685 C C . ILE B 2 28 ? 0.172 25.896 -1.289 1.00 46.49 28 ILE B C 1
ATOM 2686 O O . ILE B 2 28 ? 1.303 26.332 -1.539 1.00 38.72 28 ILE B O 1
ATOM 2691 N N . GLU B 2 29 ? -0.927 26.435 -1.826 1.00 47.64 29 GLU B N 1
ATOM 2692 C CA . GLU B 2 29 ? -0.827 27.603 -2.697 1.00 47.53 29 GLU B CA 1
ATOM 2693 C C . GLU B 2 29 ? -0.237 28.796 -1.957 1.00 51.49 29 GLU B C 1
ATOM 2694 O O . GLU B 2 29 ? 0.572 29.545 -2.517 1.00 51.26 29 GLU B O 1
ATOM 2700 N N . MET B 2 30 ? -0.629 28.989 -0.695 1.00 54.00 30 MET B N 1
ATOM 2701 C CA . MET B 2 30 ? -0.091 30.101 0.080 1.00 54.01 30 MET B CA 1
ATOM 2702 C C . MET B 2 30 ? 1.392 29.916 0.372 1.00 50.97 30 MET B C 1
ATOM 2703 O O . MET B 2 30 ? 2.122 30.903 0.509 1.00 49.76 30 MET B O 1
ATOM 2708 N N . LEU B 2 31 ? 1.854 28.667 0.470 1.00 45.45 31 LEU B N 1
ATOM 2709 C CA . LEU B 2 31 ? 3.278 28.426 0.677 1.00 40.11 31 LEU B CA 1
ATOM 2710 C C . LEU B 2 31 ? 4.078 28.747 -0.579 1.00 48.00 31 LEU B C 1
ATOM 2711 O O . LEU B 2 31 ? 5.184 29.293 -0.493 1.00 58.02 31 LEU B O 1
ATOM 2716 N N . PHE B 2 32 ? 3.538 28.416 -1.755 1.00 56.63 32 PHE B N 1
ATOM 2717 C CA . PHE B 2 32 ? 4.203 28.787 -3.000 1.00 40.49 32 PHE B CA 1
ATOM 2718 C C . PHE B 2 32 ? 4.225 30.299 -3.183 1.00 46.49 32 PHE B C 1
ATOM 2719 O O . PHE B 2 32 ? 5.257 30.870 -3.554 1.00 46.50 32 PHE B O 1
ATOM 2727 N N . ASP B 2 33 ? 3.095 30.964 -2.930 1.00 51.64 33 ASP B N 1
ATOM 2728 C CA . ASP B 2 33 ? 3.045 32.416 -3.066 1.00 57.11 33 ASP B CA 1
ATOM 2729 C C . ASP B 2 33 ? 3.896 33.099 -2.003 1.00 62.33 33 ASP B C 1
ATOM 2730 O O . ASP B 2 33 ? 4.524 34.130 -2.270 1.00 70.46 33 ASP B O 1
ATOM 2735 N N . GLY B 2 34 ? 3.928 32.541 -0.791 1.00 51.81 34 GLY B N 1
ATOM 2736 C CA . GLY B 2 34 ? 4.743 33.129 0.258 1.00 46.74 34 GLY B CA 1
ATOM 2737 C C . GLY B 2 34 ? 6.228 32.965 0.004 1.00 51.16 34 GLY B C 1
ATOM 2738 O O . GLY B 2 34 ? 7.019 33.870 0.285 1.00 51.76 34 GLY B O 1
ATOM 2739 N N . ALA B 2 35 ? 6.630 31.810 -0.532 1.00 50.81 35 ALA B N 1
ATOM 2740 C CA . ALA B 2 35 ? 8.036 31.599 -0.853 1.00 55.51 35 ALA B CA 1
ATOM 2741 C C . ALA B 2 35 ? 8.463 32.414 -2.066 1.00 57.48 35 ALA B C 1
ATOM 2742 O O . ALA B 2 35 ? 9.623 32.832 -2.151 1.00 62.56 35 ALA B O 1
ATOM 2744 N N . ASN B 2 36 ? 7.547 32.650 -3.008 1.00 55.43 36 ASN B N 1
ATOM 2745 C CA . ASN B 2 36 ? 7.889 33.432 -4.192 1.00 46.67 36 ASN B CA 1
ATOM 2746 C C . ASN B 2 36 ? 8.167 34.886 -3.833 1.00 45.17 36 ASN B C 1
ATOM 2747 O O . ASN B 2 36 ? 9.140 35.475 -4.319 1.00 56.56 36 ASN B O 1
ATOM 2752 N N . SER B 2 37 ? 7.327 35.481 -2.982 1.00 42.56 37 SER B N 1
ATOM 2753 C CA . SER B 2 37 ? 7.539 36.869 -2.585 1.00 48.51 37 SER B CA 1
ATOM 2754 C C . SER B 2 37 ? 8.829 37.039 -1.795 1.00 53.01 37 SER B C 1
ATOM 2755 O O . SER B 2 37 ? 9.485 38.082 -1.899 1.00 61.61 37 SER B O 1
ATOM 2758 N N . ALA B 2 38 ? 9.212 36.032 -1.006 1.00 45.40 38 ALA B N 1
ATOM 2759 C CA . ALA B 2 38 ? 10.467 36.111 -0.268 1.00 46.18 38 ALA B CA 1
ATOM 2760 C C . ALA B 2 38 ? 11.670 36.035 -1.198 1.00 50.65 38 ALA B C 1
ATOM 2761 O O . ALA B 2 38 ? 12.695 36.676 -0.936 1.00 51.25 38 ALA B O 1
ATOM 2763 N N . LEU B 2 39 ? 11.567 35.264 -2.282 1.00 40.75 39 LEU B N 1
ATOM 2764 C CA . LEU B 2 39 ? 12.668 35.181 -3.237 1.00 45.32 39 LEU B CA 1
ATOM 2765 C C . LEU B 2 39 ? 12.816 36.479 -4.021 1.00 59.56 39 LEU B C 1
ATOM 2766 O O . LEU B 2 39 ? 13.939 36.912 -4.307 1.00 80.81 39 LEU B O 1
ATOM 2771 N N . VAL B 2 40 ? 11.698 37.113 -4.379 1.00 48.12 40 VAL B N 1
ATOM 2772 C CA . VAL B 2 40 ? 11.769 38.403 -5.057 1.00 55.13 40 VAL B CA 1
ATOM 2773 C C . VAL B 2 40 ? 12.290 39.474 -4.107 1.00 62.47 40 VAL B C 1
ATOM 2774 O O . VAL B 2 40 ? 13.060 40.356 -4.506 1.00 70.03 40 VAL B O 1
ATOM 2778 N N . ARG B 2 41 ? 11.886 39.412 -2.836 1.00 60.75 41 ARG B N 1
ATOM 2779 C CA . ARG B 2 41 ? 12.407 40.349 -1.845 1.00 60.59 41 ARG B CA 1
ATOM 2780 C C . ARG B 2 41 ? 13.910 40.173 -1.664 1.00 66.82 41 ARG B C 1
ATOM 2781 O O . ARG B 2 41 ? 14.665 41.152 -1.649 1.00 69.20 41 ARG B O 1
ATOM 2789 N N . ALA B 2 42 ? 14.362 38.924 -1.526 1.00 65.42 42 ALA B N 1
ATOM 2790 C CA . ALA B 2 42 ? 15.792 38.666 -1.395 1.00 60.01 42 ALA B CA 1
ATOM 2791 C C . ALA B 2 42 ? 16.551 39.079 -2.647 1.00 64.60 42 ALA B C 1
ATOM 2792 O O . ALA B 2 42 ? 17.712 39.496 -2.561 1.00 73.15 42 ALA B O 1
ATOM 2794 N N . ARG B 2 43 ? 15.917 38.971 -3.815 1.00 63.25 43 ARG B N 1
ATOM 2795 C CA . ARG B 2 43 ? 16.558 39.410 -5.049 1.00 56.21 43 ARG B CA 1
ATOM 2796 C C . ARG B 2 43 ? 16.663 40.929 -5.097 1.00 57.87 43 ARG B C 1
ATOM 2797 O O . ARG B 2 43 ? 17.720 41.478 -5.429 1.00 65.20 43 ARG B O 1
ATOM 2805 N N . LEU B 2 44 ? 15.575 41.627 -4.761 1.00 55.66 44 LEU B N 1
ATOM 2806 C CA . LEU B 2 44 ? 15.596 43.086 -4.783 1.00 59.86 44 LEU B CA 1
ATOM 2807 C C . LEU B 2 44 ? 16.499 43.645 -3.689 1.00 67.84 44 LEU B C 1
ATOM 2808 O O . LEU B 2 44 ? 17.157 44.673 -3.887 1.00 69.01 44 LEU B O 1
ATOM 2813 N N . PHE B 2 45 ? 16.541 42.986 -2.528 1.00 67.01 45 PHE B N 1
ATOM 2814 C CA . PHE B 2 45 ? 17.444 43.418 -1.466 1.00 64.17 45 PHE B CA 1
ATOM 2815 C C . PHE B 2 45 ? 18.899 43.265 -1.887 1.00 71.01 45 PHE B C 1
ATOM 2816 O O . PHE B 2 45 ? 19.734 44.130 -1.594 1.00 79.63 45 PHE B O 1
ATOM 2824 N N . LEU B 2 46 ? 19.224 42.168 -2.575 1.00 67.57 46 LEU B N 1
ATOM 2825 C CA . LEU B 2 46 ? 20.592 41.962 -3.034 1.00 63.38 46 LEU B CA 1
ATOM 2826 C C . LEU B 2 46 ? 20.966 42.945 -4.136 1.00 70.32 46 LEU B C 1
ATOM 2827 O O . LEU B 2 46 ? 22.132 43.344 -4.239 1.00 81.47 46 LEU B O 1
ATOM 2832 N N . GLU B 2 47 ? 19.998 43.350 -4.963 1.00 72.88 47 GLU B N 1
ATOM 2833 C CA . GLU B 2 47 ? 20.268 44.331 -6.007 1.00 78.05 47 GLU B CA 1
ATOM 2834 C C . GLU B 2 47 ? 20.530 45.721 -5.442 1.00 79.95 47 GLU B C 1
ATOM 2835 O O . GLU B 2 47 ? 21.157 46.543 -6.119 1.00 89.22 47 GLU B O 1
ATOM 2841 N N . GLN B 2 48 ? 20.067 46.003 -4.225 1.00 81.87 48 GLN B N 1
ATOM 2842 C CA . GLN B 2 48 ? 20.289 47.301 -3.602 1.00 87.88 48 GLN B CA 1
ATOM 2843 C C . GLN B 2 48 ? 21.516 47.331 -2.703 1.00 90.35 48 GLN B C 1
ATOM 2844 O O . GLN B 2 48 ? 22.074 48.411 -2.477 1.00 98.93 48 GLN B O 1
ATOM 2850 N N . GLY B 2 49 ? 21.947 46.182 -2.188 1.00 85.14 49 GLY B N 1
ATOM 2851 C CA . GLY B 2 49 ? 23.087 46.104 -1.298 1.00 79.50 49 GLY B CA 1
ATOM 2852 C C . GLY B 2 49 ? 22.754 45.686 0.116 1.00 82.97 49 GLY B C 1
ATOM 2853 O O . GLY B 2 49 ? 23.675 45.395 0.889 1.00 81.75 49 GLY B O 1
ATOM 2854 N N . ASP B 2 50 ? 21.473 45.648 0.484 1.00 81.52 50 ASP B N 1
ATOM 2855 C CA . ASP B 2 50 ? 21.077 45.227 1.823 1.00 85.79 50 ASP B CA 1
ATOM 2856 C C . ASP B 2 50 ? 21.277 43.727 2.001 1.00 83.94 50 ASP B C 1
ATOM 2857 O O . ASP B 2 50 ? 20.350 42.940 1.785 1.00 86.14 50 ASP B O 1
ATOM 2862 N N . VAL B 2 51 ? 22.488 43.325 2.395 1.00 78.94 51 VAL B N 1
ATOM 2863 C CA . VAL B 2 51 ? 22.774 41.909 2.604 1.00 66.08 51 VAL B CA 1
ATOM 2864 C C . VAL B 2 51 ? 22.019 41.383 3.820 1.00 62.46 51 VAL B C 1
ATOM 2865 O O . VAL B 2 51 ? 21.564 40.232 3.836 1.00 63.21 51 VAL B O 1
ATOM 2869 N N . VAL B 2 52 ? 21.862 42.218 4.850 1.00 70.35 52 VAL B N 1
ATOM 2870 C CA . VAL B 2 52 ? 21.146 41.800 6.054 1.00 81.15 52 VAL B CA 1
ATOM 2871 C C . VAL B 2 52 ? 19.698 41.455 5.723 1.00 78.57 52 VAL B C 1
ATOM 2872 O O . VAL B 2 52 ? 19.203 40.376 6.069 1.00 85.38 52 VAL B O 1
ATOM 2876 N N . ALA B 2 53 ? 18.997 42.364 5.040 1.00 71.94 53 ALA B N 1
ATOM 2877 C CA . ALA B 2 53 ? 17.618 42.092 4.646 1.00 65.86 53 ALA B CA 1
ATOM 2878 C C . ALA B 2 53 ? 17.539 40.948 3.644 1.00 64.23 53 ALA B C 1
ATOM 2879 O O . ALA B 2 53 ? 16.571 40.178 3.657 1.00 65.07 53 ALA B O 1
ATOM 2881 N N . LYS B 2 54 ? 18.545 40.819 2.776 1.00 61.46 54 LYS B N 1
ATOM 2882 C CA . LYS B 2 54 ? 18.592 39.690 1.852 1.00 53.60 54 LYS B CA 1
ATOM 2883 C C . LYS B 2 54 ? 18.648 38.369 2.609 1.00 55.06 54 LYS B C 1
ATOM 2884 O O . LYS B 2 54 ? 17.922 37.421 2.284 1.00 51.79 54 LYS B O 1
ATOM 2890 N N . GLY B 2 55 ? 19.507 38.290 3.627 1.00 59.40 55 GLY B N 1
ATOM 2891 C CA . GLY B 2 55 ? 19.604 37.067 4.405 1.00 54.68 55 GLY B CA 1
ATOM 2892 C C . GLY B 2 55 ? 18.329 36.755 5.164 1.00 54.70 55 GLY B C 1
ATOM 2893 O O . GLY B 2 55 ? 17.958 35.588 5.322 1.00 55.27 55 GLY B O 1
ATOM 2894 N N . GLU B 2 56 ? 17.640 37.792 5.645 1.00 53.10 56 GLU B N 1
ATOM 2895 C CA . GLU B 2 56 ? 16.361 37.579 6.314 1.00 60.28 56 GLU B CA 1
ATOM 2896 C C . GLU B 2 56 ? 15.317 37.037 5.347 1.00 63.48 56 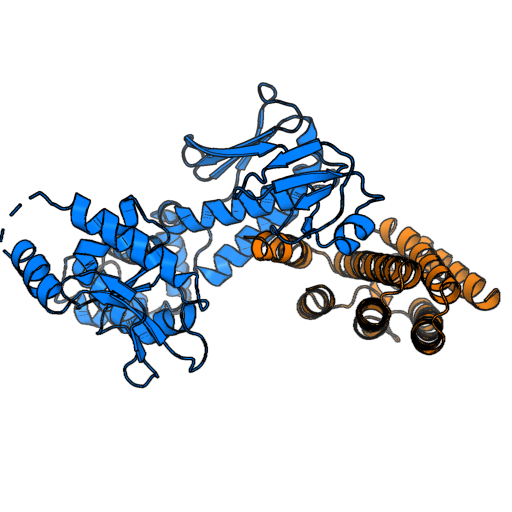GLU B C 1
ATOM 2897 O O . GLU B 2 56 ? 14.534 36.148 5.702 1.00 54.19 56 GLU B O 1
ATOM 2903 N N . ALA B 2 57 ? 15.292 37.556 4.117 1.00 63.80 57 ALA B N 1
ATOM 2904 C CA . ALA B 2 57 ? 14.290 37.114 3.153 1.00 53.64 57 ALA B CA 1
ATOM 2905 C C . ALA B 2 57 ? 14.576 35.699 2.664 1.00 57.68 57 ALA B C 1
ATOM 2906 O O . ALA B 2 57 ? 13.647 34.914 2.446 1.00 49.83 57 ALA B O 1
ATOM 2908 N N . LEU B 2 58 ? 15.855 35.355 2.485 1.00 59.75 58 LEU B N 1
ATOM 2909 C CA . LEU B 2 58 ? 16.195 34.002 2.056 1.00 54.47 58 LEU B CA 1
ATOM 2910 C C . LEU B 2 58 ? 15.920 32.987 3.159 1.00 54.67 58 LEU B C 1
ATOM 2911 O O . LEU B 2 58 ? 15.509 31.856 2.877 1.00 59.99 58 LEU B O 1
ATOM 2916 N N . SER B 2 59 ? 16.139 33.372 4.419 1.00 51.40 59 SER B N 1
ATOM 2917 C CA . SER B 2 59 ? 15.851 32.465 5.525 1.00 55.68 59 SER B CA 1
ATOM 2918 C C . SER B 2 59 ? 14.364 32.143 5.597 1.00 53.60 59 SER B C 1
ATOM 2919 O O . SER B 2 59 ? 13.980 31.018 5.936 1.00 64.10 59 SER B O 1
ATOM 2922 N N . LYS B 2 60 ? 13.512 33.120 5.279 1.00 46.16 60 LYS B N 1
ATOM 2923 C CA . LYS B 2 60 ? 12.077 32.860 5.245 1.00 47.61 60 LYS B CA 1
ATOM 2924 C C . LYS B 2 60 ? 11.712 31.950 4.079 1.00 46.52 60 LYS B C 1
ATOM 2925 O O . LYS B 2 60 ? 10.843 31.081 4.211 1.00 50.20 60 LYS B O 1
ATOM 2931 N N . ALA B 2 61 ? 12.370 32.131 2.932 1.00 44.00 61 ALA B N 1
ATOM 2932 C CA . ALA B 2 61 ? 12.093 31.279 1.779 1.00 43.84 61 ALA B CA 1
ATOM 2933 C C . ALA B 2 61 ? 12.555 29.849 2.025 1.00 51.17 61 ALA B C 1
ATOM 2934 O O . ALA B 2 61 ? 11.866 28.895 1.647 1.00 47.65 61 ALA B O 1
ATOM 2936 N N . ILE B 2 62 ? 13.720 29.679 2.654 1.00 56.16 62 ILE B N 1
ATOM 2937 C CA . ILE B 2 62 ? 14.200 28.340 2.981 1.00 52.96 62 ILE B CA 1
ATOM 2938 C C . ILE B 2 62 ? 13.297 27.690 4.020 1.00 46.88 62 ILE B C 1
ATOM 2939 O O . ILE B 2 62 ? 13.035 26.482 3.969 1.00 41.54 62 ILE B O 1
ATOM 2944 N N . ASN B 2 63 ? 12.796 28.481 4.973 1.00 45.40 63 ASN B N 1
ATOM 2945 C CA . ASN B 2 63 ? 11.918 27.938 6.003 1.00 45.43 63 ASN B CA 1
ATOM 2946 C C . ASN B 2 63 ? 10.585 27.481 5.423 1.00 45.49 63 ASN B C 1
ATOM 2947 O O . ASN B 2 63 ? 10.008 26.497 5.900 1.00 61.80 63 ASN B O 1
ATOM 2952 N N . ILE B 2 64 ? 10.085 28.173 4.397 1.00 47.64 64 ILE B N 1
ATOM 2953 C CA . ILE B 2 64 ? 8.822 27.780 3.781 1.00 47.31 64 ILE B CA 1
ATOM 2954 C C . ILE B 2 64 ? 9.004 26.521 2.942 1.00 55.47 64 ILE B C 1
ATOM 2955 O O . ILE B 2 64 ? 8.145 25.630 2.940 1.00 60.88 64 ILE B O 1
ATOM 2960 N N . ILE B 2 65 ? 10.124 26.420 2.225 1.00 46.81 65 ILE B N 1
ATOM 2961 C CA . ILE B 2 65 ? 10.352 25.261 1.367 1.00 46.28 65 ILE B CA 1
ATOM 2962 C C . ILE B 2 65 ? 10.635 24.018 2.202 1.00 55.21 65 ILE B C 1
ATOM 2963 O O . ILE B 2 65 ? 10.119 22.931 1.916 1.00 53.00 65 ILE B O 1
ATOM 2968 N N . ASP B 2 66 ? 11.448 24.156 3.250 1.00 59.22 66 ASP B N 1
ATOM 2969 C CA . ASP B 2 66 ? 11.848 22.998 4.043 1.00 56.02 66 ASP B CA 1
ATOM 2970 C C . ASP B 2 66 ? 10.758 22.593 5.031 1.00 56.96 66 ASP B C 1
ATOM 2971 O O . ASP B 2 66 ? 10.273 21.457 5.005 1.00 61.74 66 ASP B O 1
ATOM 2976 N N . ASN B 2 67 ? 10.363 23.511 5.910 1.00 63.37 67 ASN B N 1
ATOM 2977 C CA . ASN B 2 67 ? 9.412 23.219 6.974 1.00 63.96 67 ASN B CA 1
ATOM 2978 C C . ASN B 2 67 ? 7.960 23.378 6.540 1.00 57.76 67 ASN B C 1
ATOM 2979 O O . ASN B 2 67 ? 7.064 23.319 7.388 1.00 57.94 67 ASN B O 1
ATOM 2984 N N . GLY B 2 68 ? 7.705 23.574 5.249 1.00 56.10 68 GLY B N 1
ATOM 2985 C CA . GLY B 2 68 ? 6.346 23.720 4.769 1.00 45.10 68 GLY B CA 1
ATOM 2986 C C . GLY B 2 68 ? 6.032 22.827 3.588 1.00 41.89 68 GLY B C 1
ATOM 2987 O O . GLY B 2 68 ? 5.249 21.880 3.707 1.00 51.37 68 GLY B O 1
ATOM 2988 N N . LEU B 2 69 ? 6.642 23.120 2.438 1.00 45.31 69 LEU B N 1
ATOM 2989 C CA . LEU B 2 69 ? 6.394 22.322 1.242 1.00 46.96 69 LEU B CA 1
ATOM 2990 C C . LEU B 2 69 ? 6.979 20.922 1.384 1.00 47.44 69 LEU B C 1
ATOM 2991 O O . LEU B 2 69 ? 6.289 19.923 1.151 1.00 53.03 69 LEU B O 1
ATOM 2996 N N . LYS B 2 70 ? 8.255 20.829 1.767 1.00 51.87 70 LYS B N 1
ATOM 2997 C CA . LYS B 2 70 ? 8.878 19.520 1.928 1.00 60.21 70 LYS B CA 1
ATOM 2998 C C . LYS B 2 70 ? 8.343 18.789 3.153 1.00 66.36 70 LYS B C 1
ATOM 2999 O O . LYS B 2 70 ? 8.208 17.560 3.128 1.00 70.10 70 LYS B O 1
ATOM 3005 N N . ALA B 2 71 ? 8.032 19.520 4.227 1.00 59.93 71 ALA B N 1
ATOM 3006 C CA . ALA B 2 71 ? 7.502 18.882 5.427 1.00 53.29 71 ALA B CA 1
ATOM 3007 C C . ALA B 2 71 ? 6.115 18.300 5.190 1.00 59.51 71 ALA B C 1
ATOM 3008 O O . ALA B 2 71 ? 5.724 17.339 5.863 1.00 63.68 71 ALA B O 1
ATOM 3010 N N . GLY B 2 72 ? 5.361 18.862 4.248 1.00 56.11 72 GLY B N 1
ATOM 3011 C CA . GLY B 2 72 ? 4.048 18.357 3.911 1.00 47.88 72 GLY B CA 1
ATOM 3012 C C . GLY B 2 72 ? 4.027 17.196 2.946 1.00 48.10 72 GLY B C 1
ATOM 3013 O O . GLY B 2 72 ? 2.946 16.733 2.573 1.00 53.43 72 GLY B O 1
ATOM 3014 N N . LEU B 2 73 ? 5.192 16.709 2.527 1.00 48.95 73 LEU B N 1
ATOM 3015 C CA . LEU B 2 73 ? 5.259 15.594 1.594 1.00 46.41 73 LEU B CA 1
ATOM 3016 C C . LEU B 2 73 ? 4.976 14.277 2.304 1.00 50.53 73 LEU B C 1
ATOM 3017 O O . LEU B 2 73 ? 5.450 14.039 3.419 1.00 64.53 73 LEU B O 1
ATOM 3022 N N . ASP B 2 74 ? 4.198 13.419 1.648 1.00 55.76 74 ASP B N 1
ATOM 3023 C CA . ASP B 2 74 ? 3.836 12.108 2.173 1.00 59.66 74 ASP B CA 1
ATOM 3024 C C . ASP B 2 74 ? 4.444 11.042 1.273 1.00 65.80 74 ASP B C 1
ATOM 3025 O O . ASP B 2 74 ? 4.067 10.926 0.103 1.00 66.50 74 ASP B O 1
ATOM 3030 N N . GLN B 2 75 ? 5.375 10.262 1.825 1.00 75.06 75 GLN B N 1
ATOM 3031 C CA . GLN B 2 75 ? 6.108 9.289 1.020 1.00 79.85 75 GLN B CA 1
ATOM 3032 C C . GLN B 2 75 ? 5.211 8.136 0.583 1.00 86.68 75 GLN B C 1
ATOM 3033 O O . GLN B 2 75 ? 5.199 7.759 -0.595 1.00 85.76 75 GLN B O 1
ATOM 3039 N N . GLU B 2 76 ? 4.455 7.560 1.519 1.00 99.38 76 GLU B N 1
ATOM 3040 C CA . GLU B 2 76 ? 3.645 6.387 1.199 1.00 103.49 76 GLU B CA 1
ATOM 3041 C C . GLU B 2 76 ? 2.488 6.745 0.273 1.00 95.55 76 GLU B C 1
ATOM 3042 O O . GLU B 2 76 ? 2.331 6.148 -0.798 1.00 99.77 76 GLU B O 1
ATOM 3048 N N . LYS B 2 77 ? 1.663 7.717 0.670 1.00 83.96 77 LYS B N 1
ATOM 3049 C CA . LYS B 2 77 ? 0.505 8.072 -0.144 1.00 87.83 77 LYS B CA 1
ATOM 3050 C C . LYS B 2 77 ? 0.909 8.787 -1.427 1.00 78.81 77 LYS B C 1
ATOM 3051 O O . LYS B 2 77 ? 0.191 8.707 -2.430 1.00 75.53 77 LYS B O 1
ATOM 3057 N N . GLY B 2 78 ? 2.042 9.483 -1.419 1.00 70.97 78 GLY B N 1
ATOM 3058 C CA . GLY B 2 78 ? 2.482 10.216 -2.590 1.00 62.24 78 GLY B CA 1
ATOM 3059 C C . GLY B 2 78 ? 3.124 9.342 -3.646 1.00 70.13 78 GLY B C 1
ATOM 3060 O O . GLY B 2 78 ? 2.762 9.411 -4.824 1.00 77.52 78 GLY B O 1
ATOM 3061 N N . GLY B 2 79 ? 4.080 8.518 -3.236 1.00 75.72 79 GLY B N 1
ATOM 3062 C CA . GLY B 2 79 ? 4.748 7.638 -4.183 1.00 78.11 79 GLY B CA 1
ATOM 3063 C C . GLY B 2 79 ? 5.835 8.373 -4.932 1.00 71.17 79 GLY B C 1
ATOM 3064 O O . GLY B 2 79 ? 6.725 8.977 -4.327 1.00 66.54 79 GLY B O 1
ATOM 3065 N N . GLU B 2 80 ? 5.764 8.326 -6.265 1.00 77.23 80 GLU B N 1
ATOM 3066 C CA . GLU B 2 80 ? 6.794 8.958 -7.082 1.00 78.60 80 GLU B CA 1
ATOM 3067 C C . GLU B 2 80 ? 6.689 10.477 -7.060 1.00 74.67 80 GLU B C 1
ATOM 3068 O O . GLU B 2 80 ? 7.705 11.167 -7.196 1.00 69.67 80 GLU B O 1
ATOM 3074 N N . ILE B 2 81 ? 5.479 11.015 -6.892 1.00 73.45 81 ILE B N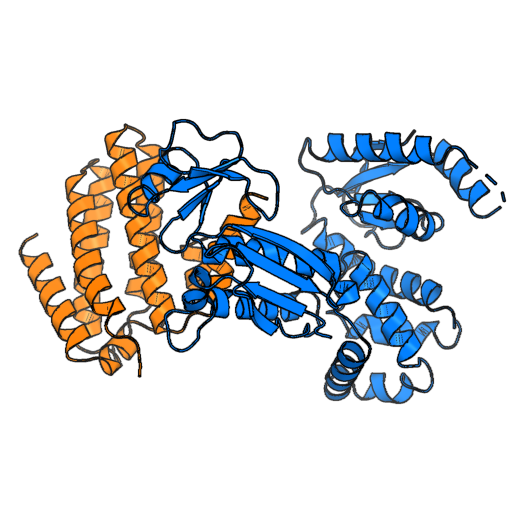 1
ATOM 3075 C CA . ILE B 2 81 ? 5.304 12.464 -6.917 1.00 70.36 81 ILE B CA 1
ATOM 3076 C C . ILE B 2 81 ? 5.970 13.108 -5.707 1.00 61.23 81 ILE B C 1
ATOM 3077 O O . ILE B 2 81 ? 6.573 14.183 -5.812 1.00 52.61 81 ILE B O 1
ATOM 3082 N N . ALA B 2 82 ? 5.882 12.461 -4.543 1.00 61.96 82 ALA B N 1
ATOM 3083 C CA . ALA B 2 82 ? 6.453 13.041 -3.332 1.00 54.21 82 ALA B CA 1
ATOM 3084 C C . ALA B 2 82 ? 7.976 13.006 -3.363 1.00 48.89 82 ALA B C 1
ATOM 3085 O O . ALA B 2 82 ? 8.631 13.997 -3.016 1.00 52.38 82 ALA B O 1
ATOM 3087 N N . THR B 2 83 ? 8.558 11.876 -3.771 1.00 44.50 83 THR B N 1
ATOM 3088 C CA . THR B 2 83 ? 10.013 11.762 -3.790 1.00 49.96 83 THR B CA 1
ATOM 3089 C C . THR B 2 83 ? 10.626 12.667 -4.852 1.00 55.64 83 THR B C 1
ATOM 3090 O O . THR B 2 83 ? 11.709 13.227 -4.647 1.00 75.12 83 THR B O 1
ATOM 3094 N N . ASN B 2 84 ? 9.951 12.819 -5.994 1.00 44.63 84 ASN B N 1
ATOM 3095 C CA . ASN B 2 84 ? 10.462 13.700 -7.039 1.00 44.39 84 ASN B CA 1
ATOM 3096 C C . ASN B 2 84 ? 10.444 15.155 -6.585 1.00 46.00 84 ASN B C 1
ATOM 3097 O O . ASN B 2 84 ? 11.346 15.929 -6.927 1.00 52.87 84 ASN B O 1
ATOM 3102 N N . LEU B 2 85 ? 9.426 15.544 -5.814 1.00 44.03 85 LEU B N 1
ATOM 3103 C CA . LEU B 2 85 ? 9.401 16.888 -5.248 1.00 45.82 85 LEU B CA 1
ATOM 3104 C C . LEU B 2 85 ? 10.413 17.039 -4.120 1.00 51.71 85 LEU B C 1
ATOM 3105 O O . LEU B 2 85 ? 10.966 18.128 -3.929 1.00 58.42 85 LEU B O 1
ATOM 3110 N N . SER B 2 86 ? 10.667 15.965 -3.367 1.00 50.62 86 SER B N 1
ATOM 3111 C CA . SER B 2 86 ? 11.629 16.039 -2.272 1.00 48.21 86 SER B CA 1
ATOM 3112 C C . SER B 2 86 ? 13.041 16.275 -2.793 1.00 54.96 86 SER B C 1
ATOM 3113 O O . SER B 2 86 ? 13.777 17.109 -2.251 1.00 50.18 86 SER B O 1
ATOM 3116 N N . GLU B 2 87 ? 13.439 15.548 -3.840 1.00 60.13 87 GLU B N 1
ATOM 3117 C CA . GLU B 2 87 ? 14.724 15.816 -4.478 1.00 53.25 87 GLU B CA 1
ATOM 3118 C C . GLU B 2 87 ? 14.748 17.213 -5.085 1.00 44.23 87 GLU B C 1
ATOM 3119 O O . GLU B 2 87 ? 15.772 17.905 -5.037 1.00 46.23 87 GLU B O 1
ATOM 3125 N N . LEU B 2 88 ? 13.621 17.647 -5.652 1.00 47.96 88 LEU B N 1
ATOM 3126 C CA . LEU B 2 88 ? 13.546 18.982 -6.232 1.00 49.50 88 LEU B CA 1
ATOM 3127 C C . LEU B 2 88 ? 13.550 20.060 -5.154 1.00 58.27 88 LEU B C 1
ATOM 3128 O O . LEU B 2 88 ? 14.090 21.151 -5.373 1.00 55.74 88 LEU B O 1
ATOM 3133 N N . TYR B 2 89 ? 12.965 19.775 -3.986 1.00 64.51 89 TYR B N 1
ATOM 3134 C CA . TYR B 2 89 ? 13.010 20.732 -2.885 1.00 53.56 89 TYR B CA 1
ATOM 3135 C C . TYR B 2 89 ? 14.393 20.794 -2.250 1.00 58.64 89 TYR B C 1
ATOM 3136 O O . TYR B 2 89 ? 14.817 21.864 -1.798 1.00 45.57 89 TYR B O 1
ATOM 3145 N N . ASP B 2 90 ? 15.107 19.666 -2.200 1.00 62.47 90 ASP B N 1
ATOM 3146 C CA . ASP B 2 90 ? 16.462 19.671 -1.659 1.00 50.85 90 ASP B CA 1
ATOM 3147 C C . ASP B 2 90 ? 17.410 20.489 -2.525 1.00 52.15 90 ASP B C 1
ATOM 3148 O O . ASP B 2 90 ? 18.367 21.077 -2.008 1.00 52.24 90 ASP B O 1
ATOM 3153 N N . TYR B 2 91 ? 17.165 20.538 -3.836 1.00 52.49 91 TYR B N 1
ATOM 3154 C CA . TYR B 2 91 ? 17.995 21.359 -4.711 1.00 52.00 91 TYR B CA 1
ATOM 3155 C C . TYR B 2 91 ? 17.789 22.842 -4.430 1.00 56.24 91 TYR B C 1
ATOM 3156 O O . TYR B 2 91 ? 18.749 23.621 -4.443 1.00 49.69 91 TYR B O 1
ATOM 3165 N N . MET B 2 92 ? 16.544 23.248 -4.170 1.00 56.69 92 MET B N 1
ATOM 3166 C CA . MET B 2 92 ? 16.264 24.652 -3.885 1.00 58.71 92 MET B CA 1
ATOM 3167 C C . MET B 2 92 ? 16.935 25.095 -2.591 1.00 55.99 92 MET B C 1
ATOM 3168 O O . MET B 2 92 ? 17.560 26.161 -2.535 1.00 59.53 92 MET B O 1
ATOM 3173 N N . ILE B 2 93 ? 16.809 24.287 -1.536 1.00 46.77 93 ILE B N 1
ATOM 3174 C CA . ILE B 2 93 ? 17.421 24.630 -0.255 1.00 46.23 93 ILE B CA 1
ATOM 3175 C C . ILE B 2 93 ? 18.933 24.732 -0.398 1.00 50.26 93 ILE B C 1
ATOM 3176 O O . ILE B 2 93 ? 19.565 25.640 0.156 1.00 56.07 93 ILE B O 1
ATOM 3181 N N . ARG B 2 94 ? 19.537 23.810 -1.151 1.00 51.20 94 ARG B N 1
ATOM 3182 C CA . ARG B 2 94 ? 20.983 23.844 -1.337 1.00 51.08 94 ARG B CA 1
ATOM 3183 C C . ARG B 2 94 ? 21.403 25.055 -2.162 1.00 52.92 94 ARG B C 1
ATOM 3184 O O . ARG B 2 94 ? 22.464 25.640 -1.922 1.00 61.90 94 ARG B O 1
ATOM 3192 N N . ARG B 2 95 ? 20.577 25.450 -3.135 1.00 51.41 95 ARG B N 1
ATOM 3193 C CA . ARG B 2 95 ? 20.895 26.610 -3.960 1.00 38.24 95 ARG B CA 1
ATOM 3194 C C . ARG B 2 95 ? 20.670 27.921 -3.219 1.00 44.00 95 ARG B C 1
ATOM 3195 O O . ARG B 2 95 ? 21.414 28.884 -3.437 1.00 51.47 95 ARG B O 1
ATOM 3203 N N . LEU B 2 96 ? 19.661 27.984 -2.346 1.00 40.13 96 LEU B N 1
ATOM 3204 C CA . LEU B 2 96 ? 19.420 29.211 -1.596 1.00 48.81 96 LEU B CA 1
ATOM 3205 C C . LEU B 2 96 ? 20.465 29.419 -0.508 1.00 56.76 96 LEU B C 1
ATOM 3206 O O . LEU B 2 96 ? 20.808 30.564 -0.193 1.00 54.70 96 LEU B O 1
ATOM 3211 N N . LEU B 2 97 ? 20.978 28.333 0.078 1.00 61.41 97 LEU B N 1
ATOM 3212 C CA . LEU B 2 97 ? 22.075 28.463 1.032 1.00 57.49 97 LEU B CA 1
ATOM 3213 C C . LEU B 2 97 ? 23.324 29.008 0.353 1.00 63.26 97 LEU B C 1
ATOM 3214 O O . LEU B 2 97 ? 24.057 29.815 0.938 1.00 66.27 97 LEU B O 1
ATOM 3219 N N . GLN B 2 98 ? 23.582 28.579 -0.884 1.00 60.00 98 GLN B N 1
ATOM 3220 C CA . GLN B 2 98 ? 24.695 29.138 -1.643 1.00 57.90 98 GLN B CA 1
ATOM 3221 C C . GLN B 2 98 ? 24.406 30.566 -2.085 1.00 56.66 98 GLN B C 1
ATOM 3222 O O . GLN B 2 98 ? 25.331 31.376 -2.206 1.00 57.05 98 GLN B O 1
ATOM 3228 N N . ALA B 2 99 ? 23.134 30.892 -2.329 1.00 57.94 99 ALA B N 1
ATOM 3229 C CA . ALA B 2 99 ? 22.780 32.249 -2.730 1.00 60.05 99 ALA B CA 1
ATOM 3230 C C . ALA B 2 99 ? 23.004 33.246 -1.601 1.00 64.56 99 ALA B C 1
ATOM 3231 O O . ALA B 2 99 ? 23.345 34.406 -1.860 1.00 68.15 99 ALA B O 1
ATOM 3233 N N . ASN B 2 100 ? 22.815 32.821 -0.351 1.00 62.73 100 ASN B N 1
ATOM 3234 C CA . ASN B 2 100 ? 23.052 33.708 0.781 1.00 65.29 100 ASN B CA 1
ATOM 3235 C C . ASN B 2 100 ? 24.528 33.773 1.152 1.00 66.68 100 ASN B C 1
ATOM 3236 O O . ASN B 2 100 ? 25.002 34.817 1.614 1.00 62.87 100 ASN B O 1
ATOM 3241 N N . LEU B 2 101 ? 25.266 32.680 0.951 1.00 65.91 101 LEU B N 1
ATOM 3242 C CA . LEU B 2 101 ? 26.676 32.651 1.318 1.00 68.93 101 LEU B CA 1
ATOM 3243 C C . LEU B 2 101 ? 27.557 33.295 0.254 1.00 62.45 101 LEU B C 1
ATOM 3244 O O . LEU B 2 101 ? 28.599 33.870 0.586 1.00 59.67 101 LEU B O 1
ATOM 3249 N N . ARG B 2 102 ? 27.159 33.219 -1.015 1.00 61.85 102 ARG B N 1
ATOM 3250 C CA . ARG B 2 102 ? 27.928 33.790 -2.112 1.00 54.65 102 ARG B CA 1
ATOM 3251 C C . ARG B 2 102 ? 27.332 35.081 -2.656 1.00 56.20 102 ARG B C 1
ATOM 3252 O O . ARG B 2 102 ? 27.925 35.684 -3.557 1.00 62.51 102 ARG B O 1
ATOM 3260 N N . ASN B 2 103 ? 26.184 35.519 -2.134 1.00 66.44 103 ASN B N 1
ATOM 3261 C CA . ASN B 2 103 ? 25.480 36.699 -2.642 1.00 68.94 103 ASN B CA 1
ATOM 3262 C C . ASN B 2 103 ? 25.194 36.570 -4.137 1.00 68.56 103 ASN B C 1
ATOM 3263 O O . ASN B 2 103 ? 25.334 37.526 -4.902 1.00 73.99 103 ASN B O 1
ATOM 3268 N N . ASP B 2 104 ? 24.789 35.373 -4.557 1.00 59.82 104 ASP B N 1
ATOM 3269 C CA . ASP B 2 104 ? 24.515 35.091 -5.960 1.00 53.51 104 ASP B CA 1
ATOM 3270 C C . ASP B 2 104 ? 23.047 35.381 -6.253 1.00 57.53 104 ASP B C 1
ATOM 3271 O O . ASP B 2 104 ? 22.156 34.812 -5.614 1.00 57.57 104 ASP B O 1
ATOM 3276 N N . ALA B 2 105 ? 22.799 36.263 -7.223 1.00 59.41 105 ALA B N 1
ATOM 3277 C CA . ALA B 2 105 ? 21.429 36.641 -7.551 1.00 56.40 105 ALA B CA 1
ATOM 3278 C C . ALA B 2 105 ? 20.774 35.635 -8.490 1.00 62.37 105 ALA B C 1
ATOM 3279 O O . ALA B 2 105 ? 19.571 35.374 -8.378 1.00 63.67 105 ALA B O 1
ATOM 3281 N N . GLN B 2 106 ? 21.543 35.064 -9.421 1.00 64.99 106 GLN B N 1
ATOM 3282 C CA . GLN B 2 106 ? 20.969 34.101 -10.356 1.00 66.82 106 GLN B CA 1
ATOM 3283 C C . GLN B 2 106 ? 20.577 32.805 -9.657 1.00 61.01 106 GLN B C 1
ATOM 3284 O O . GLN B 2 106 ? 19.695 32.086 -10.140 1.00 71.03 106 GLN B O 1
ATOM 3290 N N . ALA B 2 107 ? 21.218 32.488 -8.529 1.00 58.10 107 ALA B N 1
ATOM 3291 C CA . ALA B 2 107 ? 20.804 31.326 -7.752 1.00 59.01 107 ALA B CA 1
ATOM 3292 C C . ALA B 2 107 ? 19.405 31.512 -7.180 1.00 60.17 107 ALA B C 1
ATOM 3293 O O . ALA B 2 107 ? 18.648 30.542 -7.066 1.00 62.36 107 ALA B O 1
ATOM 3295 N N . ILE B 2 108 ? 19.047 32.746 -6.818 1.00 52.76 108 ILE B N 1
ATOM 3296 C CA . ILE B 2 108 ? 17.687 33.020 -6.369 1.00 55.67 108 ILE B CA 1
ATOM 3297 C C . ILE B 2 108 ? 16.718 32.965 -7.541 1.00 52.25 108 ILE B C 1
ATOM 3298 O O . ILE B 2 108 ? 15.568 32.533 -7.387 1.00 51.42 108 ILE B O 1
ATOM 3303 N N . GLU B 2 109 ? 17.162 33.380 -8.730 1.00 52.11 109 GLU B N 1
ATOM 3304 C CA . GLU B 2 109 ? 16.260 33.454 -9.876 1.00 55.46 109 GLU B CA 1
ATOM 3305 C C . GLU B 2 109 ? 15.854 32.068 -10.363 1.00 59.79 109 GLU B C 1
ATOM 3306 O O . GLU B 2 109 ? 14.686 31.847 -10.706 1.00 63.66 109 GLU B O 1
ATOM 3312 N N . GLU B 2 110 ? 16.796 31.122 -10.408 1.00 55.08 110 GLU B N 1
ATOM 3313 C CA . GLU B 2 110 ? 16.444 29.784 -10.873 1.00 55.07 110 GLU B CA 1
ATOM 3314 C C . GLU B 2 110 ? 15.558 29.058 -9.869 1.00 57.80 110 GLU B C 1
ATOM 3315 O O . GLU B 2 110 ? 14.675 28.291 -10.269 1.00 67.65 110 GLU B O 1
ATOM 3321 N N . VAL B 2 111 ? 15.767 29.287 -8.570 1.00 52.72 111 VAL B N 1
ATOM 3322 C CA . VAL B 2 111 ? 14.854 28.744 -7.571 1.00 51.33 111 VAL B CA 1
ATOM 3323 C C . VAL B 2 111 ? 13.497 29.427 -7.675 1.00 44.63 111 VAL B C 1
ATOM 3324 O O . VAL B 2 111 ? 12.448 28.788 -7.527 1.00 47.54 111 VAL B O 1
ATOM 3328 N N . GLU B 2 112 ? 13.496 30.736 -7.940 1.00 47.93 112 GLU B N 1
ATOM 3329 C CA . GLU B 2 112 ? 12.250 31.443 -8.212 1.00 51.48 112 GLU B CA 1
ATOM 3330 C C . GLU B 2 112 ? 11.570 30.906 -9.464 1.00 57.58 112 GLU B C 1
ATOM 3331 O O . GLU B 2 112 ? 10.336 30.886 -9.543 1.00 53.92 112 GLU B O 1
ATOM 3337 N N . ARG B 2 113 ? 12.355 30.457 -10.445 1.00 63.96 113 ARG B N 1
ATOM 3338 C CA . ARG B 2 113 ? 11.790 29.899 -11.668 1.00 59.40 113 ARG B CA 1
ATOM 3339 C C . ARG B 2 113 ? 11.313 28.465 -11.465 1.00 63.65 113 ARG B C 1
ATOM 3340 O O . ARG B 2 113 ? 10.252 28.085 -11.972 1.00 70.91 113 ARG B O 1
ATOM 3348 N N . LEU B 2 114 ? 12.079 27.658 -10.727 1.00 54.73 114 LEU B N 1
ATOM 3349 C CA . LEU B 2 114 ? 11.684 26.272 -10.499 1.00 51.17 114 LEU B CA 1
ATOM 3350 C C . LEU B 2 114 ? 10.443 26.185 -9.618 1.00 58.15 114 LEU B C 1
ATOM 3351 O O . LEU B 2 114 ? 9.601 25.300 -9.811 1.00 58.77 114 LEU B O 1
ATOM 3356 N N . LEU B 2 115 ? 10.313 27.089 -8.643 1.00 57.14 115 LEU B N 1
ATOM 3357 C CA . LEU B 2 115 ? 9.106 27.117 -7.821 1.00 56.98 115 LEU B CA 1
ATOM 3358 C C . LEU B 2 115 ? 7.889 27.513 -8.645 1.00 54.77 115 LEU B C 1
ATOM 3359 O O . LEU B 2 115 ? 6.811 26.925 -8.493 1.00 55.52 115 LEU B O 1
ATOM 3364 N N . SER B 2 116 ? 8.040 28.511 -9.519 1.00 48.38 116 SER B N 1
ATOM 3365 C CA . SER B 2 116 ? 6.928 28.926 -10.365 1.00 53.12 116 SER B CA 1
ATOM 3366 C C . SER B 2 116 ? 6.518 27.823 -11.330 1.00 54.57 116 SER B C 1
ATOM 3367 O O . SER B 2 116 ? 5.335 27.701 -11.667 1.00 61.93 116 SER B O 1
ATOM 3370 N N . ASN B 2 117 ? 7.475 27.008 -11.780 1.00 47.07 117 ASN B N 1
ATOM 3371 C CA . ASN B 2 117 ? 7.147 25.910 -12.682 1.00 58.49 117 ASN B CA 1
ATOM 3372 C C . ASN B 2 117 ? 6.285 24.860 -11.994 1.00 61.37 117 ASN B C 1
ATOM 3373 O O . ASN B 2 117 ? 5.504 24.168 -12.657 1.00 69.01 117 ASN B O 1
ATOM 3378 N N . ILE B 2 118 ? 6.408 24.729 -10.676 1.00 58.74 118 ILE B N 1
ATOM 3379 C CA . ILE B 2 118 ? 5.594 23.782 -9.920 1.00 53.87 118 ILE B CA 1
ATOM 3380 C C . ILE B 2 118 ? 4.309 24.432 -9.421 1.00 53.83 118 ILE B C 1
ATOM 3381 O O . ILE B 2 118 ? 3.253 23.796 -9.401 1.00 56.82 118 ILE B O 1
ATOM 3386 N N . ALA B 2 119 ? 4.380 25.704 -9.023 1.00 48.90 119 ALA B N 1
ATOM 3387 C CA . ALA B 2 119 ? 3.207 26.377 -8.473 1.00 43.09 119 ALA B CA 1
ATOM 3388 C C . ALA B 2 119 ? 2.140 26.600 -9.538 1.00 58.44 119 ALA B C 1
ATOM 3389 O O . ALA B 2 119 ? 0.941 26.526 -9.246 1.00 53.35 119 ALA B O 1
ATOM 3391 N N . GLU B 2 120 ? 2.554 26.880 -10.777 1.00 53.88 120 GLU B N 1
ATOM 3392 C CA . GLU B 2 120 ? 1.584 27.084 -11.849 1.00 55.72 120 GLU B CA 1
ATOM 3393 C C . GLU B 2 120 ? 0.791 25.813 -12.123 1.00 55.10 120 GLU B C 1
ATOM 3394 O O . GLU B 2 120 ? -0.409 25.872 -12.418 1.00 57.29 120 GLU B O 1
ATOM 3400 N N . ALA B 2 121 ? 1.442 24.652 -12.028 1.00 51.44 121 ALA B N 1
ATOM 3401 C CA . ALA B 2 121 ? 0.724 23.393 -12.190 1.00 58.89 121 ALA B CA 1
ATOM 3402 C C . ALA B 2 121 ? -0.144 23.086 -10.977 1.00 71.01 121 ALA B C 1
ATOM 3403 O O . ALA B 2 121 ? -1.154 22.383 -11.101 1.00 75.06 121 ALA B O 1
ATOM 3405 N N . TRP B 2 122 ? 0.228 23.601 -9.804 1.00 62.72 122 TRP B N 1
ATOM 3406 C CA . TRP B 2 122 ? -0.552 23.350 -8.600 1.00 52.98 122 TRP B CA 1
ATOM 3407 C C . TRP B 2 122 ? -1.794 24.229 -8.528 1.00 51.23 122 TRP B C 1
ATOM 3408 O O . TRP B 2 122 ? -2.811 23.810 -7.966 1.00 49.21 122 TRP B O 1
ATOM 3419 N N . LYS B 2 123 ? -1.735 25.441 -9.083 1.00 52.63 123 LYS B N 1
ATOM 3420 C CA . LYS B 2 123 ? -2.902 26.314 -9.073 1.00 54.76 123 LYS B CA 1
ATOM 3421 C C . LYS B 2 123 ? -4.007 25.818 -9.997 1.00 62.86 123 LYS B C 1
ATOM 3422 O O . LYS B 2 123 ? -5.168 26.198 -9.813 1.00 75.21 123 LYS B O 1
ATOM 3428 N N . GLN B 2 124 ? -3.676 24.980 -10.977 1.00 84.41 124 GLN B N 1
ATOM 3429 C CA . GLN B 2 124 ? -4.641 24.477 -11.944 1.00 85.63 124 GLN B CA 1
ATOM 3430 C C . GLN B 2 124 ? -5.178 23.099 -11.580 1.00 85.25 124 GLN B C 1
ATOM 3431 O O . GLN B 2 124 ? -5.925 22.510 -12.367 1.00 85.71 124 GLN B O 1
ATOM 3437 N N . ILE B 2 125 ? -4.824 22.573 -10.409 1.00 87.21 125 ILE B N 1
ATOM 3438 C CA . ILE B 2 125 ? -5.176 21.202 -10.059 1.00 87.85 125 ILE B CA 1
ATOM 3439 C C . ILE B 2 125 ? -6.140 21.211 -8.875 1.00 95.54 125 ILE B C 1
ATOM 3440 O O . ILE B 2 125 ? -6.194 20.260 -8.085 1.00 90.70 125 ILE B O 1
ATOM 3445 N N . SER B 2 126 ? -6.937 22.276 -8.774 1.00 109.71 126 SER B N 1
ATOM 3446 C CA . SER B 2 126 ? -7.878 22.423 -7.672 1.00 125.43 126 SER B CA 1
ATOM 3447 C C . SER B 2 126 ? -8.831 21.228 -7.616 1.00 131.74 126 SER B C 1
ATOM 3448 O O . SER B 2 126 ? -9.203 20.671 -8.653 1.00 132.23 126 SER B O 1
ATOM 3451 N N . PRO B 2 127 ? -9.235 20.806 -6.416 1.00 133.73 127 PRO B N 1
ATOM 3452 C CA . PRO B 2 127 ? -9.988 19.548 -6.285 1.00 127.85 127 PRO B CA 1
ATOM 3453 C C . PRO B 2 127 ? -11.454 19.714 -6.661 1.00 126.26 127 PRO B C 1
ATOM 3454 O O . PRO B 2 127 ? -12.121 20.658 -6.232 1.00 114.79 127 PRO B O 1
ATOM 3458 N N . LYS B 2 128 ? -11.952 18.775 -7.461 1.00 139.02 128 LYS B N 1
ATOM 3459 C CA . LYS B 2 128 ? -13.369 18.692 -7.805 1.00 152.00 128 LYS B CA 1
ATOM 3460 C C . LYS B 2 128 ? -13.741 17.266 -8.197 1.00 155.32 128 LYS B C 1
ATOM 3461 O O . LYS B 2 128 ? -12.936 16.549 -8.797 1.00 150.57 128 LYS B O 1
ATOM 3467 N N . SER B 2 160 ? 21.422 22.387 -12.689 1.00 42.48 160 SER B N 1
ATOM 3468 C CA . SER B 2 160 ? 20.711 23.468 -13.361 1.00 57.35 160 SER B CA 1
ATOM 3469 C C . SER B 2 160 ? 19.735 22.915 -14.394 1.00 68.17 160 SER B C 1
ATOM 3470 O O . SER B 2 160 ? 18.520 22.961 -14.199 1.00 78.80 160 SER B O 1
ATOM 3473 N N . ASP B 2 161 ? 20.275 22.395 -15.500 1.00 67.45 161 ASP B N 1
ATOM 3474 C CA . ASP B 2 161 ? 19.422 21.787 -16.516 1.00 65.91 161 ASP B CA 1
ATOM 3475 C C . ASP B 2 161 ? 18.784 20.499 -16.014 1.00 58.67 161 ASP B C 1
ATOM 3476 O O . ASP B 2 161 ? 17.660 20.170 -16.410 1.00 61.52 161 ASP B O 1
ATOM 3481 N N . TYR B 2 162 ? 19.481 19.760 -15.147 1.00 51.35 162 TYR B N 1
ATOM 3482 C CA . TYR B 2 162 ? 18.896 18.555 -14.569 1.00 49.01 162 TYR B CA 1
ATOM 3483 C C . TYR B 2 162 ? 17.740 18.898 -13.638 1.00 61.49 162 TYR B C 1
ATOM 3484 O O . TYR B 2 162 ? 16.722 18.196 -13.618 1.00 63.58 162 TYR B O 1
ATOM 3493 N N . ALA B 2 163 ? 17.876 19.976 -12.861 1.00 48.27 163 ALA B N 1
ATOM 3494 C CA . ALA B 2 163 ? 16.802 20.380 -11.960 1.00 42.88 163 ALA B CA 1
ATOM 3495 C C . ALA B 2 163 ? 15.575 20.858 -12.724 1.00 49.45 163 ALA B C 1
ATOM 3496 O O . ALA B 2 163 ? 14.448 20.709 -12.239 1.00 58.15 163 ALA B O 1
ATOM 3498 N N . THR B 2 164 ? 15.770 21.436 -13.911 1.00 45.22 164 THR B N 1
ATOM 3499 C CA . THR B 2 164 ? 14.633 21.876 -14.713 1.00 48.97 164 THR B CA 1
ATOM 3500 C C . THR B 2 164 ? 13.805 20.688 -15.188 1.00 51.24 164 THR B C 1
ATOM 3501 O O . THR B 2 164 ? 12.569 20.739 -15.169 1.00 50.52 164 THR B O 1
ATOM 3505 N N . GLU B 2 165 ? 14.466 19.608 -15.612 1.00 44.08 165 GLU B N 1
ATOM 3506 C CA . GLU B 2 165 ? 13.736 18.413 -16.019 1.00 49.76 165 GLU B CA 1
ATOM 3507 C C . GLU B 2 165 ? 13.088 17.719 -14.828 1.00 59.67 165 GLU B C 1
ATOM 3508 O O . GLU B 2 165 ? 12.044 17.073 -14.982 1.00 58.07 165 GLU B O 1
ATOM 3514 N N . VAL B 2 166 ? 13.687 17.836 -13.641 1.00 57.45 166 VAL B N 1
ATOM 3515 C CA . VAL B 2 166 ? 13.064 17.286 -12.441 1.00 50.63 166 VAL B CA 1
ATOM 3516 C C . VAL B 2 166 ? 11.773 18.031 -12.126 1.00 58.14 166 VAL B C 1
ATOM 3517 O O . VAL B 2 166 ? 10.763 17.423 -11.750 1.00 66.57 166 VAL B O 1
ATOM 3521 N N . SER B 2 167 ? 11.778 19.357 -12.283 1.00 49.95 167 SER B N 1
ATOM 3522 C CA . SER B 2 167 ? 10.555 20.125 -12.078 1.00 56.89 167 SER B CA 1
ATOM 3523 C C . SER B 2 167 ? 9.545 19.876 -13.191 1.00 59.29 167 SER B C 1
ATOM 3524 O O . SER B 2 167 ? 8.335 19.889 -12.941 1.00 59.21 167 SER B O 1
ATOM 3527 N N . ASN B 2 168 ? 10.018 19.648 -14.419 1.00 58.68 168 ASN B N 1
ATOM 3528 C CA . ASN B 2 168 ? 9.102 19.347 -15.515 1.00 57.16 168 ASN B CA 1
ATOM 3529 C C . ASN B 2 168 ? 8.419 18.002 -15.309 1.00 57.78 168 ASN B C 1
ATOM 3530 O O . ASN B 2 168 ? 7.236 17.845 -15.633 1.00 65.56 168 ASN B O 1
ATOM 3535 N N . MET B 2 169 ? 9.146 17.018 -14.774 1.00 52.59 169 MET B N 1
ATOM 3536 C CA . MET B 2 169 ? 8.528 15.733 -14.468 1.00 61.61 169 MET B CA 1
ATOM 3537 C C . MET B 2 169 ? 7.504 15.872 -13.350 1.00 66.57 169 MET B C 1
ATOM 3538 O O . MET B 2 169 ? 6.430 15.262 -13.403 1.00 73.77 169 MET B O 1
ATOM 3543 N N . SER B 2 170 ? 7.816 16.676 -12.331 1.00 59.80 170 SER B N 1
ATOM 3544 C CA . SER B 2 170 ? 6.850 16.928 -11.268 1.00 53.89 170 SER B CA 1
ATOM 3545 C C . SER B 2 170 ? 5.664 17.733 -11.784 1.00 66.21 170 SER B C 1
ATOM 3546 O O . SER B 2 170 ? 4.523 17.504 -11.366 1.00 67.05 170 SER B O 1
ATOM 3549 N N . ARG B 2 171 ? 5.915 18.679 -12.693 1.00 65.19 171 ARG B N 1
ATOM 3550 C CA . ARG B 2 171 ? 4.824 19.451 -13.279 1.00 56.97 171 ARG B CA 1
ATOM 3551 C C . ARG B 2 171 ? 3.878 18.554 -14.066 1.00 63.15 171 ARG B C 1
ATOM 3552 O O . ARG B 2 171 ? 2.655 18.731 -14.016 1.00 67.42 171 ARG B O 1
ATOM 3560 N N . ALA B 2 172 ? 4.426 17.579 -14.796 1.00 54.75 172 ALA B N 1
ATOM 3561 C CA . ALA B 2 172 ? 3.582 16.658 -15.547 1.00 52.21 172 ALA B CA 1
ATOM 3562 C C . ALA B 2 172 ? 2.834 15.702 -14.627 1.00 57.90 172 ALA B C 1
ATOM 3563 O O . ALA B 2 172 ? 1.692 15.330 -14.920 1.00 63.13 172 ALA B O 1
ATOM 3565 N N . GLN B 2 173 ? 3.455 15.295 -13.517 1.00 57.54 173 GLN B N 1
ATOM 3566 C CA . GLN B 2 173 ? 2.781 14.398 -12.584 1.00 55.73 173 GLN B CA 1
ATOM 3567 C C . GLN B 2 173 ? 1.634 15.101 -11.869 1.00 65.64 173 GLN B C 1
ATOM 3568 O O . GLN B 2 173 ? 0.596 14.487 -11.598 1.00 62.56 173 GLN B O 1
ATOM 3574 N N . ILE B 2 174 ? 1.802 16.388 -11.557 1.00 69.41 174 ILE B N 1
ATOM 3575 C CA . ILE B 2 174 ? 0.743 17.131 -10.880 1.00 70.00 174 ILE B CA 1
ATOM 3576 C C . ILE B 2 174 ? -0.465 17.297 -11.794 1.00 70.68 174 ILE B C 1
ATOM 3577 O O . ILE B 2 174 ? -1.613 17.137 -11.362 1.00 68.27 174 ILE B O 1
ATOM 3582 N N . LEU B 2 175 ? -0.229 17.605 -13.071 1.00 75.27 175 LEU B N 1
ATOM 3583 C CA . LEU B 2 175 ? -1.339 17.841 -13.989 1.00 70.24 175 LEU B CA 1
ATOM 3584 C C . LEU B 2 175 ? -2.033 16.540 -14.375 1.00 68.31 175 LEU B C 1
ATOM 3585 O O . LEU B 2 175 ? -3.267 16.483 -14.431 1.00 77.05 175 LEU B O 1
ATOM 3590 N N . GLN B 2 176 ? -1.261 15.486 -14.644 1.00 59.38 176 GLN B N 1
ATOM 3591 C CA . GLN B 2 176 ? -1.843 14.226 -15.091 1.00 60.57 176 GLN B CA 1
ATOM 3592 C C . GLN B 2 176 ? -2.360 13.368 -13.945 1.00 65.53 176 GLN B C 1
ATOM 3593 O O . GLN B 2 176 ? -3.238 12.528 -14.168 1.00 81.45 176 GLN B O 1
ATOM 3599 N N . GLN B 2 177 ? -1.840 13.552 -12.733 1.00 71.73 177 GLN B N 1
ATOM 3600 C CA . GLN B 2 177 ? -2.280 12.798 -11.560 1.00 72.71 177 GLN B CA 1
ATOM 3601 C C . GLN B 2 177 ? -2.692 13.804 -10.490 1.00 67.53 177 GLN B C 1
ATOM 3602 O O . GLN B 2 177 ? -1.842 14.360 -9.788 1.00 74.96 177 GLN B O 1
ATOM 3608 N N . ALA B 2 178 ? -4.000 14.032 -10.367 1.00 67.57 178 ALA B N 1
ATOM 3609 C CA . ALA B 2 178 ? -4.509 15.071 -9.477 1.00 66.85 178 ALA B CA 1
ATOM 3610 C C . ALA B 2 178 ? -4.580 14.592 -8.032 1.00 65.19 178 ALA B C 1
ATOM 3611 O O . ALA B 2 178 ? -3.917 15.148 -7.149 1.00 61.55 178 ALA B O 1
ATOM 3613 N N . GLY B 2 179 ? -5.387 13.560 -7.774 1.00 66.98 179 GLY B N 1
ATOM 3614 C CA . GLY B 2 179 ? -5.618 13.135 -6.403 1.00 56.25 179 GLY B CA 1
ATOM 3615 C C . GLY B 2 179 ? -4.366 12.620 -5.719 1.00 62.89 179 GLY B C 1
ATOM 3616 O O . GLY B 2 179 ? -4.144 12.881 -4.534 1.00 67.16 179 GLY B O 1
ATOM 3617 N N . THR B 2 180 ? -3.531 11.881 -6.453 1.00 65.90 180 THR B N 1
ATOM 3618 C CA . THR B 2 180 ? -2.305 11.357 -5.861 1.00 67.24 180 THR B CA 1
ATOM 3619 C C . THR B 2 180 ? -1.318 12.470 -5.535 1.00 53.59 180 THR B C 1
ATOM 3620 O O . THR B 2 180 ? -0.536 12.344 -4.586 1.00 52.22 180 THR B O 1
ATOM 3624 N N . SER B 2 181 ? -1.337 13.563 -6.303 1.00 51.19 181 SER B N 1
ATOM 3625 C CA . SER B 2 181 ? -0.491 14.705 -5.973 1.00 58.57 181 SER B CA 1
ATOM 3626 C C . SER B 2 181 ? -1.030 15.465 -4.769 1.00 56.96 181 SER B C 1
ATOM 3627 O O . SER B 2 181 ? -0.248 16.004 -3.977 1.00 55.84 181 SER B O 1
ATOM 3630 N N . VAL B 2 182 ? -2.355 15.522 -4.615 1.00 63.26 182 VAL B N 1
ATOM 3631 C CA . VAL B 2 182 ? -2.939 16.118 -3.419 1.00 59.72 182 VAL B CA 1
ATOM 3632 C C . VAL B 2 182 ? -2.600 15.282 -2.191 1.00 61.44 182 VAL B C 1
ATOM 3633 O O . VAL B 2 182 ? -2.283 15.820 -1.123 1.00 57.52 182 VAL B O 1
ATOM 3637 N N . LEU B 2 183 ? -2.653 13.954 -2.324 1.00 53.04 183 LEU B N 1
ATOM 3638 C CA . LEU B 2 183 ? -2.210 13.084 -1.241 1.00 57.20 183 LEU B CA 1
ATOM 3639 C C . LEU B 2 183 ? -0.720 13.242 -0.973 1.00 63.68 183 LEU B C 1
ATOM 3640 O O . LEU B 2 183 ? -0.257 12.977 0.143 1.00 63.60 183 LEU B O 1
ATOM 3645 N N . ALA B 2 184 ? 0.044 13.674 -1.977 1.00 57.89 184 ALA B N 1
ATOM 3646 C CA . ALA B 2 184 ? 1.489 13.794 -1.825 1.00 58.48 184 ALA B CA 1
ATOM 3647 C C . ALA B 2 184 ? 1.875 15.077 -1.101 1.00 50.62 184 ALA B C 1
ATOM 3648 O O . ALA B 2 184 ? 2.675 15.050 -0.161 1.00 48.68 184 ALA B O 1
ATOM 3650 N N . GLN B 2 185 ? 1.312 16.208 -1.520 1.00 44.33 185 GLN B N 1
ATOM 3651 C CA . GLN B 2 185 ? 1.722 17.521 -1.039 1.00 47.09 185 GLN B CA 1
ATOM 3652 C C . GLN B 2 185 ? 0.746 18.141 -0.051 1.00 48.33 185 GLN B C 1
ATOM 3653 O O . GLN B 2 185 ? 1.168 18.660 0.987 1.00 46.31 185 GLN B O 1
ATOM 3659 N N . ALA B 2 186 ? -0.554 18.109 -0.344 1.00 46.14 186 ALA B N 1
ATOM 3660 C CA . ALA B 2 186 ? -1.556 18.780 0.487 1.00 52.22 186 ALA B CA 1
ATOM 3661 C C . ALA B 2 186 ? -1.732 18.014 1.795 1.00 67.22 186 ALA B C 1
ATOM 3662 O O . ALA B 2 186 ? -2.697 17.274 2.002 1.00 69.84 186 ALA B O 1
ATOM 3664 N N . ASN B 2 187 ? -0.773 18.210 2.708 1.00 61.13 187 ASN B N 1
ATOM 3665 C CA . ASN B 2 187 ? -0.813 17.555 4.010 1.00 51.02 187 ASN B CA 1
ATOM 3666 C C . ASN B 2 187 ? -0.348 18.477 5.133 1.00 49.59 187 ASN B C 1
ATOM 3667 O O . ASN B 2 187 ? 0.032 17.989 6.205 1.00 46.89 187 ASN B O 1
ATOM 3672 N N . GLN B 2 188 ? -0.367 19.788 4.921 1.00 52.39 188 GLN B N 1
ATOM 3673 C CA . GLN B 2 188 ? 0.129 20.736 5.906 1.00 49.67 188 GLN B CA 1
ATOM 3674 C C . GLN B 2 188 ? -1.001 21.206 6.816 1.00 51.94 188 GLN B C 1
ATOM 3675 O O . GLN B 2 188 ? -2.171 21.239 6.425 1.00 49.60 188 GLN B O 1
ATOM 3681 N N . VAL B 2 189 ? -0.635 21.566 8.042 1.00 65.21 189 VAL B N 1
ATOM 3682 C CA . VAL B 2 189 ? -1.586 22.019 9.055 1.00 62.38 189 VAL B CA 1
ATOM 3683 C C . VAL B 2 189 ? -1.725 23.534 8.961 1.00 60.11 189 VAL B C 1
ATOM 3684 O O . VAL B 2 189 ? -0.719 24.235 8.780 1.00 74.65 189 VAL B O 1
ATOM 3688 N N . PRO B 2 190 ? -2.942 24.082 9.059 1.00 56.80 190 PRO B N 1
ATOM 3689 C CA . PRO B 2 190 ? -3.087 25.548 9.052 1.00 66.83 190 PRO B CA 1
ATOM 3690 C C . PRO B 2 190 ? -2.295 26.243 10.145 1.00 74.09 190 PRO B C 1
ATOM 3691 O O . PRO B 2 190 ? -1.906 27.406 9.972 1.00 64.48 190 PRO B O 1
ATOM 3695 N N . GLN B 2 191 ? -2.046 25.569 11.271 1.00 78.11 191 GLN B N 1
ATOM 3696 C CA . GLN B 2 191 ? -1.244 26.169 12.332 1.00 70.09 191 GLN B CA 1
ATOM 3697 C C . GLN B 2 191 ? 0.195 26.388 11.879 1.00 67.39 191 GLN B C 1
ATOM 3698 O O . GLN B 2 191 ? 0.826 27.382 12.256 1.00 65.11 191 GLN B O 1
ATOM 3704 N N . ASN B 2 192 ? 0.728 25.472 11.069 1.00 63.25 192 ASN B N 1
ATOM 3705 C CA . ASN B 2 192 ? 2.096 25.612 10.584 1.00 51.74 192 ASN B CA 1
ATOM 3706 C C . ASN B 2 192 ? 2.192 26.641 9.464 1.00 58.78 192 ASN B C 1
ATOM 3707 O O . ASN B 2 192 ? 3.171 27.392 9.394 1.00 60.56 192 ASN B O 1
ATOM 3712 N N . VAL B 2 193 ? 1.189 26.690 8.584 1.00 58.92 193 VAL B N 1
ATOM 3713 C CA . VAL B 2 193 ? 1.207 27.646 7.479 1.00 51.09 193 VAL B CA 1
ATOM 3714 C C . VAL B 2 193 ? 1.202 29.074 8.009 1.00 57.26 193 VAL B C 1
ATOM 3715 O O . VAL B 2 193 ? 1.855 29.963 7.448 1.00 62.68 193 VAL B O 1
ATOM 3719 N N . LEU B 2 194 ? 0.473 29.315 9.100 1.00 61.84 194 LEU B N 1
ATOM 3720 C CA . LEU B 2 194 ? 0.399 30.660 9.661 1.00 61.88 194 LEU B CA 1
ATOM 3721 C C . LEU B 2 194 ? 1.762 31.115 10.169 1.00 58.29 194 LEU B C 1
ATOM 3722 O O . LEU B 2 194 ? 2.234 32.203 9.822 1.00 64.60 194 LEU B O 1
ATOM 3727 N N . SER B 2 195 ? 2.416 30.286 10.988 1.00 47.49 195 SER B N 1
ATOM 3728 C CA . SER B 2 195 ? 3.702 30.673 11.561 1.00 61.67 195 SER B CA 1
ATOM 3729 C C . SER B 2 195 ? 4.774 30.842 10.492 1.00 68.40 195 SER B C 1
ATOM 3730 O O . SER B 2 195 ? 5.697 31.647 10.662 1.00 70.47 195 SER B O 1
ATOM 3733 N N . LEU B 2 196 ? 4.672 30.099 9.387 1.00 63.56 196 LEU B N 1
ATOM 3734 C CA . LEU B 2 196 ? 5.658 30.231 8.320 1.00 53.35 196 LEU B CA 1
ATOM 3735 C C . LEU B 2 196 ? 5.473 31.524 7.536 1.00 60.00 196 LEU B C 1
ATOM 3736 O O . LEU B 2 196 ? 6.448 32.070 7.006 1.00 69.56 196 LEU B O 1
ATOM 3741 N N . LEU B 2 197 ? 4.243 32.028 7.451 1.00 49.73 197 LEU B N 1
ATOM 3742 C CA . LEU B 2 197 ? 3.950 33.226 6.676 1.00 51.24 197 LEU B CA 1
ATOM 3743 C C . LEU B 2 197 ? 3.802 34.478 7.528 1.00 66.94 197 LEU B C 1
ATOM 3744 O O . LEU B 2 197 ? 4.040 35.583 7.029 1.00 70.24 197 LEU B O 1
ATOM 3749 N N . ARG B 2 198 ? 3.416 34.337 8.793 1.00 70.13 198 ARG B N 1
ATOM 3750 C CA . ARG B 2 198 ? 3.256 35.486 9.680 1.00 79.19 198 ARG B CA 1
ATOM 3751 C C . ARG B 2 198 ? 4.596 36.143 9.991 1.00 94.40 198 ARG B C 1
ATOM 3752 O O . ARG B 2 198 ? 4.780 37.336 9.751 1.00 100.82 198 ARG B O 1
#

Sequence (486 aa):
EDSLGMEVGYRLIPMVDFQQDGELLGRIRSIRKKFAQDMGFLPPVVHIRDNMDLQPARYRILMKGVEIGSGDAYPGRWLAINPGTAAGTLPGEKTVDPAFGLDAIWIESALKEQAQIQGFTVVEASTVVATHLNHLIGQFSAELFGRQEAQQLLDRVSQEMPKLTEDLVPGVVTLTTLHKVLQNLLAEKVPIRDMRTILETLAEHAPLQSDPHELTAVVRVALGRAITQQWFPGNEEVQVIGLDTALERLLLQALQGLADRLLAQTQEALSRQEMLGAPPVLLVNHALRPLLSRFLRRSLPQLVVLSNLELSDNRHIRMTATIGGIKAYAQVSVESAVMSASPHQLIEMLFDGANSALVRARLFLEQGDVVAKGEALSKAINIIDNGLKAGLDQEKGGEIATNLSELYDYMIRRLLQANLRNDAQAIEEVERLLSNIAEAWKQISPKSDYATEVSNMSRAQILQQAGTSVLAQANQVPQNVLSLLR

Solvent-accessible surface area: 23896 Å² total; per-residue (Å²): 195,45,58,5,5,2,43,1,0,126,109,0,48,44,10,22,27,153,150,89,117,13,85,0,26,18,20,12,146,1,11,66,103,68,15,34,103,57,38,14,7,78,3,25,89,24,76,40,140,84,36,127,137,25,113,48,12,76,0,70,0,15,3,121,38,91,80,42,12,43,15,43,0,73,43,51,105,54,0,0,0,31,47,64,123,22,72,55,115,10,92,55,102,151,44,78,2,31,10,66,54,53,93,7,10,9,1,93,68,82,52,29,21,47,0,48,21,46,38,24,24,12,1,35,2,5,0,0,0,0,2,8,1,57,61,10,10,22,94,60,1,7,93,5,2,27,125,116,37,1,68,94,10,16,81,126,3,40,143,98,14,81,184,56,10,131,108,5,21,108,67,60,3,66,24,86,27,4,25,82,0,4,50,28,1,1,41,27,53,2,24,1,138,63,10,157,36,0,3,92,11,0,45,114,75,12,79,154,60,101,62,36,90,87,3,17,25,40,0,4,47,47,8,4,176,56,2,4,79,66,59,8,88,54,98,115,79,0,36,6,0,4,9,49,96,38,27,49,145,102,34,52,104,86,83,185,110,127,40,111,154,16,53,69,58,0,79,89,0,12,49,86,2,136,131,148,63,12,32,43,0,2,32,2,48,58,42,1,20,45,73,8,1,114,68,2,34,197,65,16,84,92,0,5,2,6,0,72,112,6,16,17,131,114,23,109,88,157,95,56,3,60,1,65,51,43,173,31,1,46,73,10,19,25,17,4,19,3,50,47,16,43,80,3,84,5,0,36,35,0,4,69,14,0,51,12,0,0,15,42,0,57,25,28,30,114,108,51,65,71,127,28,1,16,135,8,0,64,61,0,28,55,0,0,52,80,0,0,63,65,3,24,32,90,154,130,7,33,126,2,0,65,17,2,20,85,1,0,44,46,0,25,133,54,0,100,72,0,60,133,168,72,44,35,120,1,0,81,21,0,28,109,1,4,37,29,0,8,89,0,2,90,128,18,65,82,252,81,120,150,3,35,113,14,0,56,104,0,62,44,23,1,76,153,90,47,47,60,0,33,86,0,0,8,68,20,69,57,147,64,0,36,81,17,20,158

CATH classification: 3.40.30.60

Radius of gyration: 26.54 Å; Cα contacts (8 Å, |Δi|>4): 781; chains: 2; bounding box: 64×64×63 Å